Protein AF-0000000065856459 (afdb_homodimer)

Secondary structure (DSSP, 8-state):
----EEEEEGGGGGTS-HHHHHHHTTTSSS-EEEE-TT----TTEEEEESS--GGGGGSSEEEESSS--TTS-HHHHHHHT-EEE--TTS-HHHHHHHHHHHHHHHHHTHHHHHHHHHTT---PPPTTS---STT-EEEEE--SHHHHHHHHHHHHTT-EEEEE-SS----TT-SEEE-GGGHHHHHTT-SEEEE-----TTTTT-BSHHHHHHS-TT-EEEE-S-GGGB-HHHHHHHHHHTSSSEEEES--SSSSPPTT-GGGG-TTEEE--S-TT--TTHHHHHHHHHHHHHHHHHHTPPPTTB--/----EEEEEGGGGGTS-HHHHHHHTTTSSS-EEEE-TT----TTEEEEESS--GGGGGSSEEEESSS--TTS-HHHHHHHT-EEE--TTS-HHHHHHHHHHHHHHHHHTHHHHHHHHHTT---PPPTTS---STT-EEEEE--SHHHHHHHHHHHHTT-EEEEE-SS----TT-SEEE-GGGHHHHHTT-SEEEE-----TTTTT-BSHHHHHHS-TT-EEEE-S-GGGB-HHHHHHHHHHTSSSEEEES--SSSSPPTT-GGGG-TTEEE--S-TT--TTHHHHHHHHHHHHHHHHHHTPPPTTB--

Structure (mmCIF, N/CA/C/O backbone):
data_AF-0000000065856459-model_v1
#
loop_
_entity.id
_entity.type
_entity.pdbx_description
1 polymer 'D-2-hydroxyacid dehydrogenase'
#
loop_
_atom_site.group_PDB
_atom_site.id
_atom_site.type_symbol
_atom_site.label_atom_id
_atom_site.label_alt_id
_atom_site.label_comp_id
_atom_site.label_asym_id
_atom_site.label_entity_id
_atom_site.label_seq_id
_atom_site.pdbx_PDB_ins_code
_atom_site.Cartn_x
_atom_site.Cartn_y
_atom_site.Cartn_z
_atom_site.occupancy
_atom_site.B_iso_or_equiv
_atom_site.auth_seq_id
_atom_site.auth_comp_id
_atom_site.auth_asym_id
_atom_site.auth_atom_id
_atom_site.pdbx_PDB_model_num
ATOM 1 N N . MET A 1 1 ? -0.633 32.156 32.531 1 88.06 1 MET A N 1
ATOM 2 C CA . MET A 1 1 ? -1.309 32.531 31.266 1 88.06 1 MET A CA 1
ATOM 3 C C . MET A 1 1 ? -2.793 32.188 31.344 1 88.06 1 MET A C 1
ATOM 5 O O . MET A 1 1 ? -3.168 31.141 31.906 1 88.06 1 MET A O 1
ATOM 9 N N . HIS A 1 2 ? -3.637 33.125 31.031 1 91.31 2 HIS A N 1
ATOM 10 C CA . HIS A 1 2 ? -5.078 32.875 31 1 91.31 2 HIS A CA 1
ATOM 11 C C . HIS A 1 2 ? -5.648 33.156 29.609 1 91.31 2 HIS A C 1
ATOM 13 O O . HIS A 1 2 ? -5.453 34.219 29.047 1 91.31 2 HIS A O 1
ATOM 19 N N . ILE A 1 3 ? -6.438 32.125 29.062 1 96.56 3 ILE A N 1
ATOM 20 C CA . ILE A 1 3 ? -6.984 32.25 27.719 1 96.56 3 ILE A CA 1
ATOM 21 C C . ILE A 1 3 ? -8.477 32.531 27.797 1 96.56 3 ILE A C 1
ATOM 23 O O . ILE A 1 3 ? -9.234 31.797 28.438 1 96.56 3 ILE A O 1
ATOM 27 N N . GLU A 1 4 ? -8.828 33.594 27.141 1 96.94 4 GLU A N 1
ATOM 28 C CA . GLU A 1 4 ? -10.219 34.062 27.172 1 96.94 4 GLU A CA 1
ATOM 29 C C . GLU A 1 4 ? -10.953 33.688 25.875 1 96.94 4 GLU A C 1
ATOM 31 O O . GLU A 1 4 ? -12.18 33.562 25.859 1 96.94 4 GLU A O 1
ATOM 36 N N . ARG A 1 5 ? -10.227 33.562 24.828 1 97 5 ARG A N 1
ATOM 37 C CA . ARG A 1 5 ? -10.812 33.156 23.562 1 97 5 ARG A CA 1
ATOM 38 C C . ARG A 1 5 ? -9.758 32.5 22.672 1 97 5 ARG A C 1
ATOM 40 O O . ARG A 1 5 ? -8.562 32.781 22.828 1 97 5 ARG A O 1
ATOM 47 N N . LEU A 1 6 ? -10.203 31.609 21.812 1 98.38 6 LEU A N 1
ATOM 48 C CA . LEU A 1 6 ? -9.383 31.047 20.75 1 98.38 6 LEU A CA 1
ATOM 49 C C . LEU A 1 6 ? -9.836 31.562 19.391 1 98.38 6 LEU A C 1
ATOM 51 O O . LEU A 1 6 ? -11 31.391 19.016 1 98.38 6 LEU A O 1
ATOM 55 N N . ALA A 1 7 ? -8.977 32.25 18.734 1 98.5 7 ALA A N 1
ATOM 56 C CA . ALA A 1 7 ? -9.242 32.719 17.375 1 98.5 7 ALA A CA 1
ATOM 57 C C . ALA A 1 7 ? -8.688 31.719 16.344 1 98.5 7 ALA A C 1
ATOM 59 O O . ALA A 1 7 ? -7.52 31.328 16.422 1 98.5 7 ALA A O 1
ATOM 60 N N . VAL A 1 8 ? -9.523 31.281 15.453 1 98.62 8 VAL A N 1
ATOM 61 C CA . VAL A 1 8 ? -9.109 30.453 14.32 1 98.62 8 VAL A CA 1
ATOM 62 C C . VAL A 1 8 ? -8.805 31.344 13.117 1 98.62 8 VAL A C 1
ATOM 64 O O . VAL A 1 8 ? -9.719 31.859 12.461 1 98.62 8 VAL A O 1
ATOM 67 N N . ASP A 1 9 ? -7.539 31.469 12.898 1 98.44 9 ASP A N 1
ATOM 68 C CA . ASP A 1 9 ? -7.09 32.344 11.82 1 98.44 9 ASP A CA 1
ATOM 69 C C . ASP A 1 9 ? -7.535 31.828 10.461 1 98.44 9 ASP A C 1
ATOM 71 O O . ASP A 1 9 ? -7.586 30.609 10.242 1 98.44 9 ASP A O 1
ATOM 75 N N . GLU A 1 10 ? -7.777 32.688 9.539 1 97.12 10 GLU A N 1
ATOM 76 C CA . GLU A 1 10 ? -8.289 32.312 8.227 1 97.12 10 GLU A CA 1
ATOM 77 C C . GLU A 1 10 ? -7.309 31.406 7.492 1 97.12 10 GLU A C 1
ATOM 79 O O . GLU A 1 10 ? -7.715 30.594 6.652 1 97.12 10 GLU A O 1
ATOM 84 N N . SER A 1 11 ? -6.02 31.469 7.812 1 96.56 11 SER A N 1
ATOM 85 C CA . SER A 1 11 ? -5.004 30.656 7.148 1 96.56 11 SER A CA 1
ATOM 86 C C . SER A 1 11 ? -5.234 29.156 7.402 1 96.56 11 SER A C 1
ATOM 88 O O . SER A 1 11 ? -4.703 28.312 6.684 1 96.56 11 SER A O 1
ATOM 90 N N . VAL A 1 12 ? -6.031 28.828 8.453 1 97.44 12 VAL A N 1
ATOM 91 C CA . VAL A 1 12 ? -6.363 27.438 8.75 1 97.44 12 VAL A CA 1
ATOM 92 C C . VAL A 1 12 ? -7.066 26.797 7.547 1 97.44 12 VAL A C 1
ATOM 94 O O . VAL A 1 12 ? -6.961 25.594 7.32 1 97.44 12 VAL A O 1
ATOM 97 N N . GLY A 1 13 ? -7.68 27.656 6.723 1 95.88 13 GLY A N 1
ATOM 98 C CA . GLY A 1 13 ? -8.414 27.219 5.543 1 95.88 13 GLY A CA 1
ATOM 99 C C . GLY A 1 13 ? -7.535 26.547 4.5 1 95.88 13 GLY A C 1
ATOM 100 O O . GLY A 1 13 ? -8.031 25.859 3.613 1 95.88 13 GLY A O 1
ATOM 101 N N . ARG A 1 14 ? -6.246 26.734 4.633 1 92.38 14 ARG A N 1
ATOM 102 C CA . ARG A 1 14 ? -5.301 26.109 3.713 1 92.38 14 ARG A CA 1
ATOM 103 C C . ARG A 1 14 ? -5.191 24.609 3.975 1 92.38 14 ARG A C 1
ATOM 105 O O . ARG A 1 14 ? -4.746 23.859 3.107 1 92.38 14 ARG A O 1
ATOM 112 N N . ALA A 1 15 ? -5.617 24.188 5.199 1 94 15 ALA A N 1
ATOM 113 C CA . ALA A 1 15 ? -5.375 22.797 5.578 1 94 15 ALA A CA 1
ATOM 114 C C . ALA A 1 15 ? -6.688 22.062 5.859 1 94 15 ALA A C 1
ATOM 116 O O . ALA A 1 15 ? -6.762 20.844 5.75 1 94 15 ALA A O 1
ATOM 117 N N . MET A 1 16 ? -7.672 22.797 6.266 1 96.75 16 MET A N 1
ATOM 118 C CA . MET A 1 16 ? -8.945 22.203 6.656 1 96.75 16 MET A CA 1
ATOM 119 C C . MET A 1 16 ? -10.07 23.234 6.598 1 96.75 16 MET A C 1
ATOM 121 O O . MET A 1 16 ? -9.812 24.438 6.617 1 96.75 16 MET A O 1
ATOM 125 N N . PRO A 1 17 ? -11.305 22.766 6.508 1 96.81 17 PRO A N 1
ATOM 126 C CA . PRO A 1 17 ? -12.406 23.719 6.629 1 96.81 17 PRO A CA 1
ATOM 127 C C . PRO A 1 17 ? -12.469 24.375 8.008 1 96.81 17 PRO A C 1
ATOM 129 O O . PRO A 1 17 ? -12.703 23.672 9.008 1 96.81 17 PRO A O 1
ATOM 132 N N . PRO A 1 18 ? -12.352 25.672 8.039 1 97.38 18 PRO A N 1
ATOM 133 C CA . PRO A 1 18 ? -12.297 26.328 9.344 1 97.38 18 PRO A CA 1
ATOM 134 C C . PRO A 1 18 ? -13.523 26.062 10.203 1 97.38 18 PRO A C 1
ATOM 136 O O . PRO A 1 18 ? -13.406 25.906 11.422 1 97.38 18 PRO A O 1
ATOM 139 N N . GLN A 1 19 ? -14.672 26 9.586 1 96.75 19 GLN A N 1
ATOM 140 C CA . GLN A 1 19 ? -15.898 25.781 10.344 1 96.75 19 GLN A CA 1
ATOM 141 C C . GLN A 1 19 ? -15.891 24.422 11.039 1 96.75 19 GLN A C 1
ATOM 143 O O . GLN A 1 19 ? -16.359 24.297 12.172 1 96.75 19 GLN A O 1
ATOM 148 N N . ARG A 1 20 ? -15.391 23.406 10.359 1 97.12 20 ARG A N 1
ATOM 149 C CA . ARG A 1 20 ? -15.273 22.094 10.984 1 97.12 20 ARG A CA 1
ATOM 150 C C . ARG A 1 20 ? -14.32 22.141 12.172 1 97.12 20 ARG A C 1
ATOM 152 O O . ARG A 1 20 ? -14.555 21.484 13.188 1 97.12 20 ARG A O 1
ATOM 159 N N . PHE A 1 21 ? -13.359 22.891 12.008 1 98.31 21 PHE A N 1
ATOM 160 C CA . PHE A 1 21 ? -12.383 23.047 13.078 1 98.31 21 PHE A CA 1
ATOM 161 C C . PHE A 1 21 ? -12.992 23.75 14.273 1 98.31 21 PHE A C 1
ATOM 163 O O . PHE A 1 21 ? -12.836 23.312 15.414 1 98.31 21 PHE A O 1
ATOM 170 N N . ILE A 1 22 ? -13.656 24.75 14.031 1 98.06 22 ILE A N 1
ATOM 171 C CA . ILE A 1 22 ? -14.336 25.5 15.086 1 98.06 22 ILE A CA 1
ATOM 172 C C . ILE A 1 22 ? -15.352 24.594 15.789 1 98.06 22 ILE A C 1
ATOM 174 O O . ILE A 1 22 ? -15.43 24.578 17.016 1 98.06 22 ILE A O 1
ATOM 178 N N . GLU A 1 23 ? -16.047 23.812 15.016 1 97.62 23 GLU A N 1
ATOM 179 C CA . GLU A 1 23 ? -17.031 22.891 15.586 1 97.62 23 GLU A CA 1
ATOM 180 C C . GLU A 1 23 ? -16.359 21.828 16.453 1 97.62 23 GLU A C 1
ATOM 182 O O . GLU A 1 23 ? -16.875 21.469 17.516 1 97.62 23 GLU A O 1
ATOM 187 N N . ALA A 1 24 ? -15.203 21.391 16.016 1 97.81 24 ALA A N 1
ATOM 188 C CA . ALA A 1 24 ? -14.453 20.391 16.766 1 97.81 24 ALA A CA 1
ATOM 189 C C . ALA A 1 24 ? -13.977 20.953 18.094 1 97.81 24 ALA A C 1
ATOM 191 O O . ALA A 1 24 ? -13.664 20.188 19.016 1 97.81 24 ALA A O 1
ATOM 192 N N . LEU A 1 25 ? -13.922 22.234 18.234 1 97.81 25 LEU A N 1
ATOM 193 C CA . LEU A 1 25 ? -13.43 22.875 19.438 1 97.81 25 LEU A CA 1
ATOM 194 C C . LEU A 1 25 ? -14.578 23.484 20.234 1 97.81 25 LEU A C 1
ATOM 196 O O . LEU A 1 25 ? -14.359 24.312 21.125 1 97.81 25 LEU A O 1
ATOM 200 N N . SER A 1 26 ? -15.812 23.141 19.906 1 94.56 26 SER A N 1
ATOM 201 C CA . SER A 1 26 ? -17 23.75 20.5 1 94.56 26 SER A CA 1
ATOM 202 C C . SER A 1 26 ? -17.047 23.531 22 1 94.56 26 SER A C 1
ATOM 204 O O . SER A 1 26 ? -17.656 24.312 22.734 1 94.56 26 SER A O 1
ATOM 206 N N . ASP A 1 27 ? -16.375 22.484 22.5 1 93.69 27 ASP A N 1
ATOM 207 C CA . ASP A 1 27 ? -16.422 22.141 23.922 1 93.69 27 ASP A CA 1
ATOM 208 C C . ASP A 1 27 ? -15.18 22.656 24.641 1 93.69 27 ASP A C 1
ATOM 210 O O . ASP A 1 27 ? -14.883 22.219 25.766 1 93.69 27 ASP A O 1
ATOM 214 N N . LEU A 1 28 ? -14.336 23.5 24.156 1 94.06 28 LEU A N 1
ATOM 215 C CA . LEU A 1 28 ? -13.047 23.953 24.672 1 94.06 28 LEU A CA 1
ATOM 216 C C . LEU A 1 28 ? -13.219 24.703 25.984 1 94.06 28 LEU A C 1
ATOM 218 O O . LEU A 1 28 ? -12.297 24.75 26.812 1 94.06 28 LEU A O 1
ATOM 222 N N . GLY A 1 29 ? -14.391 25.266 26.328 1 92.81 29 GLY A N 1
ATOM 223 C CA . GLY A 1 29 ? -14.641 26.031 27.531 1 92.81 29 GLY A CA 1
ATOM 224 C C . GLY A 1 29 ? -14.422 27.516 27.359 1 92.81 29 GLY A C 1
ATOM 225 O O . GLY A 1 29 ? -14.648 28.297 28.281 1 92.81 29 GLY A O 1
ATOM 226 N N . VAL A 1 30 ? -13.82 27.953 26.25 1 95.81 30 VAL A N 1
ATOM 227 C CA . VAL A 1 30 ? -13.703 29.359 25.875 1 95.81 30 VAL A CA 1
ATOM 228 C C . VAL A 1 30 ? -14.297 29.562 24.484 1 95.81 30 VAL A C 1
ATOM 230 O O . VAL A 1 30 ? -14.406 28.625 23.688 1 95.81 30 VAL A O 1
ATOM 233 N N . PRO A 1 31 ? -14.688 30.844 24.219 1 97.12 31 PRO A N 1
ATOM 234 C CA . PRO A 1 31 ? -15.211 31.094 22.875 1 97.12 31 PRO A CA 1
ATOM 235 C C . PRO A 1 31 ? -14.188 30.797 21.781 1 97.12 31 PRO A C 1
ATOM 237 O O . PRO A 1 31 ? -13 31.078 21.953 1 97.12 31 PRO A O 1
ATOM 240 N N . VAL A 1 32 ? -14.617 30.125 20.766 1 98.31 32 VAL A N 1
ATOM 241 C CA . VAL A 1 32 ? -13.828 29.859 19.578 1 98.31 32 VAL A CA 1
ATOM 242 C C . VAL A 1 32 ? -14.414 30.641 18.391 1 98.31 32 VAL A C 1
ATOM 244 O O . VAL A 1 32 ? -15.57 30.438 18.031 1 98.31 32 VAL A O 1
ATOM 247 N N . GLU A 1 33 ? -13.594 31.5 17.797 1 96.56 33 GLU A N 1
ATOM 248 C CA . GLU A 1 33 ? -14.109 32.406 16.781 1 96.56 33 GLU A CA 1
ATOM 249 C C . GLU A 1 33 ? -13.203 32.438 15.547 1 96.56 33 GLU A C 1
ATOM 251 O O . GLU A 1 33 ? -11.992 32.25 15.664 1 96.56 33 GLU A O 1
ATOM 256 N N . PHE A 1 34 ? -13.875 32.594 14.414 1 97.88 34 PHE A N 1
ATOM 257 C CA . PHE A 1 34 ? -13.117 32.812 13.18 1 97.88 34 PHE A CA 1
ATOM 258 C C . PHE A 1 34 ? -12.5 34.219 13.148 1 97.88 34 PHE A C 1
ATOM 260 O O . PHE A 1 34 ? -13.133 35.188 13.547 1 97.88 34 PHE A O 1
ATOM 267 N N . ALA A 1 35 ? -11.219 34.25 12.773 1 96.94 35 ALA A N 1
ATOM 268 C CA . ALA A 1 35 ? -10.516 35.531 12.703 1 96.94 35 ALA A CA 1
ATOM 269 C C . ALA A 1 35 ? -10.016 35.781 11.281 1 96.94 35 ALA A C 1
ATOM 271 O O . ALA A 1 35 ? -9.219 35.031 10.742 1 96.94 35 ALA A O 1
ATOM 272 N N . GLY A 1 36 ? -10.438 36.875 10.719 1 95.31 36 GLY A N 1
ATOM 273 C CA . GLY A 1 36 ? -9.992 37.281 9.398 1 95.31 36 GLY A CA 1
ATOM 274 C C . GLY A 1 36 ? -8.648 37.969 9.406 1 95.31 36 GLY A C 1
ATOM 275 O O . GLY A 1 36 ? -8.016 38.094 10.461 1 95.31 36 GLY A O 1
ATOM 276 N N . GLU A 1 37 ? -8.227 38.531 8.305 1 91.75 37 GLU A N 1
ATOM 277 C CA . GLU A 1 37 ? -6.887 39.062 8.094 1 91.75 37 GLU A CA 1
ATOM 278 C C . GLU A 1 37 ? -6.691 40.344 8.883 1 91.75 37 GLU A C 1
ATOM 280 O O . GLU A 1 37 ? -5.57 40.688 9.281 1 91.75 37 GLU A O 1
ATOM 285 N N . ASP A 1 38 ? -7.676 41.031 9.234 1 93.5 38 ASP A N 1
ATOM 286 C CA . ASP A 1 38 ? -7.551 42.344 9.867 1 93.5 38 ASP A CA 1
ATOM 287 C C . ASP A 1 38 ? -7.723 42.25 11.383 1 93.5 38 ASP A C 1
ATOM 289 O O . ASP A 1 38 ? -7.609 43.25 12.094 1 93.5 38 ASP A O 1
ATOM 293 N N . GLU A 1 39 ? -7.984 41.031 11.797 1 95 39 GLU A N 1
ATOM 294 C CA . GLU A 1 39 ? -8.195 40.875 13.234 1 95 39 GLU A CA 1
ATOM 295 C C . GLU A 1 39 ? -6.934 41.188 14.023 1 95 39 GLU A C 1
ATOM 297 O O . GLU A 1 39 ? -5.828 40.844 13.609 1 95 39 GLU A O 1
ATOM 302 N N . GLN A 1 40 ? -7.066 41.875 15.156 1 96.5 40 GLN A N 1
ATOM 303 C CA . GLN A 1 40 ? -5.988 42.156 16.109 1 96.5 40 GLN A CA 1
ATOM 304 C C . GLN A 1 40 ? -6.172 41.312 17.375 1 96.5 40 GLN A C 1
ATOM 306 O O . GLN A 1 40 ? -7.273 40.844 17.672 1 96.5 40 GLN A O 1
ATOM 311 N N . PHE A 1 41 ? -5.055 41.125 18.047 1 97.75 41 PHE A N 1
ATOM 312 C CA . PHE A 1 41 ? -5.078 40.25 19.219 1 97.75 41 PHE A CA 1
ATOM 313 C C . PHE A 1 41 ? -4.414 40.938 20.422 1 97.75 41 PHE A C 1
ATOM 315 O O . PHE A 1 41 ? -3.83 42.031 20.281 1 97.75 41 PHE A O 1
ATOM 322 N N . GLY A 1 42 ? -4.629 40.438 21.531 1 96.56 42 GLY A N 1
ATOM 323 C CA . GLY A 1 42 ? -4.055 40.938 22.766 1 96.56 42 GLY A CA 1
ATOM 324 C C . GLY A 1 42 ? -4.051 39.906 23.875 1 96.56 42 GLY A C 1
ATOM 325 O O . GLY A 1 42 ? -4.27 38.719 23.625 1 96.56 42 GLY A O 1
ATOM 326 N N . PRO A 1 43 ? -3.68 40.406 25.078 1 96.19 43 PRO A N 1
ATOM 327 C CA . PRO A 1 43 ? -3.67 39.5 26.219 1 96.19 43 PRO A CA 1
ATOM 328 C C . PRO A 1 43 ? -4.98 38.719 26.375 1 96.19 43 PRO A C 1
ATOM 330 O O . PRO A 1 43 ? -6.059 39.312 26.203 1 96.19 43 PRO A O 1
ATOM 333 N N . GLY A 1 44 ? -4.891 37.469 26.625 1 97.06 44 GLY A N 1
ATOM 334 C CA . GLY A 1 44 ? -6.062 36.625 26.781 1 97.06 44 GLY A CA 1
ATOM 335 C C . GLY A 1 44 ? -6.43 35.875 25.516 1 97.06 44 GLY A C 1
ATOM 336 O O . GLY A 1 44 ? -7.223 34.938 25.547 1 97.06 44 GLY A O 1
ATOM 337 N N . ASP A 1 45 ? -5.832 36.219 24.406 1 98 45 ASP A N 1
ATOM 338 C CA . ASP A 1 45 ? -6.16 35.594 23.125 1 98 45 ASP A CA 1
ATOM 339 C C . ASP A 1 45 ? -5.215 34.438 22.828 1 98 45 ASP A C 1
ATOM 341 O O . ASP A 1 45 ? -4.012 34.531 23.078 1 98 45 ASP A O 1
ATOM 345 N N . ALA A 1 46 ? -5.777 33.375 22.344 1 98.5 46 ALA A N 1
ATOM 346 C CA . ALA A 1 46 ? -5.055 32.344 21.641 1 98.5 46 ALA A CA 1
ATOM 347 C C . ALA A 1 46 ? -5.406 32.312 20.156 1 98.5 46 ALA A C 1
ATOM 349 O O . ALA A 1 46 ? -6.512 32.688 19.781 1 98.5 46 ALA A O 1
ATOM 350 N N . VAL A 1 47 ? -4.457 31.891 19.359 1 98.75 47 VAL A N 1
ATOM 351 C CA . VAL A 1 47 ? -4.691 31.875 17.922 1 98.75 47 VAL A CA 1
ATOM 352 C C . VAL A 1 47 ? -4.234 30.531 17.344 1 98.75 47 VAL A C 1
ATOM 354 O O . VAL A 1 47 ? -3.121 30.078 17.609 1 98.75 47 VAL A O 1
ATOM 357 N N . ALA A 1 48 ? -5.066 29.859 16.625 1 98.69 48 ALA A N 1
ATOM 358 C CA . ALA A 1 48 ? -4.68 28.719 15.797 1 98.69 48 ALA A CA 1
ATOM 359 C C . ALA A 1 48 ? -4.449 29.156 14.352 1 98.69 48 ALA A C 1
ATOM 361 O O . ALA A 1 48 ? -5.328 29.766 13.734 1 98.69 48 ALA A O 1
ATOM 362 N N . SER A 1 49 ? -3.287 28.875 13.852 1 98.5 49 SER A N 1
ATOM 363 C CA . SER A 1 49 ? -2.977 29.406 12.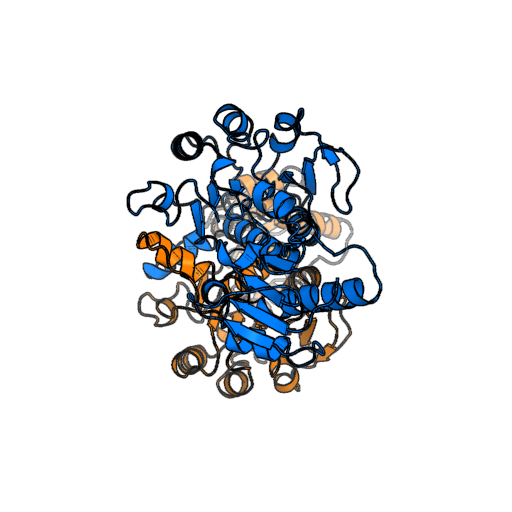531 1 98.5 49 SER A CA 1
ATOM 364 C C . SER A 1 49 ? -2.102 28.453 11.727 1 98.5 49 SER A C 1
ATOM 366 O O . SER A 1 49 ? -1.376 27.641 12.305 1 98.5 49 SER A O 1
ATOM 368 N N . PHE A 1 50 ? -2.221 28.547 10.391 1 96.88 50 PHE A N 1
ATOM 369 C CA . PHE A 1 50 ? -1.378 27.797 9.461 1 96.88 50 PHE A CA 1
ATOM 370 C C . PHE A 1 50 ? -0.056 28.531 9.234 1 96.88 50 PHE A C 1
ATOM 372 O O . PHE A 1 50 ? 0.997 27.891 9.141 1 96.88 50 PHE A O 1
ATOM 379 N N . GLY A 1 51 ? -0.103 29.828 9.156 1 95.5 51 GLY A N 1
ATOM 380 C CA . GLY A 1 51 ? 1.063 30.672 8.945 1 95.5 51 GLY A CA 1
ATOM 381 C C . GLY A 1 51 ? 1.142 31.828 9.906 1 95.5 51 GLY A C 1
ATOM 382 O O . GLY A 1 51 ? 0.238 32.031 10.727 1 95.5 51 GLY A O 1
ATOM 383 N N . HIS A 1 52 ? 2.15 32.656 9.789 1 97.19 52 HIS A N 1
ATOM 384 C CA . HIS A 1 52 ? 2.428 33.719 10.727 1 97.19 52 HIS A CA 1
ATOM 385 C C . HIS A 1 52 ? 1.834 35.031 10.242 1 97.19 52 HIS A C 1
ATOM 387 O O . HIS A 1 52 ? 1.836 35.312 9.047 1 97.19 52 HIS A O 1
ATOM 393 N N . ARG A 1 53 ? 1.376 35.781 11.102 1 97.12 53 ARG A N 1
ATOM 394 C CA . ARG A 1 53 ? 1.089 37.188 10.977 1 97.12 53 ARG A CA 1
ATOM 395 C C . ARG A 1 53 ? 1.667 37.969 12.148 1 97.12 53 ARG A C 1
ATOM 397 O O . ARG A 1 53 ? 1.64 37.5 13.289 1 97.12 53 ARG A O 1
ATOM 404 N N . ASP A 1 54 ? 2.053 39.188 11.938 1 96.94 54 ASP A N 1
ATOM 405 C CA . ASP A 1 54 ? 2.643 40 13 1 96.94 54 ASP A CA 1
ATOM 406 C C . ASP A 1 54 ? 1.637 40.25 14.117 1 96.94 54 ASP A C 1
ATOM 408 O O . ASP A 1 54 ? 2.014 40.344 15.289 1 96.94 54 ASP A O 1
ATOM 412 N N . ALA A 1 55 ? 0.428 40.375 13.758 1 97.44 55 ALA A N 1
ATOM 413 C CA . ALA A 1 55 ? -0.627 40.656 14.734 1 97.44 55 ALA A CA 1
ATOM 414 C C . ALA A 1 55 ? -0.671 39.562 15.82 1 97.44 55 ALA A C 1
ATOM 416 O O . ALA A 1 55 ? -1.21 39.812 16.906 1 97.44 55 ALA A O 1
ATOM 417 N N . PHE A 1 56 ? -0.188 38.344 15.539 1 98.19 56 PHE A N 1
ATOM 418 C CA . PHE A 1 56 ? -0.245 37.219 16.469 1 98.19 56 PHE A CA 1
ATOM 419 C C . PHE A 1 56 ? 0.658 37.469 17.672 1 98.19 56 PHE A C 1
ATOM 421 O O . PHE A 1 56 ? 0.498 36.844 18.703 1 98.19 56 PHE A O 1
ATOM 428 N N . LEU A 1 57 ? 1.626 38.375 17.578 1 97.88 57 LEU A N 1
ATOM 429 C CA . LEU A 1 57 ? 2.666 38.594 18.578 1 97.88 57 LEU A CA 1
ATOM 430 C C . LEU A 1 57 ? 2.084 39.219 19.844 1 97.88 57 LEU A C 1
ATOM 432 O O . LEU A 1 57 ? 2.723 39.188 20.891 1 97.88 57 LEU A O 1
ATOM 436 N N . ASP A 1 58 ? 0.89 39.75 19.734 1 97.56 58 ASP A N 1
ATOM 437 C CA . ASP A 1 58 ? 0.25 40.375 20.891 1 97.56 58 ASP A CA 1
ATOM 438 C C . ASP A 1 58 ? -0.625 39.375 21.641 1 97.56 58 ASP A C 1
ATOM 440 O O . ASP A 1 58 ? -1.124 39.688 22.734 1 97.56 58 ASP A O 1
ATOM 444 N N . ALA A 1 59 ? -0.869 38.188 21.047 1 98.12 59 ALA A N 1
ATOM 445 C CA . ALA A 1 59 ? -1.636 37.156 21.719 1 98.12 59 ALA A CA 1
ATOM 446 C C . ALA A 1 59 ? -0.795 36.438 22.781 1 98.12 59 ALA A C 1
ATOM 448 O O . ALA A 1 59 ? 0.433 36.562 22.781 1 98.12 59 ALA A O 1
ATOM 449 N N . ASP A 1 60 ? -1.459 35.781 23.656 1 97.88 60 ASP A N 1
ATOM 450 C CA . ASP A 1 60 ? -0.738 35.031 24.688 1 97.88 60 ASP A CA 1
ATOM 451 C C . ASP A 1 60 ? -0.199 33.719 24.125 1 97.88 60 ASP A C 1
ATOM 453 O O . ASP A 1 60 ? 0.856 33.219 24.562 1 97.88 60 ASP A O 1
ATOM 457 N N . TRP A 1 61 ? -0.92 33.094 23.203 1 98.44 61 TRP A N 1
ATOM 458 C CA . TRP A 1 61 ? -0.578 31.781 22.703 1 98.44 61 TRP A CA 1
ATOM 459 C C . TRP A 1 61 ? -0.97 31.641 21.234 1 98.44 61 TRP A C 1
ATOM 461 O O . TRP A 1 61 ? -2.086 31.984 20.844 1 98.44 61 TRP A O 1
ATOM 471 N N . VAL A 1 62 ? -0.011 31.203 20.438 1 98.69 62 VAL A N 1
ATOM 472 C CA . VAL A 1 62 ? -0.251 30.844 19.047 1 98.69 62 VAL A CA 1
ATOM 473 C C . VAL A 1 62 ? 0.034 29.359 18.844 1 98.69 62 VAL A C 1
ATOM 475 O O . VAL A 1 62 ? 1.097 28.859 19.234 1 98.69 62 VAL A O 1
ATOM 478 N N . HIS A 1 63 ? -0.913 28.656 18.297 1 98.62 63 HIS A N 1
ATOM 479 C CA . HIS A 1 63 ? -0.725 27.266 17.906 1 98.62 63 HIS A CA 1
ATOM 480 C C . HIS A 1 63 ? -0.618 27.109 16.391 1 98.62 63 HIS A C 1
ATOM 482 O O . HIS A 1 63 ? -1.6 27.312 15.68 1 98.62 63 HIS A O 1
ATOM 488 N N . CYS A 1 64 ? 0.582 26.797 15.977 1 97.94 64 CYS A N 1
ATOM 489 C CA . CYS A 1 64 ? 0.771 26.422 14.578 1 97.94 64 CYS A CA 1
ATOM 490 C C . CYS A 1 64 ? 0.123 25.078 14.281 1 97.94 64 CYS A C 1
ATOM 492 O O . CYS A 1 64 ? 0.511 24.047 14.852 1 97.94 64 CYS A O 1
ATOM 494 N N . ILE A 1 65 ? -0.797 25.062 13.352 1 97.25 65 ILE A N 1
ATOM 495 C CA . ILE A 1 65 ? -1.568 23.844 13.133 1 97.25 65 ILE A CA 1
ATOM 496 C C . ILE A 1 65 ? -0.75 22.859 12.305 1 97.25 65 ILE A C 1
ATOM 498 O O . ILE A 1 65 ? -1.165 21.703 12.102 1 97.25 65 ILE A O 1
ATOM 502 N N . ARG A 1 66 ? 0.455 23.156 11.867 1 92.5 66 ARG A N 1
ATOM 503 C CA . ARG A 1 66 ? 1.374 22.281 11.141 1 92.5 66 ARG A CA 1
ATOM 504 C C . ARG A 1 66 ? 2.434 21.703 12.07 1 92.5 66 ARG A C 1
ATOM 506 O O . ARG A 1 66 ? 2.68 22.25 13.148 1 92.5 66 ARG A O 1
ATOM 513 N N . ALA A 1 67 ? 3.023 20.609 11.609 1 88.69 67 ALA A N 1
ATOM 514 C CA . ALA A 1 67 ? 4.199 20.109 12.32 1 88.69 67 ALA A CA 1
ATOM 515 C C . ALA A 1 67 ? 5.395 21.047 12.125 1 88.69 67 ALA A C 1
ATOM 517 O O . ALA A 1 67 ? 6.098 21.359 13.078 1 88.69 67 ALA A O 1
ATOM 518 N N . GLY A 1 68 ? 5.578 21.453 10.875 1 84.06 68 GLY A N 1
ATOM 519 C CA . GLY A 1 68 ? 6.625 22.422 10.57 1 84.06 68 GLY A CA 1
ATOM 520 C C . GLY A 1 68 ? 6.215 23.844 10.852 1 84.06 68 GLY A C 1
ATOM 521 O O . GLY A 1 68 ? 5.109 24.266 10.5 1 84.06 68 GLY A O 1
ATOM 522 N N . TYR A 1 69 ? 7.066 24.641 11.492 1 88.94 69 TYR A N 1
ATOM 523 C CA . TYR A 1 69 ? 6.746 26.016 11.859 1 88.94 69 TYR A CA 1
ATOM 524 C C . TYR A 1 69 ? 7.762 27 11.273 1 88.94 69 TYR A C 1
ATOM 526 O O . TYR A 1 69 ? 8.055 28.031 11.867 1 88.94 69 TYR A O 1
ATOM 534 N N . ASP A 1 70 ? 8.258 26.641 10.094 1 83.56 70 ASP A N 1
ATOM 535 C CA . ASP A 1 70 ? 9.336 27.391 9.445 1 83.56 70 ASP A CA 1
ATOM 536 C C . ASP A 1 70 ? 8.898 28.812 9.125 1 83.56 70 ASP A C 1
ATOM 538 O O . ASP A 1 70 ? 9.727 29.734 9.078 1 83.56 70 ASP A O 1
ATOM 542 N N . GLU A 1 71 ? 7.668 29.047 8.922 1 88.75 71 GLU A N 1
ATOM 543 C CA . GLU A 1 71 ? 7.148 30.359 8.57 1 88.75 71 GLU A CA 1
ATOM 544 C C . GLU A 1 71 ? 7.039 31.266 9.805 1 88.75 71 GLU A C 1
ATOM 546 O O . GLU A 1 71 ? 6.82 32.469 9.68 1 88.75 71 GLU A O 1
ATOM 551 N N . PHE A 1 72 ? 7.152 30.734 10.977 1 94.88 72 PHE A N 1
ATOM 552 C CA . PHE A 1 72 ? 7.023 31.5 12.211 1 94.88 72 PHE A CA 1
ATOM 553 C C . PHE A 1 72 ? 8.383 31.984 12.703 1 94.88 72 PHE A C 1
ATOM 555 O O . PHE A 1 72 ? 9.289 31.172 12.93 1 94.88 72 PHE A O 1
ATOM 562 N N . PRO A 1 73 ? 8.555 33.312 12.781 1 96.25 73 PRO A N 1
ATOM 563 C CA . PRO A 1 73 ? 9.82 33.812 13.32 1 96.25 73 PRO A CA 1
ATOM 564 C C . PRO A 1 73 ? 9.977 33.562 14.812 1 96.25 73 PRO A C 1
ATOM 566 O O . PRO A 1 73 ? 9.648 34.438 15.633 1 96.25 73 PRO A O 1
ATOM 569 N N . VAL A 1 74 ? 10.578 32.5 15.164 1 95.88 74 VAL A N 1
ATOM 570 C CA . VAL A 1 74 ? 10.625 31.953 16.516 1 95.88 74 VAL A CA 1
ATOM 571 C C . VAL A 1 74 ? 11.273 32.969 17.453 1 95.88 74 VAL A C 1
ATOM 573 O O . VAL A 1 74 ? 10.773 33.219 18.562 1 95.88 74 VAL A O 1
ATOM 576 N N . GLY A 1 75 ? 12.359 33.562 17.016 1 96.31 75 GLY A N 1
ATOM 577 C CA . GLY A 1 75 ? 13.031 34.562 17.844 1 96.31 75 GLY A CA 1
ATOM 578 C C . GLY A 1 75 ? 12.148 35.719 18.203 1 96.31 75 GLY A C 1
ATOM 579 O O . GLY A 1 75 ? 12.211 36.25 19.328 1 96.31 75 GLY A O 1
ATOM 580 N N . VAL A 1 76 ? 11.328 36.156 17.328 1 97.81 76 VAL A N 1
ATOM 581 C CA . VAL A 1 76 ? 10.438 37.281 17.531 1 97.81 76 VAL A CA 1
ATOM 582 C C . VAL A 1 76 ? 9.359 36.938 18.547 1 97.81 76 VAL A C 1
ATOM 584 O O . VAL A 1 76 ? 8.992 37.75 19.406 1 97.81 76 VAL A O 1
ATOM 587 N N . TYR A 1 77 ? 8.852 35.719 18.453 1 97.81 77 TYR A N 1
ATOM 588 C CA . TYR A 1 77 ? 7.867 35.25 19.422 1 97.81 77 TYR A CA 1
ATOM 589 C C . TYR A 1 77 ? 8.461 35.188 20.828 1 97.81 77 TYR A C 1
ATOM 591 O O . TYR A 1 77 ? 7.797 35.594 21.781 1 97.81 77 TYR A O 1
ATOM 599 N N . GLU A 1 78 ? 9.641 34.75 20.906 1 97.19 78 GLU A N 1
ATOM 600 C CA . GLU A 1 78 ? 10.336 34.688 22.188 1 97.19 78 GLU A CA 1
ATOM 601 C C . GLU A 1 78 ? 10.469 36.094 22.797 1 97.19 78 GLU A C 1
ATOM 603 O O . GLU A 1 78 ? 10.203 36.281 24 1 97.19 78 GLU A O 1
ATOM 608 N N . GLU A 1 79 ? 10.891 37 22 1 97.5 79 GLU A N 1
ATOM 609 C CA . GLU A 1 79 ? 11.07 38.375 22.453 1 97.5 79 GLU A CA 1
ATOM 610 C C . GLU A 1 79 ? 9.742 39 22.891 1 97.5 79 GLU A C 1
ATOM 612 O O . GLU A 1 79 ? 9.688 39.781 23.844 1 97.5 79 GLU A O 1
ATOM 617 N N . ALA A 1 80 ? 8.68 38.688 22.188 1 97.06 80 ALA A N 1
ATOM 618 C CA . ALA A 1 80 ? 7.348 39.219 22.453 1 97.06 80 ALA A CA 1
ATOM 619 C C . ALA A 1 80 ? 6.715 38.562 23.672 1 97.06 80 ALA A C 1
ATOM 621 O O . ALA A 1 80 ? 5.75 39.094 24.234 1 97.06 80 ALA A O 1
ATOM 622 N N . GLY A 1 81 ? 7.25 37.375 24.016 1 96.62 81 GLY A N 1
ATOM 623 C CA . GLY A 1 81 ? 6.684 36.625 25.125 1 96.62 81 GLY A CA 1
ATOM 624 C C . GLY A 1 81 ? 5.426 35.875 24.734 1 96.62 81 GLY A C 1
ATOM 625 O O . GLY A 1 81 ? 4.629 35.5 25.594 1 96.62 81 GLY A O 1
ATOM 626 N N . THR A 1 82 ? 5.18 35.688 23.5 1 97.69 82 THR A N 1
ATOM 627 C CA . THR A 1 82 ? 4.059 34.938 22.984 1 97.69 82 THR A CA 1
ATOM 628 C C . THR A 1 82 ? 4.414 33.438 22.875 1 97.69 82 THR A C 1
ATOM 630 O O . THR A 1 82 ? 5.383 33.062 22.219 1 97.69 82 THR A O 1
ATOM 633 N N . TYR A 1 83 ? 3.658 32.594 23.516 1 97.94 83 TYR A N 1
ATOM 634 C CA . TYR A 1 83 ? 3.889 31.156 23.422 1 97.94 83 TYR A CA 1
ATOM 635 C C . TYR A 1 83 ? 3.576 30.641 22.031 1 97.94 83 TYR A C 1
ATOM 637 O O . TYR A 1 83 ? 2.596 31.062 21.406 1 97.94 83 TYR A O 1
ATOM 645 N N . LEU A 1 84 ? 4.453 29.812 21.531 1 98.38 84 LEU A N 1
ATOM 646 C CA . LEU A 1 84 ? 4.254 29.156 20.25 1 98.38 84 LEU A CA 1
ATOM 647 C C . LEU A 1 84 ? 4.328 27.641 20.406 1 98.38 84 LEU A C 1
ATOM 649 O O . LEU A 1 84 ? 5.301 27.109 20.938 1 98.38 84 LEU A O 1
ATOM 653 N N . THR A 1 85 ? 3.279 26.953 20.031 1 98.06 85 THR A N 1
ATOM 654 C CA . THR A 1 85 ? 3.266 25.5 19.922 1 98.06 85 THR A CA 1
ATOM 655 C C . THR A 1 85 ? 2.959 25.047 18.5 1 98.06 85 THR A C 1
ATOM 657 O O . THR A 1 85 ? 2.527 25.859 17.672 1 98.06 85 THR A O 1
ATOM 660 N N . ASN A 1 86 ? 3.336 23.812 18.219 1 96.06 86 ASN A N 1
ATOM 661 C CA . ASN A 1 86 ? 3.01 23.297 16.891 1 96.06 86 ASN A CA 1
ATOM 662 C C . ASN A 1 86 ? 2.275 21.953 16.984 1 96.06 86 ASN A C 1
ATOM 664 O O . ASN A 1 86 ? 1.856 21.547 18.078 1 96.06 86 ASN A O 1
ATOM 668 N N . SER A 1 87 ? 1.99 21.391 15.836 1 95.5 87 SER A N 1
ATOM 669 C CA . SER A 1 87 ? 1.162 20.188 15.797 1 95.5 87 SER A CA 1
ATOM 670 C C . SER A 1 87 ? 1.995 18.953 15.469 1 95.5 87 SER A C 1
ATOM 672 O O . SER A 1 87 ? 1.515 18.031 14.805 1 95.5 87 SER A O 1
ATOM 674 N N . THR A 1 88 ? 3.176 18.906 15.906 1 90.38 88 THR A N 1
ATOM 675 C CA . THR A 1 88 ? 3.986 17.703 15.781 1 90.38 88 THR A CA 1
ATOM 676 C C . THR A 1 88 ? 3.342 16.531 16.531 1 90.38 88 THR A C 1
ATOM 678 O O . THR A 1 88 ? 2.693 16.734 17.562 1 90.38 88 THR A O 1
ATOM 681 N N . GLY A 1 89 ? 3.387 15.312 15.898 1 92.06 89 GLY A N 1
ATOM 682 C CA . GLY A 1 89 ? 2.943 14.133 16.625 1 92.06 89 GLY A CA 1
ATOM 683 C C . GLY A 1 89 ? 1.651 13.555 16.078 1 92.06 89 GLY A C 1
ATOM 684 O O . GLY A 1 89 ? 1.255 12.445 16.453 1 92.06 89 GLY A O 1
ATOM 685 N N . ILE A 1 90 ? 1.041 14.203 15.18 1 93.69 90 ILE A N 1
ATOM 686 C CA . ILE A 1 90 ? -0.297 13.742 14.82 1 93.69 90 ILE A CA 1
ATOM 687 C C . ILE A 1 90 ? -0.271 13.133 13.422 1 93.69 90 ILE A C 1
ATOM 689 O O . ILE A 1 90 ? -1.301 12.68 12.914 1 93.69 90 ILE A O 1
ATOM 693 N N . HIS A 1 91 ? 0.934 13.086 12.773 1 95.31 91 HIS A N 1
ATOM 694 C CA . HIS A 1 91 ? 0.979 12.688 11.375 1 95.31 91 HIS A CA 1
ATOM 695 C C . HIS A 1 91 ? 1.605 11.312 11.211 1 95.31 91 HIS A C 1
ATOM 697 O O . HIS A 1 91 ? 1.851 10.867 10.086 1 95.31 91 HIS A O 1
ATOM 703 N N . GLY A 1 92 ? 1.825 10.562 12.266 1 95.94 92 GLY A N 1
ATOM 704 C CA . GLY A 1 92 ? 2.494 9.273 12.195 1 95.94 92 GLY A CA 1
ATOM 705 C C . GLY A 1 92 ? 1.744 8.258 11.352 1 95.94 92 GLY A C 1
ATOM 706 O O . GLY A 1 92 ? 2.34 7.57 10.516 1 95.94 92 GLY A O 1
ATOM 707 N N . THR A 1 93 ? 0.44 8.188 11.586 1 97.06 93 THR A N 1
ATOM 708 C CA . THR A 1 93 ? -0.366 7.199 10.883 1 97.06 93 THR A CA 1
ATOM 709 C C . THR A 1 93 ? -0.505 7.566 9.406 1 97.06 93 THR A C 1
ATOM 711 O O . THR A 1 93 ? -0.277 6.73 8.531 1 97.06 93 THR A O 1
ATOM 714 N N . THR A 1 94 ? -0.828 8.844 9.133 1 97.88 94 THR A N 1
ATOM 715 C CA . THR A 1 94 ? -1.071 9.273 7.758 1 97.88 94 THR A CA 1
ATOM 716 C C . THR A 1 94 ? 0.195 9.133 6.918 1 97.88 94 THR A C 1
ATOM 718 O O . THR A 1 94 ? 0.178 8.508 5.855 1 97.88 94 THR A O 1
ATOM 721 N N . VAL A 1 95 ? 1.276 9.609 7.441 1 98.25 95 VAL A N 1
ATOM 722 C CA . VAL A 1 95 ? 2.529 9.555 6.695 1 98.25 95 VAL A CA 1
ATOM 723 C C . VAL A 1 95 ? 3.014 8.109 6.594 1 98.25 95 VAL A C 1
ATOM 725 O O . VAL A 1 95 ? 3.461 7.676 5.531 1 98.25 95 VAL A O 1
ATOM 728 N N . GLY A 1 96 ? 2.926 7.348 7.664 1 98.69 96 GLY A N 1
ATOM 729 C CA . GLY A 1 96 ? 3.299 5.945 7.641 1 98.69 96 GLY A CA 1
ATOM 730 C C . GLY A 1 96 ? 2.541 5.145 6.598 1 98.69 96 GLY A C 1
ATOM 731 O O . GLY A 1 96 ? 3.131 4.34 5.871 1 98.69 96 GLY A O 1
ATOM 732 N N . GLU A 1 97 ? 1.25 5.34 6.52 1 98.88 97 GLU A N 1
ATOM 733 C CA . GLU A 1 97 ? 0.428 4.633 5.543 1 98.88 97 GLU A CA 1
ATOM 734 C C . GLU A 1 97 ? 0.763 5.074 4.117 1 98.88 97 GLU A C 1
ATOM 736 O O . GLU A 1 97 ? 0.768 4.258 3.197 1 98.88 97 GLU A O 1
ATOM 741 N N . THR A 1 98 ? 1.016 6.371 3.955 1 98.88 98 THR A N 1
ATOM 742 C CA . THR A 1 98 ? 1.4 6.836 2.629 1 98.88 98 THR A CA 1
ATOM 743 C C . THR A 1 98 ? 2.701 6.18 2.18 1 98.88 98 THR A C 1
ATOM 745 O O . THR A 1 98 ? 2.795 5.676 1.057 1 98.88 98 THR A O 1
ATOM 748 N N . VAL A 1 99 ? 3.66 6.082 3.049 1 98.94 99 VAL A N 1
ATOM 749 C CA . VAL A 1 99 ? 4.949 5.488 2.719 1 98.94 99 VAL A CA 1
ATOM 750 C C . VAL A 1 99 ? 4.777 3.994 2.447 1 98.94 99 VAL A C 1
ATOM 752 O O . VAL A 1 99 ? 5.34 3.461 1.487 1 98.94 99 VAL A O 1
ATOM 755 N N . ALA A 1 100 ? 3.986 3.299 3.303 1 98.94 100 ALA A N 1
ATOM 756 C CA . ALA A 1 100 ? 3.676 1.897 3.033 1 98.94 100 ALA A CA 1
ATOM 757 C C . ALA A 1 100 ? 3.027 1.733 1.662 1 98.94 100 ALA A C 1
ATOM 759 O O . ALA A 1 100 ? 3.348 0.799 0.924 1 98.94 100 ALA A O 1
ATOM 760 N N . GLY A 1 101 ? 2.121 2.672 1.341 1 98.94 101 GLY A N 1
ATOM 761 C CA . GLY A 1 101 ? 1.503 2.676 0.025 1 98.94 101 GLY A CA 1
ATOM 762 C C . GLY A 1 101 ? 2.504 2.822 -1.105 1 98.94 101 GLY A C 1
ATOM 763 O O . GLY A 1 101 ? 2.418 2.119 -2.113 1 98.94 101 GLY A O 1
ATOM 764 N N . TYR A 1 102 ? 3.496 3.754 -0.916 1 98.94 102 TYR A N 1
ATOM 765 C CA . TYR A 1 102 ? 4.559 3.908 -1.901 1 98.94 102 TYR A CA 1
ATOM 766 C C . TYR A 1 102 ? 5.309 2.598 -2.104 1 98.94 102 TYR A C 1
ATOM 768 O O . TYR A 1 102 ? 5.461 2.129 -3.234 1 98.94 102 TYR A O 1
ATOM 776 N N . MET A 1 103 ? 5.723 2.004 -1.009 1 98.94 103 MET A N 1
ATOM 777 C CA . MET A 1 103 ? 6.57 0.816 -1.074 1 98.94 103 MET A CA 1
ATOM 778 C C . MET A 1 103 ? 5.832 -0.345 -1.729 1 98.94 103 MET A C 1
ATOM 780 O O . MET A 1 103 ? 6.387 -1.039 -2.582 1 98.94 103 MET A O 1
ATOM 784 N N . LEU A 1 104 ? 4.586 -0.505 -1.408 1 98.94 104 LEU A N 1
ATOM 785 C CA . LEU A 1 104 ? 3.799 -1.58 -2.004 1 98.94 104 LEU A CA 1
ATOM 786 C C . LEU A 1 104 ? 3.529 -1.305 -3.479 1 98.94 104 LEU A C 1
ATOM 788 O O . LEU A 1 104 ? 3.469 -2.234 -4.289 1 98.94 104 LEU A O 1
ATOM 792 N N . THR A 1 105 ? 3.297 -0.004 -3.816 1 98.94 105 THR A N 1
ATOM 793 C CA . THR A 1 105 ? 3.098 0.362 -5.215 1 98.94 105 THR A CA 1
ATOM 794 C C . THR A 1 105 ? 4.316 -0.017 -6.051 1 98.94 105 THR A C 1
ATOM 796 O O . THR A 1 105 ? 4.176 -0.591 -7.133 1 98.94 105 THR A O 1
ATOM 799 N N . PHE A 1 106 ? 5.488 0.22 -5.547 1 98.81 106 PHE A N 1
ATOM 800 C CA . PHE A 1 106 ? 6.711 -0.17 -6.242 1 98.81 106 PHE A CA 1
ATOM 801 C C . PHE A 1 106 ? 6.848 -1.688 -6.289 1 98.81 106 PHE A C 1
ATOM 803 O O . PHE A 1 106 ? 7.094 -2.26 -7.352 1 98.81 106 PHE A O 1
ATOM 810 N N . ALA A 1 107 ? 6.656 -2.342 -5.156 1 98.81 107 ALA A N 1
ATOM 811 C CA . ALA A 1 107 ? 6.875 -3.781 -5.031 1 98.81 107 ALA A CA 1
ATOM 812 C C . ALA A 1 107 ? 5.941 -4.559 -5.957 1 98.81 107 ALA A C 1
ATOM 814 O O . ALA A 1 107 ? 6.348 -5.551 -6.566 1 98.81 107 ALA A O 1
ATOM 815 N N . ARG A 1 108 ? 4.723 -4.051 -6.07 1 98.75 108 ARG A N 1
ATOM 816 C CA . ARG A 1 108 ? 3.695 -4.785 -6.797 1 98.75 108 ARG A CA 1
ATOM 817 C C . ARG A 1 108 ? 3.398 -4.125 -8.141 1 98.75 108 ARG A C 1
ATOM 819 O O . ARG A 1 108 ? 2.502 -4.559 -8.867 1 98.75 108 ARG A O 1
ATOM 826 N N . ARG A 1 109 ? 4.082 -3.016 -8.477 1 98.69 109 ARG A N 1
ATOM 827 C CA . ARG A 1 109 ? 4.09 -2.326 -9.766 1 98.69 109 ARG A CA 1
ATOM 828 C C . ARG A 1 109 ? 2.732 -1.699 -10.062 1 98.69 109 ARG A C 1
ATOM 830 O O . ARG A 1 109 ? 2.295 -1.668 -11.211 1 98.69 109 ARG A O 1
ATOM 837 N N . LEU A 1 110 ? 2.043 -1.24 -9.07 1 98.81 110 LEU A N 1
ATOM 838 C CA . LEU A 1 110 ? 0.693 -0.712 -9.234 1 98.81 110 LEU A CA 1
ATOM 839 C C . LEU A 1 110 ? 0.703 0.549 -10.094 1 98.81 110 LEU A C 1
ATOM 841 O O . LEU A 1 110 ? -0.235 0.793 -10.859 1 98.81 110 LEU A O 1
ATOM 845 N N . HIS A 1 111 ? 1.764 1.377 -10 1 98.69 111 HIS A N 1
ATOM 846 C CA . HIS A 1 111 ? 1.884 2.588 -10.805 1 98.69 111 HIS A CA 1
ATOM 847 C C . HIS A 1 111 ? 1.968 2.256 -12.289 1 98.69 111 HIS A C 1
ATOM 849 O O . HIS A 1 111 ? 1.336 2.92 -13.117 1 98.69 111 HIS A O 1
ATOM 855 N N . ALA A 1 112 ? 2.744 1.216 -12.625 1 98.44 112 ALA A N 1
ATOM 856 C CA . ALA A 1 112 ? 2.902 0.804 -14.023 1 98.44 112 ALA A CA 1
ATOM 857 C C . ALA A 1 112 ? 1.584 0.294 -14.594 1 98.44 112 ALA A C 1
ATOM 859 O O . ALA A 1 112 ? 1.244 0.589 -15.742 1 98.44 112 ALA A O 1
ATOM 860 N N . TYR A 1 113 ? 0.839 -0.451 -13.812 1 98.75 113 TYR A N 1
ATOM 861 C CA . TYR A 1 113 ? -0.447 -0.957 -14.273 1 98.75 113 TYR A CA 1
ATOM 862 C C . TYR A 1 113 ? -1.455 0.175 -14.43 1 98.75 113 TYR A C 1
ATOM 864 O O . TYR A 1 113 ? -2.314 0.132 -15.312 1 98.75 113 TYR A O 1
ATOM 872 N N . ARG A 1 114 ? -1.378 1.181 -13.531 1 98.69 114 ARG A N 1
ATOM 873 C CA . ARG A 1 114 ? -2.242 2.346 -13.688 1 98.69 114 ARG A CA 1
ATOM 874 C C . ARG A 1 114 ? -1.976 3.055 -15.008 1 98.69 114 ARG A C 1
ATOM 876 O O . ARG A 1 114 ? -2.912 3.459 -15.703 1 98.69 114 ARG A O 1
ATOM 883 N N . ASP A 1 115 ? -0.708 3.225 -15.352 1 98.38 115 ASP A N 1
ATOM 884 C CA . ASP A 1 115 ? -0.356 3.809 -16.641 1 98.38 115 ASP A CA 1
ATOM 885 C C . ASP A 1 115 ? -0.918 2.977 -17.797 1 98.38 115 ASP A C 1
ATOM 887 O O . ASP A 1 115 ? -1.521 3.52 -18.719 1 98.38 115 ASP A O 1
ATOM 891 N N . ALA A 1 116 ? -0.705 1.646 -17.719 1 98.44 116 ALA A N 1
ATOM 892 C CA . ALA A 1 116 ? -1.209 0.738 -18.75 1 98.44 116 ALA A CA 1
ATOM 893 C C . ALA A 1 116 ? -2.729 0.826 -18.859 1 98.44 116 ALA A C 1
ATOM 895 O O . ALA A 1 116 ? -3.285 0.716 -19.953 1 98.44 116 ALA A O 1
ATOM 896 N N . GLN A 1 117 ? -3.441 0.968 -17.703 1 98.44 117 GLN A N 1
ATOM 897 C CA . GLN A 1 117 ? -4.895 1.096 -17.656 1 98.44 117 GLN A CA 1
ATOM 898 C C . GLN A 1 117 ? -5.371 2.262 -18.516 1 98.44 117 GLN A C 1
ATOM 900 O O . GLN A 1 117 ? -6.359 2.141 -19.25 1 98.44 117 GLN A O 1
ATOM 905 N N . HIS A 1 118 ? -4.688 3.387 -18.484 1 96.94 118 HIS A N 1
ATOM 906 C CA . HIS A 1 118 ? -5.047 4.559 -19.281 1 96.94 118 HIS A CA 1
ATOM 907 C C . HIS A 1 118 ? -4.934 4.273 -20.766 1 96.94 118 HIS A C 1
ATOM 909 O O . HIS A 1 118 ? -5.664 4.855 -21.578 1 96.94 118 HIS A O 1
ATOM 915 N N . ASP A 1 119 ? -4.09 3.344 -21.094 1 97.25 119 ASP A N 1
ATOM 916 C CA . ASP A 1 119 ? -3.887 2.967 -22.484 1 97.25 119 ASP A CA 1
ATOM 917 C C . ASP A 1 119 ? -4.754 1.768 -22.859 1 97.25 119 ASP A C 1
ATOM 919 O O . ASP A 1 119 ? -4.652 1.243 -23.969 1 97.25 119 ASP A O 1
ATOM 923 N N . HIS A 1 120 ? -5.621 1.318 -21.953 1 98.25 120 HIS A N 1
ATOM 924 C CA . HIS A 1 120 ? -6.43 0.118 -22.141 1 98.25 120 HIS A CA 1
ATOM 925 C C . HIS A 1 120 ? -5.562 -1.076 -22.516 1 98.25 120 HIS A C 1
ATOM 927 O O . HIS A 1 120 ? -5.91 -1.831 -23.438 1 98.25 120 HIS A O 1
ATOM 933 N N . ALA A 1 121 ? -4.406 -1.189 -21.812 1 97.94 121 ALA A N 1
ATOM 934 C CA . ALA A 1 121 ? -3.426 -2.211 -22.156 1 97.94 121 ALA A CA 1
ATOM 935 C C . ALA A 1 121 ? -3.311 -3.264 -21.062 1 97.94 121 ALA A C 1
ATOM 937 O O . ALA A 1 121 ? -3.189 -2.926 -19.875 1 97.94 121 ALA A O 1
ATOM 938 N N . TRP A 1 122 ? -3.418 -4.508 -21.5 1 97.88 122 TRP A N 1
ATOM 939 C CA . TRP A 1 122 ? -3.135 -5.652 -20.641 1 97.88 122 TRP A CA 1
ATOM 940 C C . TRP A 1 122 ? -1.646 -5.984 -20.656 1 97.88 122 TRP A C 1
ATOM 942 O O . TRP A 1 122 ? -1.198 -6.84 -21.422 1 97.88 122 TRP A O 1
ATOM 952 N N . ASP A 1 123 ? -0.856 -5.34 -19.781 1 95.56 123 ASP A N 1
ATOM 953 C CA . ASP A 1 123 ? 0.603 -5.371 -19.812 1 95.56 123 ASP A CA 1
ATOM 954 C C . ASP A 1 123 ? 1.16 -6.215 -18.672 1 95.56 123 ASP A C 1
ATOM 956 O O . ASP A 1 123 ? 1.079 -5.824 -17.516 1 95.56 123 ASP A O 1
ATOM 960 N N . LEU A 1 124 ? 1.728 -7.32 -18.938 1 96.06 124 LEU A N 1
ATOM 961 C CA . LEU A 1 124 ? 2.301 -8.219 -17.953 1 96.06 124 LEU A CA 1
ATOM 962 C C . LEU A 1 124 ? 3.727 -7.805 -17.594 1 96.06 124 LEU A C 1
ATOM 964 O O . LEU A 1 124 ? 4.473 -7.344 -18.469 1 96.06 124 LEU A O 1
ATOM 968 N N . PRO A 1 125 ? 4.074 -7.961 -16.344 1 96.44 125 PRO A N 1
ATOM 969 C CA . PRO A 1 125 ? 5.441 -7.617 -15.953 1 96.44 125 PRO A CA 1
ATOM 970 C C . PRO A 1 125 ? 6.465 -8.648 -16.406 1 96.44 125 PRO A C 1
ATOM 972 O O . PRO A 1 125 ? 6.113 -9.805 -16.656 1 96.44 125 PRO A O 1
ATOM 975 N N . ARG A 1 126 ? 7.742 -8.25 -16.641 1 96.19 126 ARG A N 1
ATOM 976 C CA . ARG A 1 126 ? 8.828 -9.227 -16.703 1 96.19 126 ARG A CA 1
ATOM 977 C C . ARG A 1 126 ? 8.961 -9.977 -15.383 1 96.19 126 ARG A C 1
ATOM 979 O O . ARG A 1 126 ? 8.672 -9.43 -14.312 1 96.19 126 ARG A O 1
ATOM 986 N N . TYR A 1 127 ? 9.438 -11.141 -15.391 1 96.94 127 TYR A N 1
ATOM 987 C CA . TYR A 1 127 ? 9.445 -12.078 -14.273 1 96.94 127 TYR A CA 1
ATOM 988 C C . TYR A 1 127 ? 10.18 -11.492 -13.07 1 96.94 127 TYR A C 1
ATOM 990 O O . TYR A 1 127 ? 9.773 -11.695 -11.93 1 96.94 127 TYR A O 1
ATOM 998 N N . GLU A 1 128 ? 11.234 -10.648 -13.281 1 96.12 128 GLU A N 1
ATOM 999 C CA . GLU A 1 128 ? 12.133 -10.188 -12.227 1 96.12 128 GLU A CA 1
ATOM 1000 C C . GLU A 1 128 ? 11.578 -8.953 -11.531 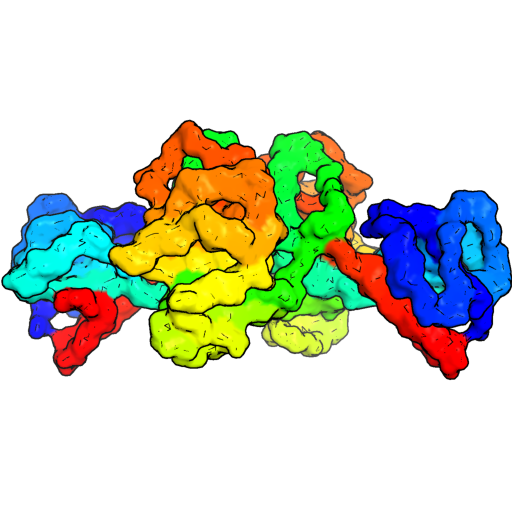1 96.12 128 GLU A C 1
ATOM 1002 O O . GLU A 1 128 ? 12.094 -8.531 -10.492 1 96.12 128 GLU A O 1
ATOM 1007 N N . GLU A 1 129 ? 10.523 -8.422 -12.055 1 97.19 129 GLU A N 1
ATOM 1008 C CA . GLU A 1 129 ? 10.125 -7.07 -11.664 1 97.19 129 GLU A CA 1
ATOM 1009 C C . GLU A 1 129 ? 9.344 -7.09 -10.352 1 97.19 129 GLU A C 1
ATOM 1011 O O . GLU A 1 129 ? 9.641 -6.324 -9.43 1 97.19 129 GLU A O 1
ATOM 1016 N N . PRO A 1 130 ? 8.305 -7.93 -10.234 1 98 130 PRO A N 1
ATOM 1017 C CA . PRO A 1 130 ? 7.539 -7.895 -8.984 1 98 130 PRO A CA 1
ATOM 1018 C C . PRO A 1 130 ? 8.273 -8.562 -7.824 1 98 130 PRO A C 1
ATOM 1020 O O . PRO A 1 130 ? 8.977 -9.555 -8.023 1 98 130 PRO A O 1
ATOM 1023 N N . PHE A 1 131 ? 8.156 -8.062 -6.648 1 98 131 PHE A N 1
ATOM 1024 C CA . PHE A 1 131 ? 8.703 -8.656 -5.434 1 98 131 PHE A CA 1
ATOM 1025 C C . PHE A 1 131 ? 7.801 -8.367 -4.238 1 98 131 PHE A C 1
ATOM 1027 O O . PHE A 1 131 ? 6.777 -7.691 -4.379 1 98 131 PHE A O 1
ATOM 1034 N N . THR A 1 132 ? 8.062 -8.898 -3.07 1 98.25 132 THR A N 1
ATOM 1035 C CA . THR A 1 132 ? 7.332 -8.625 -1.837 1 98.25 132 THR A CA 1
ATOM 1036 C C . THR A 1 132 ? 8.18 -7.793 -0.879 1 98.25 132 THR A C 1
ATOM 1038 O O . THR A 1 132 ? 9.406 -7.832 -0.938 1 98.25 132 THR A O 1
ATOM 1041 N N . LEU A 1 133 ? 7.531 -7.047 -0.027 1 98.69 133 LEU A N 1
ATOM 1042 C CA . LEU A 1 133 ? 8.219 -6.266 0.996 1 98.69 133 LEU A CA 1
ATOM 1043 C C . LEU A 1 133 ? 8.766 -7.168 2.094 1 98.69 133 LEU A C 1
ATOM 1045 O O . LEU A 1 133 ? 9.797 -6.863 2.695 1 98.69 133 LEU A O 1
ATOM 1049 N N . ALA A 1 134 ? 8.008 -8.25 2.33 1 97.62 134 ALA A N 1
ATOM 1050 C CA . ALA A 1 134 ? 8.445 -9.18 3.369 1 97.62 134 ALA A CA 1
ATOM 1051 C C . ALA A 1 134 ? 9.883 -9.617 3.145 1 97.62 134 ALA A C 1
ATOM 1053 O O . ALA A 1 134 ? 10.242 -10.055 2.051 1 97.62 134 ALA A O 1
ATOM 1054 N N . GLY A 1 135 ? 10.711 -9.336 4.164 1 97.25 135 GLY A N 1
ATOM 1055 C CA . GLY A 1 135 ? 12.102 -9.75 4.105 1 97.25 135 GLY A CA 1
ATOM 1056 C C . GLY A 1 135 ? 13.016 -8.688 3.525 1 97.25 135 GLY A C 1
ATOM 1057 O O . GLY A 1 135 ? 14.234 -8.766 3.676 1 97.25 135 GLY A O 1
ATOM 1058 N N . GLU A 1 136 ? 12.5 -7.77 2.76 1 98.5 136 GLU A N 1
ATOM 1059 C CA . GLU A 1 136 ? 13.305 -6.668 2.236 1 98.5 136 GLU A CA 1
ATOM 1060 C C . GLU A 1 136 ? 13.688 -5.688 3.342 1 98.5 136 GLU A C 1
ATOM 1062 O O . GLU A 1 136 ? 12.961 -5.543 4.328 1 98.5 136 GLU A O 1
ATOM 1067 N N . ARG A 1 137 ? 14.75 -5.031 3.164 1 98.81 137 ARG A N 1
ATOM 1068 C CA . ARG A 1 137 ? 15.258 -4.09 4.16 1 98.81 137 ARG A CA 1
ATOM 1069 C C . ARG A 1 137 ? 14.828 -2.664 3.83 1 98.81 137 ARG A C 1
ATOM 1071 O O . ARG A 1 137 ? 14.859 -2.252 2.668 1 98.81 137 ARG A O 1
ATOM 1078 N N . VAL A 1 138 ? 14.375 -1.933 4.82 1 98.94 138 VAL A N 1
ATOM 1079 C CA . VAL A 1 138 ? 14.109 -0.502 4.719 1 98.94 138 VAL A CA 1
ATOM 1080 C C . VAL A 1 138 ? 14.93 0.258 5.75 1 98.94 138 VAL A C 1
ATOM 1082 O O . VAL A 1 138 ? 15.062 -0.182 6.898 1 98.94 138 VAL A O 1
ATOM 1085 N N . CYS A 1 139 ? 15.578 1.331 5.312 1 98.94 139 CYS A N 1
ATOM 1086 C CA . CYS A 1 139 ? 16.266 2.248 6.215 1 98.94 139 CYS A CA 1
ATOM 1087 C C . CYS A 1 139 ? 15.453 3.523 6.418 1 98.94 139 CYS A C 1
ATOM 1089 O O . CYS A 1 139 ? 15.172 4.242 5.461 1 98.94 139 CYS A O 1
ATOM 1091 N N . VAL A 1 140 ? 15.07 3.797 7.617 1 98.94 140 VAL A N 1
ATOM 1092 C CA . VAL A 1 140 ? 14.336 5.008 7.953 1 98.94 140 VAL A CA 1
ATOM 1093 C C . VAL A 1 140 ? 15.273 6.023 8.602 1 98.94 140 VAL A C 1
ATOM 1095 O O . VAL A 1 140 ? 15.797 5.785 9.695 1 98.94 140 VAL A O 1
ATOM 1098 N N . VAL A 1 141 ? 15.492 7.125 7.91 1 98.81 141 VAL A N 1
ATOM 1099 C CA . VAL A 1 141 ? 16.359 8.188 8.414 1 98.81 141 VAL A CA 1
ATOM 1100 C C . VAL A 1 141 ? 15.508 9.242 9.125 1 98.81 141 VAL A C 1
ATOM 1102 O O . VAL A 1 141 ? 14.781 10 8.484 1 98.81 141 VAL A O 1
ATOM 1105 N N . GLY A 1 142 ? 15.672 9.383 10.359 1 97.69 142 GLY A N 1
ATOM 1106 C CA . GLY A 1 142 ? 14.766 10.125 11.227 1 97.69 142 GLY A CA 1
ATOM 1107 C C . GLY A 1 142 ? 13.727 9.242 11.898 1 97.69 142 GLY A C 1
ATOM 1108 O O . GLY A 1 142 ? 12.836 8.711 11.234 1 97.69 142 GLY A O 1
ATOM 1109 N N . LEU A 1 143 ? 13.867 9.125 13.242 1 97.44 143 LEU A N 1
ATOM 1110 C CA . LEU A 1 143 ? 13 8.203 13.969 1 97.44 143 LEU A CA 1
ATOM 1111 C C . LEU A 1 143 ? 12.125 8.961 14.969 1 97.44 143 LEU A C 1
ATOM 1113 O O . LEU A 1 143 ? 11.906 8.492 16.078 1 97.44 143 LEU A O 1
ATOM 1117 N N . GLY A 1 144 ? 11.711 10.172 14.547 1 93.81 144 GLY A N 1
ATOM 1118 C CA . GLY A 1 144 ? 10.664 10.875 15.266 1 93.81 144 GLY A CA 1
ATOM 1119 C C . GLY A 1 144 ? 9.273 10.336 14.977 1 93.81 144 GLY A C 1
ATOM 1120 O O . GLY A 1 144 ? 9.102 9.148 14.703 1 93.81 144 GLY A O 1
ATOM 1121 N N . THR A 1 145 ? 8.266 11.148 15.078 1 92.56 145 THR A N 1
ATOM 1122 C CA . THR A 1 145 ? 6.871 10.75 14.914 1 92.56 145 THR A CA 1
ATOM 1123 C C . THR A 1 145 ? 6.645 10.156 13.523 1 92.56 145 THR A C 1
ATOM 1125 O O . THR A 1 145 ? 6.066 9.078 13.398 1 92.56 145 THR A O 1
ATOM 1128 N N . LEU A 1 146 ? 7.098 10.867 12.508 1 95 146 LEU A N 1
ATOM 1129 C CA . LEU A 1 146 ? 6.902 10.391 11.141 1 95 146 LEU A CA 1
ATOM 1130 C C . LEU A 1 146 ? 7.656 9.086 10.906 1 95 146 LEU A C 1
ATOM 1132 O O . LEU A 1 146 ? 7.086 8.117 10.398 1 95 146 LEU A O 1
ATOM 1136 N N . GLY A 1 147 ? 8.945 9.102 11.297 1 97.75 147 GLY A N 1
ATOM 1137 C CA . GLY A 1 147 ? 9.766 7.914 11.125 1 97.75 147 GLY A CA 1
ATOM 1138 C C . GLY A 1 147 ? 9.203 6.695 11.828 1 97.75 147 GLY A C 1
ATOM 1139 O O . GLY A 1 147 ? 9.188 5.598 11.266 1 97.75 147 GLY A O 1
ATOM 1140 N N . ARG A 1 148 ? 8.727 6.887 13.016 1 97.5 148 ARG A N 1
ATOM 1141 C CA . ARG A 1 148 ? 8.148 5.777 13.773 1 97.5 148 ARG A CA 1
ATOM 1142 C C . ARG A 1 148 ? 6.875 5.262 13.109 1 97.5 148 ARG A C 1
ATOM 1144 O O . ARG A 1 148 ? 6.605 4.059 13.125 1 97.5 148 ARG A O 1
ATOM 1151 N N . GLY A 1 149 ? 6.07 6.203 12.578 1 97.94 149 GLY A N 1
ATOM 1152 C CA . GLY A 1 149 ? 4.922 5.789 11.781 1 97.94 149 GLY A CA 1
ATOM 1153 C C . GLY A 1 149 ? 5.289 4.871 10.633 1 97.94 149 GLY A C 1
ATOM 1154 O O . GLY A 1 149 ? 4.598 3.885 10.375 1 97.94 149 GLY A O 1
ATOM 1155 N N . VAL A 1 150 ? 6.41 5.145 9.984 1 98.81 150 VAL A N 1
ATOM 1156 C CA . VAL A 1 150 ? 6.906 4.332 8.875 1 98.81 150 VAL A CA 1
ATOM 1157 C C . VAL A 1 150 ? 7.414 2.994 9.406 1 98.81 150 VAL A C 1
ATOM 1159 O O . VAL A 1 150 ? 7.094 1.939 8.852 1 98.81 150 VAL A O 1
ATOM 1162 N N . VAL A 1 151 ? 8.156 3.049 10.508 1 98.81 151 VAL A N 1
ATOM 1163 C CA . VAL A 1 151 ? 8.758 1.869 11.125 1 98.81 151 VAL A CA 1
ATOM 1164 C C . VAL A 1 151 ? 7.668 0.855 11.469 1 98.81 151 VAL A C 1
ATOM 1166 O O . VAL A 1 151 ? 7.773 -0.321 11.117 1 98.81 151 VAL A O 1
ATOM 1169 N N . ASP A 1 152 ? 6.633 1.312 12.109 1 98.5 152 ASP A N 1
ATOM 1170 C CA . ASP A 1 152 ? 5.566 0.428 12.578 1 98.5 152 ASP A CA 1
ATOM 1171 C C . ASP A 1 152 ? 4.902 -0.296 11.406 1 98.5 152 ASP A C 1
ATOM 1173 O O . ASP A 1 152 ? 4.672 -1.505 11.469 1 98.5 152 ASP A O 1
ATOM 1177 N N . ARG A 1 153 ? 4.637 0.364 10.336 1 98.75 153 ARG A N 1
ATOM 1178 C CA . ARG A 1 153 ? 3.959 -0.229 9.188 1 98.75 153 ARG A CA 1
ATOM 1179 C C . ARG A 1 153 ? 4.898 -1.14 8.406 1 98.75 153 ARG A C 1
ATOM 1181 O O . ARG A 1 153 ? 4.504 -2.223 7.973 1 98.75 153 ARG A O 1
ATOM 1188 N N . ALA A 1 154 ? 6.145 -0.69 8.211 1 98.88 154 ALA A N 1
ATOM 1189 C CA . ALA A 1 154 ? 7.121 -1.52 7.516 1 98.88 154 ALA A CA 1
ATOM 1190 C C . ALA A 1 154 ? 7.34 -2.842 8.25 1 98.88 154 ALA A C 1
ATOM 1192 O O . ALA A 1 154 ? 7.355 -3.906 7.625 1 98.88 154 ALA A O 1
ATOM 1193 N N . ALA A 1 155 ? 7.5 -2.734 9.562 1 98.69 155 ALA A N 1
ATOM 1194 C CA . ALA A 1 155 ? 7.668 -3.938 10.375 1 98.69 155 ALA A CA 1
ATOM 1195 C C . ALA A 1 155 ? 6.445 -4.844 10.273 1 98.69 155 ALA A C 1
ATOM 1197 O O . ALA A 1 155 ? 6.578 -6.062 10.148 1 98.69 155 ALA A O 1
ATOM 1198 N N . ALA A 1 156 ? 5.281 -4.258 10.32 1 97.69 156 ALA A N 1
ATOM 1199 C CA . ALA A 1 156 ? 4.027 -5.004 10.234 1 97.69 156 ALA A CA 1
ATOM 1200 C C . ALA A 1 156 ? 3.91 -5.723 8.891 1 97.69 156 ALA A C 1
ATOM 1202 O O . ALA A 1 156 ? 3.281 -6.781 8.805 1 97.69 156 ALA A O 1
ATOM 1203 N N . LEU A 1 157 ? 4.516 -5.219 7.883 1 98.25 157 LEU A N 1
ATOM 1204 C CA . LEU A 1 157 ? 4.465 -5.816 6.555 1 98.25 157 LEU A CA 1
ATOM 1205 C C . LEU A 1 157 ? 5.617 -6.797 6.355 1 98.25 157 LEU A C 1
ATOM 1207 O O . LEU A 1 157 ? 5.82 -7.305 5.25 1 98.25 157 LEU A O 1
ATOM 1211 N N . GLY A 1 158 ? 6.402 -7.027 7.406 1 98.12 158 GLY A N 1
ATOM 1212 C CA . GLY A 1 158 ? 7.395 -8.086 7.398 1 98.12 158 GLY A CA 1
ATOM 1213 C C . GLY A 1 158 ? 8.758 -7.629 6.914 1 98.12 158 GLY A C 1
ATOM 1214 O O . GLY A 1 158 ? 9.617 -8.453 6.594 1 98.12 158 GLY A O 1
ATOM 1215 N N . MET A 1 159 ? 9 -6.352 6.859 1 98.75 159 MET A N 1
ATOM 1216 C CA . MET A 1 159 ? 10.289 -5.844 6.402 1 98.75 159 MET A CA 1
ATOM 1217 C C . MET A 1 159 ? 11.32 -5.871 7.531 1 98.75 159 MET A C 1
ATOM 1219 O O . MET A 1 159 ? 10.953 -5.859 8.711 1 98.75 159 MET A O 1
ATOM 1223 N N . GLU A 1 160 ? 12.547 -5.961 7.148 1 98.75 160 GLU A N 1
ATOM 1224 C CA . GLU A 1 160 ? 13.648 -5.668 8.07 1 98.75 160 GLU A CA 1
ATOM 1225 C C . GLU A 1 160 ? 13.906 -4.168 8.164 1 98.75 160 GLU A C 1
ATOM 1227 O O . GLU A 1 160 ? 14.289 -3.533 7.18 1 98.75 160 GLU A O 1
ATOM 1232 N N . VAL A 1 161 ? 13.742 -3.598 9.359 1 98.94 161 VAL A N 1
ATOM 1233 C CA . VAL A 1 161 ? 13.836 -2.148 9.5 1 98.94 161 VAL A CA 1
ATOM 1234 C C . VAL A 1 161 ? 15.133 -1.778 10.219 1 98.94 161 VAL A C 1
ATOM 1236 O O . VAL A 1 161 ? 15.43 -2.314 11.289 1 98.94 161 VAL A O 1
ATOM 1239 N N . VAL A 1 162 ? 15.867 -0.891 9.633 1 98.88 162 VAL A N 1
ATOM 1240 C CA . VAL A 1 162 ? 16.953 -0.204 10.32 1 98.88 162 VAL A CA 1
ATOM 1241 C C . VAL A 1 162 ? 16.688 1.299 10.344 1 98.88 162 VAL A C 1
ATOM 1243 O O . VAL A 1 162 ? 15.812 1.79 9.633 1 98.88 162 VAL A O 1
ATOM 1246 N N . GLY A 1 163 ? 17.359 2.01 11.188 1 98.75 163 GLY A N 1
ATOM 1247 C CA . GLY A 1 163 ? 17.078 3.43 11.32 1 98.75 163 GLY A CA 1
ATOM 1248 C C . GLY A 1 163 ? 18.312 4.258 11.594 1 98.75 163 GLY A C 1
ATOM 1249 O O . GLY A 1 163 ? 19.375 3.713 11.883 1 98.75 163 GLY A O 1
ATOM 1250 N N . VAL A 1 164 ? 18.203 5.531 11.359 1 98.62 164 VAL A N 1
ATOM 1251 C CA . VAL A 1 164 ? 19.25 6.5 11.664 1 98.62 164 VAL A CA 1
ATOM 1252 C C . VAL A 1 164 ? 18.688 7.602 12.562 1 98.62 164 VAL A C 1
ATOM 1254 O O . VAL A 1 164 ? 17.641 8.188 12.25 1 98.62 164 VAL A O 1
ATOM 1257 N N . ARG A 1 165 ? 19.281 7.863 13.578 1 96.94 165 ARG A N 1
ATOM 1258 C CA . ARG A 1 165 ? 18.984 9.016 14.422 1 96.94 165 ARG A CA 1
ATOM 1259 C C . ARG A 1 165 ? 20.203 9.453 15.211 1 96.94 165 ARG A C 1
ATOM 1261 O O . ARG A 1 165 ? 21.156 8.688 15.352 1 96.94 165 ARG A O 1
ATOM 1268 N N . ARG A 1 166 ? 20.172 10.625 15.773 1 93.75 166 ARG A N 1
ATOM 1269 C CA . ARG A 1 166 ? 21.328 11.234 16.422 1 93.75 166 ARG A CA 1
ATOM 1270 C C . ARG A 1 166 ? 21.75 10.453 17.656 1 93.75 166 ARG A C 1
ATOM 1272 O O . ARG A 1 166 ? 22.922 10.18 17.859 1 93.75 166 ARG A O 1
ATOM 1279 N N . SER A 1 167 ? 20.812 10.07 18.516 1 90.44 167 SER A N 1
ATOM 1280 C CA . SER A 1 167 ? 21.125 9.453 19.797 1 90.44 167 SER A CA 1
ATOM 1281 C C . SER A 1 167 ? 21.656 8.031 19.609 1 90.44 167 SER A C 1
ATOM 1283 O O . SER A 1 167 ? 22.422 7.539 20.438 1 90.44 167 SER A O 1
ATOM 1285 N N . GLY A 1 168 ? 21.156 7.332 18.594 1 90.56 168 GLY A N 1
ATOM 1286 C CA . GLY A 1 168 ? 21.5 5.938 18.391 1 90.56 168 GLY A CA 1
ATOM 1287 C C . GLY A 1 168 ? 20.766 4.992 19.312 1 90.56 168 GLY A C 1
ATOM 1288 O O . GLY A 1 168 ? 20.984 3.783 19.281 1 90.56 168 GLY A O 1
ATOM 1289 N N . ASP A 1 169 ? 19.875 5.559 20.109 1 94.12 169 ASP A N 1
ATOM 1290 C CA . ASP A 1 169 ? 19.109 4.754 21.062 1 94.12 169 ASP A CA 1
ATOM 1291 C C . ASP A 1 169 ? 18.172 3.789 20.344 1 94.12 169 ASP A C 1
ATOM 1293 O O . ASP A 1 169 ? 17.656 4.105 19.266 1 94.12 169 ASP A O 1
ATOM 1297 N N . PRO A 1 170 ? 17.953 2.66 20.984 1 95.81 170 PRO A N 1
ATOM 1298 C CA . PRO A 1 170 ? 17.062 1.673 20.359 1 95.81 170 PRO A CA 1
ATOM 1299 C C . PRO A 1 170 ? 15.641 2.188 20.188 1 95.81 170 PRO A C 1
ATOM 1301 O O . PRO A 1 170 ? 15.18 3.025 20.969 1 95.81 170 PRO A O 1
ATOM 1304 N N . VAL A 1 171 ? 15.039 1.79 19.234 1 96.38 171 VAL A N 1
ATOM 1305 C CA . VAL A 1 171 ? 13.648 2.078 18.906 1 96.38 171 VAL A CA 1
ATOM 1306 C C . VAL A 1 171 ? 12.906 0.777 18.609 1 96.38 171 VAL A C 1
ATOM 1308 O O . VAL A 1 171 ? 13.438 -0.113 17.953 1 96.38 171 VAL A O 1
ATOM 1311 N N . ASP A 1 172 ? 11.703 0.651 19.094 1 97.06 172 ASP A N 1
ATOM 1312 C CA . ASP A 1 172 ? 10.898 -0.545 18.859 1 97.06 172 ASP A CA 1
ATOM 1313 C C . ASP A 1 172 ? 10.742 -0.812 17.375 1 97.06 172 ASP A C 1
ATOM 1315 O O . ASP A 1 172 ? 10.516 0.115 16.594 1 97.06 172 ASP A O 1
ATOM 1319 N N . ASN A 1 173 ? 10.906 -2.121 16.906 1 98 173 ASN A N 1
ATOM 1320 C CA . ASN A 1 173 ? 10.711 -2.602 15.539 1 98 173 ASN A CA 1
ATOM 1321 C C . ASN A 1 173 ? 11.852 -2.188 14.625 1 98 173 ASN A C 1
ATOM 1323 O O . ASN A 1 173 ? 11.758 -2.322 13.398 1 98 173 ASN A O 1
ATOM 1327 N N . VAL A 1 174 ? 12.883 -1.637 15.25 1 98.69 174 VAL A N 1
ATOM 1328 C CA . VAL A 1 174 ? 14.086 -1.303 14.5 1 98.69 174 VAL A CA 1
ATOM 1329 C C . VAL A 1 174 ? 15.234 -2.221 14.922 1 98.69 174 VAL A C 1
ATOM 1331 O O . VAL A 1 174 ? 15.672 -2.189 16.078 1 98.69 174 VAL A O 1
ATOM 1334 N N . SER A 1 175 ? 15.727 -3.002 14.008 1 98.5 175 SER A N 1
ATOM 1335 C CA . SER A 1 175 ? 16.703 -4.031 14.344 1 98.5 175 SER A CA 1
ATOM 1336 C C . SER A 1 175 ? 18.062 -3.414 14.664 1 98.5 175 SER A C 1
ATOM 1338 O O . SER A 1 175 ? 18.781 -3.908 15.539 1 98.5 175 SER A O 1
ATOM 1340 N N . THR A 1 176 ? 18.438 -2.348 13.922 1 98.25 176 THR A N 1
ATOM 1341 C CA . THR A 1 176 ? 19.688 -1.627 14.141 1 98.25 176 THR A CA 1
ATOM 1342 C C . THR A 1 176 ? 19.484 -0.124 13.977 1 98.25 176 THR A C 1
ATOM 1344 O O . THR A 1 176 ? 18.875 0.324 13 1 98.25 176 THR A O 1
ATOM 1347 N N . VAL A 1 177 ? 19.891 0.644 14.93 1 98.56 177 VAL A N 1
ATOM 1348 C CA . VAL A 1 177 ? 19.844 2.1 14.859 1 98.56 177 VAL A CA 1
ATOM 1349 C C . VAL A 1 177 ? 21.25 2.646 14.648 1 98.56 177 VAL A C 1
ATOM 1351 O O . VAL A 1 177 ? 22.141 2.432 15.484 1 98.56 177 VAL A O 1
ATOM 1354 N N . TYR A 1 178 ? 21.469 3.307 13.586 1 98.44 178 TYR A N 1
ATOM 1355 C CA . TYR A 1 178 ? 22.734 3.953 13.258 1 98.44 178 TYR A CA 1
ATOM 1356 C C . TYR A 1 178 ? 22.719 5.426 13.656 1 98.44 178 TYR A C 1
ATOM 1358 O O . TYR A 1 178 ? 21.656 6.008 13.836 1 98.44 178 TYR A O 1
ATOM 1366 N N . THR A 1 179 ? 23.891 5.969 13.797 1 97.94 179 THR A N 1
ATOM 1367 C CA . THR A 1 179 ? 24.016 7.418 13.93 1 97.94 179 THR A CA 1
ATOM 1368 C C . THR A 1 179 ? 24.312 8.062 12.578 1 97.94 179 THR A C 1
ATOM 1370 O O . THR A 1 179 ? 24.719 7.379 11.633 1 97.94 179 THR A O 1
ATOM 1373 N N . PRO A 1 180 ? 24.094 9.352 12.445 1 97.06 180 PRO A N 1
ATOM 1374 C CA . PRO A 1 180 ? 24.219 10.023 11.148 1 97.06 180 PRO A CA 1
ATOM 1375 C C . PRO A 1 180 ? 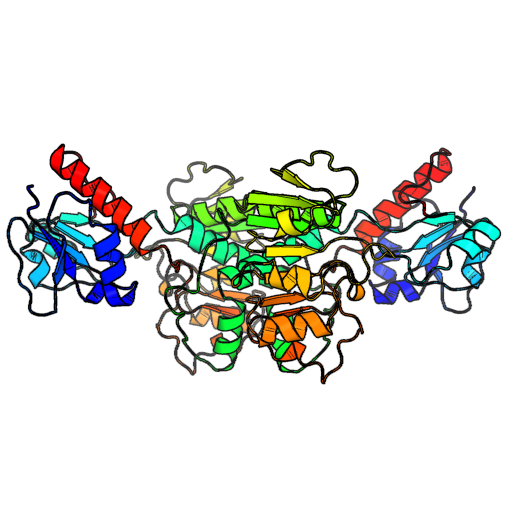25.594 9.844 10.516 1 97.06 180 PRO A C 1
ATOM 1377 O O . PRO A 1 180 ? 25.719 9.797 9.289 1 97.06 180 PRO A O 1
ATOM 1380 N N . ASP A 1 181 ? 26.609 9.719 11.305 1 96.88 181 ASP A N 1
ATOM 1381 C CA . ASP A 1 181 ? 27.953 9.539 10.781 1 96.88 181 ASP A CA 1
ATOM 1382 C C . ASP A 1 181 ? 28.109 8.18 10.102 1 96.88 181 ASP A C 1
ATOM 1384 O O . ASP A 1 181 ? 29.062 7.949 9.359 1 96.88 181 ASP A O 1
ATOM 1388 N N . ARG A 1 182 ? 27.141 7.32 10.305 1 98.25 182 ARG A N 1
ATOM 1389 C CA . ARG A 1 182 ? 27.156 5.988 9.703 1 98.25 182 ARG A CA 1
ATOM 1390 C C . ARG A 1 182 ? 26.031 5.832 8.688 1 98.25 182 ARG A C 1
ATOM 1392 O O . ARG A 1 182 ? 25.547 4.723 8.453 1 98.25 182 ARG A O 1
ATOM 1399 N N . LEU A 1 183 ? 25.641 6.883 8.125 1 98.56 183 LEU A N 1
ATOM 1400 C CA . LEU A 1 183 ? 24.531 6.902 7.172 1 98.56 183 LEU A CA 1
ATOM 1401 C C . LEU A 1 183 ? 24.812 5.957 6.008 1 98.56 183 LEU A C 1
ATOM 1403 O O . LEU A 1 183 ? 23.938 5.195 5.598 1 98.56 183 LEU A O 1
ATOM 1407 N N . HIS A 1 184 ? 26 5.938 5.469 1 98.81 184 HIS A N 1
ATOM 1408 C CA . HIS A 1 184 ? 26.328 5.105 4.316 1 98.81 184 HIS A CA 1
ATOM 1409 C C . HIS A 1 184 ? 26.156 3.625 4.641 1 98.81 184 HIS A C 1
ATOM 1411 O O . HIS A 1 184 ? 25.641 2.861 3.818 1 98.81 184 HIS A O 1
ATOM 1417 N N . GLU A 1 185 ? 26.562 3.229 5.828 1 98.62 185 GLU A N 1
ATOM 1418 C CA . GLU A 1 185 ? 26.359 1.851 6.266 1 98.62 185 GLU A CA 1
ATOM 1419 C C . GLU A 1 185 ? 24.875 1.509 6.34 1 98.62 185 GLU A C 1
ATOM 1421 O O . GLU A 1 185 ? 24.453 0.417 5.941 1 98.62 185 GLU A O 1
ATOM 1426 N N . ALA A 1 186 ? 24.109 2.424 6.816 1 98.75 186 ALA A N 1
ATOM 1427 C CA . ALA A 1 186 ? 22.672 2.215 7.039 1 98.75 186 ALA A CA 1
ATOM 1428 C C . ALA A 1 186 ? 21.938 2.035 5.719 1 98.75 186 ALA A C 1
ATOM 1430 O O . ALA A 1 186 ? 21.016 1.209 5.621 1 98.75 186 ALA A O 1
ATOM 1431 N N . ILE A 1 187 ? 22.359 2.736 4.66 1 98.88 187 ILE A N 1
ATOM 1432 C CA . ILE A 1 187 ? 21.547 2.799 3.453 1 98.88 187 ILE A CA 1
ATOM 1433 C C . ILE A 1 187 ? 22.078 1.811 2.418 1 98.88 187 ILE A C 1
ATOM 1435 O O . ILE A 1 187 ? 21.406 1.526 1.421 1 98.88 187 ILE A O 1
ATOM 1439 N N . ALA A 1 188 ? 23.219 1.21 2.529 1 98.62 188 ALA A N 1
ATOM 1440 C CA . ALA A 1 188 ? 23.953 0.461 1.508 1 98.62 188 ALA A CA 1
ATOM 1441 C C . ALA A 1 188 ? 23.172 -0.774 1.071 1 98.62 188 ALA A C 1
ATOM 1443 O O . ALA A 1 188 ? 23.188 -1.152 -0.102 1 98.62 188 ALA A O 1
ATOM 1444 N N . ASP A 1 189 ? 22.406 -1.374 1.938 1 98.12 189 ASP A N 1
ATOM 1445 C CA . ASP A 1 189 ? 21.734 -2.629 1.603 1 98.12 189 ASP A CA 1
ATOM 1446 C C . ASP A 1 189 ? 20.219 -2.488 1.706 1 98.12 189 ASP A C 1
ATOM 1448 O O . ASP A 1 189 ? 19.516 -3.48 1.88 1 98.12 189 ASP A O 1
ATOM 1452 N N . ALA A 1 190 ? 19.781 -1.317 1.657 1 98.88 190 ALA A N 1
ATOM 1453 C CA . ALA A 1 190 ? 18.344 -1.087 1.834 1 98.88 190 ALA A CA 1
ATOM 1454 C C . ALA A 1 190 ? 17.625 -1.062 0.49 1 98.88 190 ALA A C 1
ATOM 1456 O O . ALA A 1 190 ? 18.094 -0.427 -0.46 1 98.88 190 ALA A O 1
ATOM 1457 N N . ARG A 1 191 ? 16.531 -1.822 0.384 1 98.88 191 ARG A N 1
ATOM 1458 C CA . ARG A 1 191 ? 15.648 -1.75 -0.776 1 98.88 191 ARG A CA 1
ATOM 1459 C C . ARG A 1 191 ? 14.945 -0.399 -0.847 1 98.88 191 ARG A C 1
ATOM 1461 O O . ARG A 1 191 ? 14.68 0.112 -1.937 1 98.88 191 ARG A O 1
ATOM 1468 N N . PHE A 1 192 ? 14.641 0.167 0.343 1 98.94 192 PHE A N 1
ATOM 1469 C CA . PHE A 1 192 ? 14.047 1.492 0.465 1 98.94 192 PHE A CA 1
ATOM 1470 C C . PHE A 1 192 ? 14.812 2.338 1.479 1 98.94 192 PHE A C 1
ATOM 1472 O O . PHE A 1 192 ? 15.203 1.843 2.537 1 98.94 192 PHE A O 1
ATOM 1479 N N . VAL A 1 193 ? 15.047 3.564 1.136 1 99 193 VAL A N 1
ATOM 1480 C CA . VAL A 1 193 ? 15.562 4.582 2.047 1 99 193 VAL A CA 1
ATOM 1481 C C . VAL A 1 193 ? 14.516 5.68 2.24 1 99 193 VAL A C 1
ATOM 1483 O O . VAL A 1 193 ? 14.172 6.391 1.295 1 99 193 VAL A O 1
ATOM 1486 N N . VAL A 1 194 ? 14.023 5.781 3.453 1 99 194 VAL A N 1
ATOM 1487 C CA . VAL A 1 194 ? 12.945 6.715 3.758 1 99 194 VAL A CA 1
ATOM 1488 C C . VAL A 1 194 ? 13.484 7.867 4.602 1 99 194 VAL A C 1
ATOM 1490 O O . VAL A 1 194 ? 14.047 7.648 5.68 1 99 194 VAL A O 1
ATOM 1493 N N . LEU A 1 195 ? 13.312 9.078 4.102 1 98.88 195 LEU A N 1
ATOM 1494 C CA . LEU A 1 195 ? 13.742 10.273 4.812 1 98.88 195 LEU A CA 1
ATOM 1495 C C . LEU A 1 195 ? 12.578 10.906 5.562 1 98.88 195 LEU A C 1
ATOM 1497 O O . LEU A 1 195 ? 11.555 11.242 4.961 1 98.88 195 LEU A O 1
ATOM 1501 N N . ALA A 1 196 ? 12.688 11.047 6.824 1 97.5 196 ALA A N 1
ATOM 1502 C CA . ALA A 1 196 ? 11.688 11.641 7.703 1 97.5 196 ALA A CA 1
ATOM 1503 C C . ALA A 1 196 ? 12.336 12.531 8.758 1 97.5 196 ALA A C 1
ATOM 1505 O O . ALA A 1 196 ? 11.93 12.523 9.922 1 97.5 196 ALA A O 1
ATOM 1506 N N . THR A 1 197 ? 13.328 13.25 8.375 1 94.94 197 THR A N 1
ATOM 1507 C CA . THR A 1 197 ? 14.094 14.102 9.281 1 94.94 197 THR A CA 1
ATOM 1508 C C . THR A 1 197 ? 13.648 15.555 9.156 1 94.94 197 THR A C 1
ATOM 1510 O O . THR A 1 197 ? 13.133 15.969 8.109 1 94.94 197 THR A O 1
ATOM 1513 N N . PRO A 1 198 ? 13.859 16.359 10.203 1 89.19 198 PRO A N 1
ATOM 1514 C CA . PRO A 1 198 ? 13.672 17.812 10.023 1 89.19 198 PRO A CA 1
ATOM 1515 C C . PRO A 1 198 ? 14.727 18.438 9.117 1 89.19 198 PRO A C 1
ATOM 1517 O O . PRO A 1 198 ? 15.758 17.828 8.852 1 89.19 198 PRO A O 1
ATOM 1520 N N . LEU A 1 199 ? 14.375 19.562 8.594 1 90.5 199 LEU A N 1
ATOM 1521 C CA . LEU A 1 199 ? 15.359 20.328 7.836 1 90.5 199 LEU A CA 1
ATOM 1522 C C . LEU A 1 199 ? 16.172 21.234 8.758 1 90.5 199 LEU A C 1
ATOM 1524 O O . LEU A 1 199 ? 15.617 22.125 9.398 1 90.5 199 LEU A O 1
ATOM 1528 N N . THR A 1 200 ? 17.344 20.969 8.93 1 89.06 200 THR A N 1
ATOM 1529 C CA . THR A 1 200 ? 18.328 21.734 9.68 1 89.06 200 THR A CA 1
ATOM 1530 C C . THR A 1 200 ? 19.594 21.938 8.852 1 89.06 200 THR A C 1
ATOM 1532 O O . THR A 1 200 ? 19.703 21.422 7.734 1 89.06 200 THR A O 1
ATOM 1535 N N . ASP A 1 201 ? 20.484 22.672 9.43 1 92.44 201 ASP A N 1
ATOM 1536 C CA . ASP A 1 201 ? 21.766 22.844 8.742 1 92.44 201 ASP A CA 1
ATOM 1537 C C . ASP A 1 201 ? 22.453 21.5 8.531 1 92.44 201 ASP A C 1
ATOM 1539 O O . ASP A 1 201 ? 23.141 21.297 7.527 1 92.44 201 ASP A O 1
ATOM 1543 N N . GLU A 1 202 ? 22.203 20.609 9.398 1 93.81 202 GLU A N 1
ATOM 1544 C CA . GLU A 1 202 ? 22.859 19.297 9.359 1 93.81 202 GLU A CA 1
ATOM 1545 C C . GLU A 1 202 ? 22.203 18.375 8.344 1 93.81 202 GLU A C 1
ATOM 1547 O O . GLU A 1 202 ? 22.844 17.469 7.801 1 93.81 202 GLU A O 1
ATOM 1552 N N . THR A 1 203 ? 20.938 18.609 8.023 1 95.94 203 THR A N 1
ATOM 1553 C CA . THR A 1 203 ? 20.219 17.656 7.18 1 95.94 203 THR A CA 1
ATOM 1554 C C . THR A 1 203 ? 20.016 18.219 5.777 1 95.94 203 THR A C 1
ATOM 1556 O O . THR A 1 203 ? 19.641 17.484 4.859 1 95.94 203 THR A O 1
ATOM 1559 N N . GLU A 1 204 ? 20.266 19.516 5.633 1 96.81 204 GLU A N 1
ATOM 1560 C CA . GLU A 1 204 ? 20.156 20.094 4.301 1 96.81 204 GLU A CA 1
ATOM 1561 C C . GLU A 1 204 ? 21.172 19.469 3.346 1 96.81 204 GLU A C 1
ATOM 1563 O O . GLU A 1 204 ? 22.375 19.469 3.625 1 96.81 204 GLU A O 1
ATOM 1568 N N . GLY A 1 205 ? 20.719 18.891 2.295 1 98.19 205 GLY A N 1
ATOM 1569 C CA . GLY A 1 205 ? 21.578 18.297 1.286 1 98.19 205 GLY A CA 1
ATOM 1570 C C . GLY A 1 205 ? 22.266 17.031 1.76 1 98.19 205 GLY A C 1
ATOM 1571 O O . GLY A 1 205 ? 23.281 16.609 1.187 1 98.19 205 GLY A O 1
ATOM 1572 N N . MET A 1 206 ? 21.766 16.406 2.775 1 97.75 206 MET A N 1
ATOM 1573 C CA . MET A 1 206 ? 22.438 15.242 3.354 1 97.75 206 MET A CA 1
ATOM 1574 C C . MET A 1 206 ? 22.406 14.055 2.389 1 97.75 206 MET A C 1
ATOM 1576 O O . MET A 1 206 ? 23.234 13.148 2.486 1 97.75 206 MET A O 1
ATOM 1580 N N . VAL A 1 207 ? 21.453 13.992 1.5 1 98.81 207 VAL A N 1
ATOM 1581 C CA . VAL A 1 207 ? 21.422 12.969 0.459 1 98.81 207 VAL A CA 1
ATOM 1582 C C . VAL A 1 207 ? 21.797 13.586 -0.887 1 98.81 207 VAL A C 1
ATOM 1584 O O . VAL A 1 207 ? 21.016 14.336 -1.472 1 98.81 207 VAL A O 1
ATOM 1587 N N . ALA A 1 208 ? 22.922 13.352 -1.271 1 98.75 208 ALA A N 1
ATOM 1588 C CA . ALA A 1 208 ? 23.5 13.859 -2.508 1 98.75 208 ALA A CA 1
ATOM 1589 C C . ALA A 1 208 ? 24.188 12.734 -3.283 1 98.75 208 ALA A C 1
ATOM 1591 O O . ALA A 1 208 ? 23.828 11.57 -3.148 1 98.75 208 ALA A O 1
ATOM 1592 N N . ALA A 1 209 ? 25.062 13.031 -4.176 1 98.69 209 ALA A N 1
ATOM 1593 C CA . ALA A 1 209 ? 25.672 12.078 -5.105 1 98.69 209 ALA A CA 1
ATOM 1594 C C . ALA A 1 209 ? 26.312 10.922 -4.355 1 98.69 209 ALA A C 1
ATOM 1596 O O . ALA A 1 209 ? 26.094 9.758 -4.691 1 98.69 209 ALA A O 1
ATOM 1597 N N . PRO A 1 210 ? 27.062 11.141 -3.236 1 98.69 210 PRO A N 1
ATOM 1598 C CA . PRO A 1 210 ? 27.719 10.016 -2.557 1 98.69 210 PRO A CA 1
ATOM 1599 C C . PRO A 1 210 ? 26.719 9.023 -1.97 1 98.69 210 PRO A C 1
ATOM 1601 O O . PRO A 1 210 ? 26.953 7.816 -1.982 1 98.69 210 PRO A O 1
ATOM 1604 N N . GLU A 1 211 ? 25.656 9.516 -1.395 1 98.88 211 GLU A N 1
ATOM 1605 C CA . GLU A 1 211 ? 24.625 8.648 -0.833 1 98.88 211 GLU A CA 1
ATOM 1606 C C . GLU A 1 211 ? 23.953 7.82 -1.921 1 98.88 211 GLU A C 1
ATOM 1608 O O . GLU A 1 211 ? 23.719 6.621 -1.748 1 98.88 211 GLU A O 1
ATOM 1613 N N . PHE A 1 212 ? 23.656 8.391 -3.07 1 98.88 212 PHE A N 1
ATOM 1614 C CA . PHE A 1 212 ? 23.047 7.664 -4.176 1 98.88 212 PHE A CA 1
ATOM 1615 C C . PHE A 1 212 ? 23.984 6.582 -4.699 1 98.88 212 PHE A C 1
ATOM 1617 O O . PHE A 1 212 ? 23.531 5.496 -5.078 1 98.88 212 PHE A O 1
ATOM 1624 N N . GLU A 1 213 ? 25.266 6.887 -4.727 1 98.44 213 GLU A N 1
ATOM 1625 C CA . GLU A 1 213 ? 26.25 5.906 -5.164 1 98.44 213 GLU A CA 1
ATOM 1626 C C . GLU A 1 213 ? 26.344 4.738 -4.191 1 98.44 213 GLU A C 1
ATOM 1628 O O . GLU A 1 213 ? 26.703 3.623 -4.578 1 98.44 213 GLU A O 1
ATOM 1633 N N . THR A 1 214 ? 26.016 5.035 -2.965 1 98.75 214 THR A N 1
ATOM 1634 C CA . THR A 1 214 ? 26.109 4.043 -1.902 1 98.75 214 THR A CA 1
ATOM 1635 C C . THR A 1 214 ? 24.875 3.131 -1.914 1 98.75 214 THR A C 1
ATOM 1637 O O . THR A 1 214 ? 24.969 1.952 -1.564 1 98.75 214 THR A O 1
ATOM 1640 N N . MET A 1 215 ? 23.703 3.572 -2.316 1 98.75 215 MET A N 1
ATOM 1641 C CA . MET A 1 215 ? 22.469 2.803 -2.342 1 98.75 215 MET A CA 1
ATOM 1642 C C . MET A 1 215 ? 22.547 1.678 -3.369 1 98.75 215 MET A C 1
ATOM 1644 O O . MET A 1 215 ? 23.328 1.75 -4.316 1 98.75 215 MET A O 1
ATOM 1648 N N . ARG A 1 216 ? 21.688 0.641 -3.184 1 98.06 216 ARG A N 1
ATOM 1649 C CA . ARG A 1 216 ? 21.531 -0.412 -4.184 1 98.06 216 ARG A CA 1
ATOM 1650 C C . ARG A 1 216 ? 21.016 0.155 -5.5 1 98.06 216 ARG A C 1
ATOM 1652 O O . ARG A 1 216 ? 20.203 1.088 -5.504 1 98.06 216 ARG A O 1
ATOM 1659 N N . GLU A 1 217 ? 21.438 -0.511 -6.512 1 98.12 217 GLU A N 1
ATOM 1660 C CA . GLU A 1 217 ? 20.922 -0.126 -7.82 1 98.12 217 GLU A CA 1
ATOM 1661 C C . GLU A 1 217 ? 19.406 -0.323 -7.895 1 98.12 217 GLU A C 1
ATOM 1663 O O . GLU A 1 217 ? 18.719 0.4 -8.617 1 98.12 217 GLU A O 1
ATOM 1668 N N . ASP A 1 218 ? 18.859 -1.299 -7.113 1 98.31 218 ASP A N 1
ATOM 1669 C CA . ASP A 1 218 ? 17.422 -1.585 -7.18 1 98.31 218 ASP A CA 1
ATOM 1670 C C . ASP A 1 218 ? 16.672 -0.905 -6.039 1 98.31 218 ASP A C 1
ATOM 1672 O O . ASP A 1 218 ? 15.523 -1.242 -5.758 1 98.31 218 ASP A O 1
ATOM 1676 N N . ALA A 1 219 ? 17.344 0.036 -5.332 1 98.81 219 ALA A N 1
ATOM 1677 C CA . ALA A 1 219 ? 16.719 0.743 -4.215 1 98.81 219 ALA A CA 1
ATOM 1678 C C . ALA A 1 219 ? 15.891 1.925 -4.711 1 98.81 219 ALA A C 1
ATOM 1680 O O . ALA A 1 219 ? 16.094 2.416 -5.82 1 98.81 219 ALA A O 1
ATOM 1681 N N . SER A 1 220 ? 14.969 2.309 -3.922 1 98.94 220 SER A N 1
ATOM 1682 C CA . SER A 1 220 ? 14.195 3.521 -4.145 1 98.94 220 SER A CA 1
ATOM 1683 C C . SER A 1 220 ? 14.312 4.477 -2.961 1 98.94 220 SER A C 1
ATOM 1685 O O . SER A 1 220 ? 14.336 4.047 -1.807 1 98.94 220 SER A O 1
ATOM 1687 N N . LEU A 1 221 ? 14.367 5.777 -3.252 1 98.94 221 LEU A N 1
ATOM 1688 C CA . LEU A 1 221 ? 14.344 6.828 -2.238 1 98.94 221 LEU A CA 1
ATOM 1689 C C . LEU A 1 221 ? 12.922 7.305 -1.979 1 98.94 221 LEU A C 1
ATOM 1691 O O . LEU A 1 221 ? 12.148 7.508 -2.92 1 98.94 221 LEU A O 1
ATOM 1695 N N . VAL A 1 222 ? 12.555 7.387 -0.724 1 99 222 VAL A N 1
ATOM 1696 C CA . VAL A 1 222 ? 11.289 7.984 -0.324 1 99 222 VAL A CA 1
ATOM 1697 C C . VAL A 1 222 ? 11.539 9.234 0.515 1 99 222 VAL A C 1
ATOM 1699 O O . VAL A 1 222 ? 12.234 9.172 1.536 1 99 222 VAL A O 1
ATOM 1702 N N . ASN A 1 223 ? 11.023 10.375 0.092 1 98.88 223 ASN A N 1
ATOM 1703 C CA . ASN A 1 223 ? 11.219 11.602 0.85 1 98.88 223 ASN A CA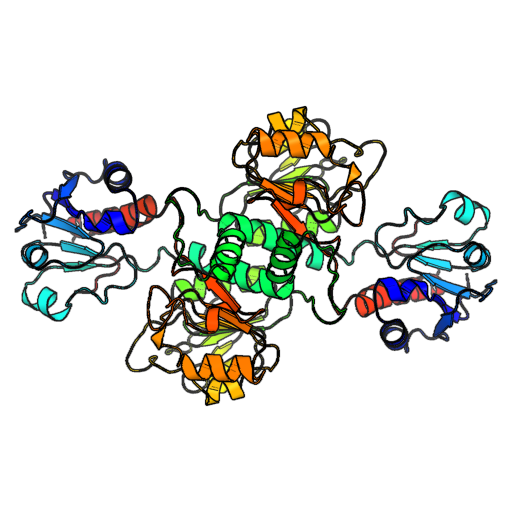 1
ATOM 1704 C C . ASN A 1 223 ? 9.891 12.18 1.34 1 98.88 223 ASN A C 1
ATOM 1706 O O . ASN A 1 223 ? 9.125 12.734 0.552 1 98.88 223 ASN A O 1
ATOM 1710 N N . VAL A 1 224 ? 9.633 12.031 2.609 1 98.19 224 VAL A N 1
ATOM 1711 C CA . VAL A 1 224 ? 8.469 12.633 3.256 1 98.19 224 VAL A CA 1
ATOM 1712 C C . VAL A 1 224 ? 8.93 13.625 4.328 1 98.19 224 VAL A C 1
ATOM 1714 O O . VAL A 1 224 ? 8.18 13.938 5.25 1 98.19 224 VAL A O 1
ATOM 1717 N N . ALA A 1 225 ? 10.164 14 4.27 1 95.69 225 ALA A N 1
ATOM 1718 C CA . ALA A 1 225 ? 10.734 15 5.168 1 95.69 225 ALA A CA 1
ATOM 1719 C C . ALA A 1 225 ? 10.508 16.406 4.629 1 95.69 225 ALA A C 1
ATOM 1721 O O . ALA A 1 225 ? 9.391 16.922 4.664 1 95.69 225 ALA A O 1
ATOM 1722 N N . ARG A 1 226 ? 11.617 16.984 4.043 1 94.19 226 ARG A N 1
ATOM 1723 C CA . ARG A 1 226 ? 11.648 18.266 3.34 1 94.19 226 ARG A CA 1
ATOM 1724 C C . ARG A 1 226 ? 12.453 18.156 2.049 1 94.19 226 ARG A C 1
ATOM 1726 O O . ARG A 1 226 ? 13.406 17.391 1.968 1 94.19 226 ARG A O 1
ATOM 1733 N N . GLY A 1 227 ? 12.031 18.922 1.049 1 97.12 227 GLY A N 1
ATOM 1734 C CA . GLY A 1 227 ? 12.68 18.875 -0.25 1 97.12 227 GLY A CA 1
ATOM 1735 C C . GLY A 1 227 ? 14.188 19.047 -0.171 1 97.12 227 GLY A C 1
ATOM 1736 O O . GLY A 1 227 ? 14.945 18.188 -0.637 1 97.12 227 GLY A O 1
ATOM 1737 N N . PRO A 1 228 ? 14.641 20.047 0.574 1 97.06 228 PRO A N 1
ATOM 1738 C CA . PRO A 1 228 ? 16.062 20.406 0.564 1 97.06 228 PRO A CA 1
ATOM 1739 C C . PRO A 1 228 ? 16.922 19.406 1.325 1 97.06 228 PRO A C 1
ATOM 1741 O O . PRO A 1 228 ? 18.156 19.531 1.339 1 97.06 228 PRO A O 1
ATOM 1744 N N . VAL A 1 229 ? 16.375 18.406 1.903 1 98 229 VAL A N 1
ATOM 1745 C CA . VAL A 1 229 ? 17.156 17.328 2.498 1 98 229 VAL A CA 1
ATOM 1746 C C . VAL A 1 229 ? 17.875 16.547 1.404 1 98 229 VAL A C 1
ATOM 1748 O O . VAL A 1 229 ? 18.938 15.969 1.648 1 98 229 VAL A O 1
ATOM 1751 N N . VAL A 1 230 ? 17.375 16.578 0.227 1 98.88 230 VAL A N 1
ATOM 1752 C CA . VAL A 1 230 ? 17.922 15.906 -0.942 1 98.88 230 VAL A CA 1
ATOM 1753 C C . VAL A 1 230 ? 18.422 16.938 -1.948 1 98.88 230 VAL A C 1
ATOM 1755 O O . VAL A 1 230 ? 17.75 17.938 -2.213 1 98.88 230 VAL A O 1
ATOM 1758 N N . VAL A 1 231 ? 19.609 16.797 -2.418 1 98.81 231 VAL A N 1
ATOM 1759 C CA . VAL A 1 231 ? 20.031 17.562 -3.58 1 98.81 231 VAL A CA 1
ATOM 1760 C C . VAL A 1 231 ? 19.312 17.062 -4.832 1 98.81 231 VAL A C 1
ATOM 1762 O O . VAL A 1 231 ? 19.703 16.031 -5.402 1 98.81 231 VAL A O 1
ATOM 1765 N N . GLU A 1 232 ? 18.344 17.797 -5.211 1 98.62 232 GLU A N 1
ATOM 1766 C CA . GLU A 1 232 ? 17.391 17.328 -6.219 1 98.62 232 GLU A CA 1
ATOM 1767 C C . GLU A 1 232 ? 18.094 17.062 -7.551 1 98.62 232 GLU A C 1
ATOM 1769 O O . GLU A 1 232 ? 17.75 16.109 -8.258 1 98.62 232 GLU A O 1
ATOM 1774 N N . SER A 1 233 ? 19.031 17.938 -7.934 1 98.62 233 SER A N 1
ATOM 1775 C CA . SER A 1 233 ? 19.766 17.719 -9.172 1 98.62 233 SER A CA 1
ATOM 1776 C C . SER A 1 233 ? 20.516 16.391 -9.148 1 98.62 233 SER A C 1
ATOM 1778 O O . SER A 1 233 ? 20.609 15.695 -10.164 1 98.62 233 SER A O 1
ATOM 1780 N N . ASP A 1 234 ? 21.062 16.016 -8.016 1 98.88 234 ASP A N 1
ATOM 1781 C CA . ASP A 1 234 ? 21.766 14.742 -7.867 1 98.88 234 ASP A CA 1
ATOM 1782 C C . ASP A 1 234 ? 20.781 13.578 -7.926 1 98.88 234 ASP A C 1
ATOM 1784 O O . ASP A 1 234 ? 21.109 12.508 -8.438 1 98.88 234 ASP A O 1
ATOM 1788 N N . LEU A 1 235 ? 19.625 13.742 -7.363 1 98.88 235 LEU A N 1
ATOM 1789 C CA . LEU A 1 235 ? 18.594 12.727 -7.469 1 98.88 235 LEU A CA 1
ATOM 1790 C C . LEU A 1 235 ? 18.234 12.461 -8.93 1 98.88 235 LEU A C 1
ATOM 1792 O O . LEU A 1 235 ? 18.188 11.305 -9.359 1 98.88 235 LEU A O 1
ATOM 1796 N N . VAL A 1 236 ? 18 13.523 -9.664 1 98.81 236 VAL A N 1
ATOM 1797 C CA . VAL A 1 236 ? 17.672 13.406 -11.078 1 98.81 236 VAL A CA 1
ATOM 1798 C C . VAL A 1 236 ? 18.797 12.664 -11.812 1 98.81 236 VAL A C 1
ATOM 1800 O O . VAL A 1 236 ? 18.531 11.75 -12.602 1 98.81 236 VAL A O 1
ATOM 1803 N N . ALA A 1 237 ? 20 13.039 -11.531 1 98.81 237 ALA A N 1
ATOM 1804 C CA . ALA A 1 237 ? 21.141 12.398 -12.156 1 98.81 237 ALA A CA 1
ATOM 1805 C C . ALA A 1 237 ? 21.188 10.914 -11.812 1 98.81 237 ALA A C 1
ATOM 1807 O O . ALA A 1 237 ? 21.453 10.07 -12.672 1 98.81 237 ALA A O 1
ATOM 1808 N N . ALA A 1 238 ? 20.984 10.539 -10.57 1 98.81 238 ALA A N 1
ATOM 1809 C CA . ALA A 1 238 ? 21.016 9.156 -10.102 1 98.81 238 ALA A CA 1
ATOM 1810 C C . ALA A 1 238 ? 19.922 8.32 -10.781 1 98.81 238 ALA A C 1
ATOM 1812 O O . ALA A 1 238 ? 20.156 7.168 -11.141 1 98.81 238 ALA A O 1
ATOM 1813 N N . LEU A 1 239 ? 18.75 8.867 -10.922 1 98.75 239 LEU A N 1
ATOM 1814 C CA . LEU A 1 239 ? 17.641 8.203 -11.602 1 98.75 239 LEU A CA 1
ATOM 1815 C C . LEU A 1 239 ? 17.969 7.996 -13.078 1 98.75 239 LEU A C 1
ATOM 1817 O O . LEU A 1 239 ? 17.703 6.918 -13.625 1 98.75 239 LEU A O 1
ATOM 1821 N N . ASP A 1 240 ? 18.547 9.008 -13.664 1 98.12 240 ASP A N 1
ATOM 1822 C CA . ASP A 1 240 ? 18.891 8.953 -15.086 1 98.12 240 ASP A CA 1
ATOM 1823 C C . ASP A 1 240 ? 19.953 7.887 -15.352 1 98.12 240 ASP A C 1
ATOM 1825 O O . ASP A 1 240 ? 19.859 7.148 -16.344 1 98.12 240 ASP A O 1
ATOM 1829 N N . SER A 1 241 ? 20.922 7.797 -14.508 1 98 241 SER A N 1
ATOM 1830 C CA . SER A 1 241 ? 22.047 6.883 -14.703 1 98 241 SER A CA 1
ATOM 1831 C C . SER A 1 241 ? 21.688 5.473 -14.234 1 98 241 SER A C 1
ATOM 1833 O O . SER A 1 241 ? 22.422 4.52 -14.523 1 98 241 SER A O 1
ATOM 1835 N N . GLY A 1 242 ? 20.641 5.391 -13.461 1 97.62 242 GLY A N 1
ATOM 1836 C CA . GLY A 1 242 ? 20.266 4.086 -12.953 1 97.62 242 GLY A CA 1
ATOM 1837 C C . GLY A 1 242 ? 21.016 3.693 -11.688 1 97.62 242 GLY A C 1
ATOM 1838 O O . GLY A 1 242 ? 21.172 2.506 -11.398 1 97.62 242 GLY A O 1
ATOM 1839 N N . ASP A 1 243 ? 21.547 4.699 -11.039 1 97.69 243 ASP A N 1
ATOM 1840 C CA . ASP A 1 243 ? 22.203 4.438 -9.758 1 97.69 243 ASP A CA 1
ATOM 1841 C C . ASP A 1 243 ? 21.188 3.945 -8.719 1 97.69 243 ASP A C 1
ATOM 1843 O O . ASP A 1 243 ? 21.547 3.195 -7.809 1 97.69 243 ASP A O 1
ATOM 1847 N N . ILE A 1 244 ? 19.969 4.383 -8.812 1 98.62 244 ILE A N 1
ATOM 1848 C CA . ILE A 1 244 ? 18.844 3.863 -8.031 1 98.62 244 ILE A CA 1
ATOM 1849 C C . ILE A 1 244 ? 17.672 3.578 -8.953 1 98.62 244 ILE A C 1
ATOM 1851 O O . ILE A 1 244 ? 17.625 4.066 -10.086 1 98.62 244 ILE A O 1
ATOM 1855 N N . ALA A 1 245 ? 16.75 2.783 -8.477 1 98.5 245 ALA A N 1
ATOM 1856 C CA . ALA A 1 245 ? 15.688 2.262 -9.32 1 98.5 245 ALA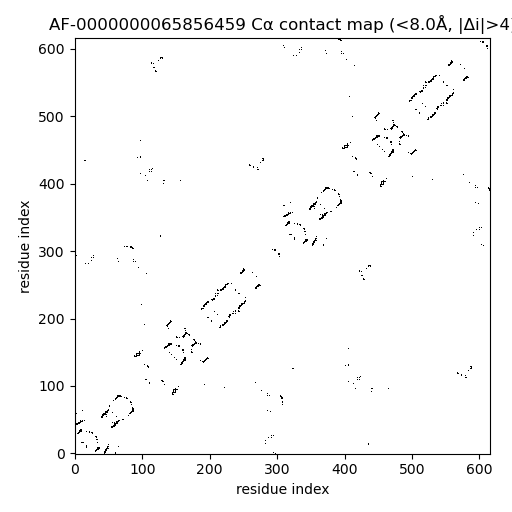 A CA 1
ATOM 1857 C C . ALA A 1 245 ? 14.516 3.242 -9.406 1 98.5 245 ALA A C 1
ATOM 1859 O O . ALA A 1 245 ? 13.789 3.268 -10.398 1 98.5 245 ALA A O 1
ATOM 1860 N N . GLY A 1 246 ? 14.312 4.016 -8.344 1 98.75 246 GLY A N 1
ATOM 1861 C CA . GLY A 1 246 ? 13.148 4.887 -8.328 1 98.75 246 GLY A CA 1
ATOM 1862 C C . GLY A 1 246 ? 13.102 5.789 -7.105 1 98.75 246 GLY A C 1
ATOM 1863 O O . GLY A 1 246 ? 14.055 5.832 -6.324 1 98.75 246 GLY A O 1
ATOM 1864 N N . ALA A 1 247 ? 12 6.551 -6.973 1 98.94 247 ALA A N 1
ATOM 1865 C CA . ALA A 1 247 ? 11.789 7.434 -5.832 1 98.94 247 ALA A CA 1
ATOM 1866 C C . ALA A 1 247 ? 10.305 7.723 -5.633 1 98.94 247 ALA A C 1
ATOM 1868 O O . ALA A 1 247 ? 9.523 7.695 -6.59 1 98.94 247 ALA A O 1
ATOM 1869 N N . ALA A 1 248 ? 9.922 7.891 -4.461 1 98.94 248 ALA A N 1
ATOM 1870 C CA . ALA A 1 248 ? 8.633 8.469 -4.094 1 98.94 248 ALA A CA 1
ATOM 1871 C C . ALA A 1 248 ? 8.812 9.773 -3.322 1 98.94 248 ALA A C 1
ATOM 1873 O O . ALA A 1 248 ? 9.469 9.797 -2.275 1 98.94 248 ALA A O 1
ATOM 1874 N N . LEU A 1 249 ? 8.258 10.82 -3.867 1 98.94 249 LEU A N 1
ATOM 1875 C CA . LEU A 1 249 ? 8.539 12.156 -3.355 1 98.94 249 LEU A CA 1
ATOM 1876 C C . LEU A 1 249 ? 7.254 12.883 -2.99 1 98.94 249 LEU A C 1
ATOM 1878 O O . LEU A 1 249 ? 6.383 13.078 -3.842 1 98.94 249 LEU A O 1
ATOM 1882 N N . ASP A 1 250 ? 7.184 13.297 -1.749 1 98.75 250 ASP A N 1
ATOM 1883 C CA . ASP A 1 250 ? 6.059 14.109 -1.287 1 98.75 250 ASP A CA 1
ATOM 1884 C C . ASP A 1 250 ? 6.461 15.578 -1.141 1 98.75 250 ASP A C 1
ATOM 1886 O O . ASP A 1 250 ? 5.605 16.453 -0.99 1 98.75 250 ASP A O 1
ATOM 1890 N N . VAL A 1 251 ? 7.738 15.828 -1.138 1 97.75 251 VAL A N 1
ATOM 1891 C CA . VAL A 1 251 ? 8.266 17.172 -0.911 1 97.75 251 VAL A CA 1
ATOM 1892 C C . VAL A 1 251 ? 9.352 17.484 -1.939 1 97.75 251 VAL A C 1
ATOM 1894 O O . VAL A 1 251 ? 9.984 16.562 -2.473 1 97.75 251 VAL A O 1
ATOM 1897 N N . PHE A 1 252 ? 9.578 18.734 -2.193 1 98.25 252 PHE A N 1
ATOM 1898 C CA . PHE A 1 252 ? 10.453 19.188 -3.268 1 98.25 252 PHE A CA 1
ATOM 1899 C C . PHE A 1 252 ? 11.156 20.484 -2.889 1 98.25 252 PHE A C 1
ATOM 1901 O O . PHE A 1 252 ? 10.719 21.188 -1.974 1 98.25 252 PHE A O 1
ATOM 1908 N N . SER A 1 253 ? 12.188 20.797 -3.598 1 96.44 253 SER A N 1
ATOM 1909 C CA . SER A 1 253 ? 12.914 22.047 -3.359 1 96.44 253 SER A CA 1
ATOM 1910 C C . SER A 1 253 ? 12.031 23.25 -3.637 1 96.44 253 SER A C 1
ATOM 1912 O O . SER A 1 253 ? 12.109 24.266 -2.936 1 96.44 253 SER A O 1
ATOM 1914 N N . GLU A 1 254 ? 11.266 23.078 -4.637 1 96.81 254 GLU A N 1
ATOM 1915 C CA . GLU A 1 254 ? 10.273 24.094 -4.996 1 96.81 254 GLU A CA 1
ATOM 1916 C C . GLU A 1 254 ? 8.875 23.5 -5.078 1 96.81 254 GLU A C 1
ATOM 1918 O O . GLU A 1 254 ? 8.672 22.469 -5.715 1 96.81 254 GLU A O 1
ATOM 1923 N N . GLU A 1 255 ? 7.965 24.125 -4.395 1 95.44 255 GLU A N 1
ATOM 1924 C CA . GLU A 1 255 ? 6.574 23.688 -4.398 1 95.44 255 GLU A CA 1
ATOM 1925 C C . GLU A 1 255 ? 5.625 24.828 -4.711 1 95.44 255 GLU A C 1
ATOM 1927 O O . GLU A 1 255 ? 5.773 25.922 -4.168 1 95.44 255 GLU A O 1
ATOM 1932 N N . PRO A 1 256 ? 4.727 24.672 -5.566 1 97.19 256 PRO A N 1
ATOM 1933 C CA . PRO A 1 256 ? 4.441 23.469 -6.34 1 97.19 256 PRO A CA 1
ATOM 1934 C C . PRO A 1 256 ? 5.59 23.078 -7.27 1 97.19 256 PRO A C 1
ATOM 1936 O O . PRO A 1 256 ? 6.355 23.938 -7.707 1 97.19 256 PRO A O 1
ATOM 1939 N N . LEU A 1 257 ? 5.664 21.75 -7.574 1 98.5 257 LEU A N 1
ATOM 1940 C CA . LEU A 1 257 ? 6.695 21.281 -8.492 1 98.5 257 LEU A CA 1
ATOM 1941 C C . LEU A 1 257 ? 6.527 21.906 -9.875 1 98.5 257 LEU A C 1
ATOM 1943 O O . LEU A 1 257 ? 5.449 21.828 -10.469 1 98.5 257 LEU A O 1
ATOM 1947 N N . PRO A 1 258 ? 7.582 22.562 -10.312 1 98.19 258 PRO A N 1
ATOM 1948 C CA . PRO A 1 258 ? 7.457 23.219 -11.617 1 98.19 258 PRO A CA 1
ATOM 1949 C C . PRO A 1 258 ? 7.051 22.25 -12.727 1 98.19 258 PRO A C 1
ATOM 1951 O O . PRO A 1 258 ? 7.5 21.094 -12.75 1 98.19 258 PRO A O 1
ATOM 1954 N N . GLU A 1 259 ? 6.316 22.719 -13.656 1 97.5 259 GLU A N 1
ATOM 1955 C CA . GLU A 1 259 ? 5.766 21.891 -14.727 1 97.5 259 GLU A CA 1
ATOM 1956 C C . GLU A 1 259 ? 6.871 21.297 -15.594 1 97.5 259 GLU A C 1
ATOM 1958 O O . GLU A 1 259 ? 6.703 20.234 -16.188 1 97.5 259 GLU A O 1
ATOM 1963 N N . ASP A 1 260 ? 7.953 22 -15.633 1 97.75 260 ASP A N 1
ATOM 1964 C CA . ASP A 1 260 ? 9.023 21.562 -16.516 1 97.75 260 ASP A CA 1
ATOM 1965 C C . ASP A 1 260 ? 10.016 20.672 -15.773 1 97.75 260 ASP A C 1
ATOM 1967 O O . ASP A 1 260 ? 11.031 20.266 -16.344 1 97.75 260 ASP A O 1
ATOM 1971 N N . SER A 1 261 ? 9.758 20.406 -14.547 1 98.44 261 SER A N 1
ATOM 1972 C CA . SER A 1 261 ? 10.641 19.516 -13.805 1 98.44 261 SER A CA 1
ATOM 1973 C C . SER A 1 261 ? 10.734 18.141 -14.469 1 98.44 261 SER A C 1
ATOM 1975 O O . SER A 1 261 ? 9.711 17.547 -14.805 1 98.44 261 SER A O 1
ATOM 1977 N N . PRO A 1 262 ? 11.938 17.609 -14.602 1 98.25 262 PRO A N 1
ATOM 1978 C CA . PRO A 1 262 ? 12.07 16.266 -15.188 1 98.25 262 PRO A CA 1
ATOM 1979 C C . PRO A 1 262 ? 11.523 15.172 -14.281 1 98.25 262 PRO A C 1
ATOM 1981 O O . PRO A 1 262 ? 11.289 14.047 -14.734 1 98.25 262 PRO A O 1
ATOM 1984 N N . LEU A 1 263 ? 11.305 15.43 -13.016 1 98.62 263 LEU A N 1
ATOM 1985 C CA . LEU A 1 263 ? 10.828 14.43 -12.062 1 98.62 263 LEU A CA 1
ATOM 1986 C C . LEU A 1 263 ? 9.461 13.898 -12.469 1 98.62 263 LEU A C 1
ATOM 1988 O O . LEU A 1 263 ? 9.109 12.758 -12.156 1 98.62 263 LEU A O 1
ATOM 1992 N N . TRP A 1 264 ? 8.711 14.672 -13.227 1 98.56 264 TRP A N 1
ATOM 1993 C CA . TRP A 1 264 ? 7.371 14.281 -13.641 1 98.56 264 TRP A CA 1
ATOM 1994 C C . TRP A 1 264 ? 7.41 13.062 -14.555 1 98.56 264 TRP A C 1
ATOM 1996 O O . TRP A 1 264 ? 6.434 12.32 -14.648 1 98.56 264 TRP A O 1
ATOM 2006 N N . ASP A 1 265 ? 8.531 12.852 -15.203 1 98 265 ASP A N 1
ATOM 2007 C CA . ASP A 1 265 ? 8.484 12.023 -16.406 1 98 265 ASP A CA 1
ATOM 2008 C C . ASP A 1 265 ? 9.18 10.68 -16.172 1 98 265 ASP A C 1
ATOM 2010 O O . ASP A 1 265 ? 9.164 9.812 -17.047 1 98 265 ASP A O 1
ATOM 2014 N N . PHE A 1 266 ? 9.844 10.523 -15.016 1 98.12 266 PHE A N 1
ATOM 2015 C CA . PHE A 1 266 ? 10.445 9.227 -14.719 1 98.12 266 PHE A CA 1
ATOM 2016 C C . PHE A 1 266 ? 9.375 8.18 -14.469 1 98.12 266 PHE A C 1
ATOM 2018 O O . PHE A 1 266 ? 8.445 8.406 -13.68 1 98.12 266 PHE A O 1
ATOM 2025 N N . GLU A 1 267 ? 9.445 7.023 -15.047 1 96.94 267 GLU A N 1
ATOM 2026 C CA . GLU A 1 267 ? 8.461 5.953 -14.906 1 96.94 267 GLU A CA 1
ATOM 2027 C C . GLU A 1 267 ? 8.375 5.477 -13.453 1 96.94 267 GLU A C 1
ATOM 2029 O O . GLU A 1 267 ? 7.281 5.242 -12.938 1 96.94 267 GLU A O 1
ATOM 2034 N N . ASP A 1 268 ? 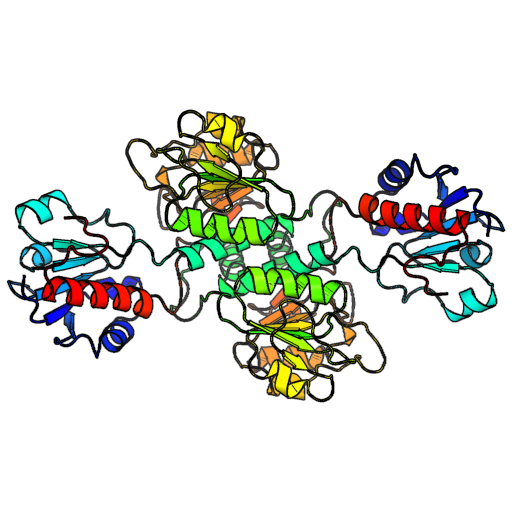9.555 5.344 -12.82 1 98.19 268 ASP A N 1
ATOM 2035 C CA . ASP A 1 268 ? 9.578 4.781 -11.469 1 98.19 268 ASP A CA 1
ATOM 2036 C C . ASP A 1 268 ? 9.805 5.871 -10.43 1 98.19 268 ASP A C 1
ATOM 2038 O O . ASP A 1 268 ? 10.594 5.691 -9.492 1 98.19 268 ASP A O 1
ATOM 2042 N N . VAL A 1 269 ? 9.227 7.035 -10.648 1 98.88 269 VAL A N 1
ATOM 2043 C CA . VAL A 1 269 ? 9.109 8.102 -9.656 1 98.88 269 VAL A CA 1
ATOM 2044 C C . VAL A 1 269 ? 7.637 8.375 -9.359 1 98.88 269 VAL A C 1
ATOM 2046 O O . VAL A 1 269 ? 6.832 8.539 -10.281 1 98.88 269 VAL A O 1
ATOM 2049 N N . LEU A 1 270 ? 7.258 8.289 -8.133 1 98.88 270 LEU A N 1
ATOM 2050 C CA . LEU A 1 270 ? 5.922 8.656 -7.668 1 98.88 270 LEU A CA 1
ATOM 2051 C C . LEU A 1 270 ? 5.93 10.047 -7.043 1 98.88 270 LEU A C 1
ATOM 2053 O O . LEU A 1 270 ? 6.801 10.367 -6.23 1 98.88 270 LEU A O 1
ATOM 2057 N N . ILE A 1 271 ? 4.996 10.867 -7.426 1 98.88 271 ILE A N 1
ATOM 2058 C CA . ILE A 1 271 ? 4.922 12.242 -6.949 1 98.88 271 ILE A CA 1
ATOM 2059 C C . ILE A 1 271 ? 3.584 12.484 -6.254 1 98.88 271 ILE A C 1
ATOM 2061 O O . ILE A 1 271 ? 2.527 12.188 -6.816 1 98.88 271 ILE A O 1
ATOM 2065 N N . THR A 1 272 ? 3.607 12.891 -5.062 1 98.81 272 THR A N 1
ATOM 2066 C CA . THR A 1 272 ? 2.439 13.414 -4.367 1 98.81 272 THR A CA 1
ATOM 2067 C C . THR A 1 272 ? 2.654 14.875 -3.984 1 98.81 272 THR A C 1
ATOM 2069 O O . THR A 1 272 ? 3.787 15.297 -3.74 1 98.81 272 THR A O 1
ATOM 2072 N N . PRO A 1 273 ? 1.653 15.68 -3.971 1 98.25 273 PRO A N 1
ATOM 2073 C CA . PRO A 1 273 ? 1.792 17.125 -3.801 1 98.25 273 PRO A CA 1
ATOM 2074 C C . PRO A 1 273 ? 1.807 17.562 -2.334 1 98.25 273 PRO A C 1
ATOM 2076 O O . PRO A 1 273 ? 0.993 18.391 -1.92 1 98.25 273 PRO A O 1
ATOM 2079 N N . HIS A 1 274 ? 2.768 17.031 -1.609 1 96 274 HIS A N 1
ATOM 2080 C CA . HIS A 1 274 ? 2.975 17.359 -0.205 1 96 274 HIS A CA 1
ATOM 2081 C C . HIS A 1 274 ? 1.722 17.078 0.618 1 96 274 HIS A C 1
ATOM 2083 O O . HIS A 1 274 ? 1.267 17.953 1.372 1 96 274 HIS A O 1
ATOM 2089 N N . VAL A 1 275 ? 1.184 15.859 0.485 1 97.06 275 VAL A N 1
ATOM 2090 C CA . VAL A 1 275 ? -0.111 15.531 1.073 1 97.06 275 VAL A CA 1
ATOM 2091 C C . VAL A 1 275 ? -0.002 14.234 1.871 1 97.06 275 VAL A C 1
ATOM 2093 O O . VAL A 1 275 ? -1.015 13.602 2.186 1 97.06 275 VAL A O 1
ATOM 2096 N N . SER A 1 276 ? 1.181 13.742 2.127 1 97.25 276 SER A N 1
ATOM 2097 C CA . SER A 1 276 ? 1.333 12.477 2.826 1 97.25 276 SER A CA 1
ATOM 2098 C C . SER A 1 276 ? 0.642 12.5 4.184 1 97.25 276 SER A C 1
ATOM 2100 O O . SER A 1 276 ? 0.219 11.461 4.695 1 97.25 276 SER A O 1
ATOM 2102 N N . ALA A 1 277 ? 0.467 13.688 4.734 1 95.5 277 ALA A N 1
ATOM 2103 C CA . ALA A 1 277 ? -0.146 13.844 6.051 1 95.5 277 ALA A CA 1
ATOM 2104 C C . ALA A 1 277 ? -1.641 14.125 5.93 1 95.5 277 ALA A C 1
ATOM 2106 O O . ALA A 1 277 ? -2.34 14.242 6.938 1 95.5 277 ALA A O 1
ATOM 2107 N N . ALA A 1 278 ? -2.166 14.242 4.758 1 95.62 278 ALA A N 1
ATOM 2108 C CA . ALA A 1 278 ? -3.543 14.68 4.539 1 95.62 278 ALA A CA 1
ATOM 2109 C C . ALA A 1 278 ? -4.535 13.633 5.047 1 95.62 278 ALA A C 1
ATOM 2111 O O . ALA A 1 278 ? -4.352 12.438 4.82 1 95.62 278 ALA A O 1
ATOM 2112 N N . THR A 1 279 ? -5.508 14.062 5.707 1 96.62 279 THR A N 1
ATOM 2113 C CA . THR A 1 279 ? -6.621 13.242 6.16 1 96.62 279 THR A CA 1
ATOM 2114 C C . THR A 1 279 ? -7.859 14.094 6.422 1 96.62 279 THR A C 1
ATOM 2116 O O . THR A 1 279 ? -7.746 15.281 6.723 1 96.62 279 THR A O 1
ATOM 2119 N N . SER A 1 280 ? -8.977 13.492 6.383 1 96.69 280 SER A N 1
ATOM 2120 C CA . SER A 1 280 ? -10.227 14.195 6.641 1 96.69 280 SER A CA 1
ATOM 2121 C C . SER A 1 280 ? -10.469 14.375 8.133 1 96.69 280 SER A C 1
ATOM 2123 O O . SER A 1 280 ? -11.453 15 8.539 1 96.69 280 SER A O 1
ATOM 2125 N N . LYS A 1 281 ? -9.547 13.953 8.93 1 96.25 281 LYS A N 1
ATOM 2126 C CA . LYS A 1 281 ? -9.695 14.055 10.383 1 96.25 281 LYS A CA 1
ATOM 2127 C C . LYS A 1 281 ? -8.688 15.039 10.969 1 96.25 281 LYS A C 1
ATOM 2129 O O . LYS A 1 281 ? -8.531 15.117 12.188 1 96.25 281 LYS A O 1
ATOM 2134 N N . TYR A 1 282 ? -8.055 15.781 10.141 1 97 282 TYR A N 1
ATOM 2135 C CA . TYR A 1 282 ? -6.992 16.703 10.555 1 97 282 TYR A CA 1
ATOM 2136 C C . TYR A 1 282 ? -7.5 17.672 11.609 1 97 282 TYR A C 1
ATOM 2138 O O . TYR A 1 282 ? -6.828 17.906 12.617 1 97 282 TYR A O 1
ATOM 2146 N N . HIS A 1 283 ? -8.711 18.172 11.438 1 97.75 283 HIS A N 1
ATOM 2147 C CA . HIS A 1 283 ? -9.281 19.156 12.352 1 97.75 283 HIS A CA 1
ATOM 2148 C C . HIS A 1 283 ? -9.492 18.562 13.742 1 97.75 283 HIS A C 1
ATOM 2150 O O . HIS A 1 283 ? -9.281 19.25 14.75 1 97.75 283 HIS A O 1
ATOM 2156 N N . GLU A 1 284 ? -9.828 17.297 13.773 1 97.38 284 GLU A N 1
ATOM 2157 C CA . GLU A 1 284 ? -10.023 16.641 15.062 1 97.38 284 GLU A CA 1
ATOM 2158 C C . GLU A 1 284 ? -8.695 16.453 15.789 1 97.38 284 GLU A C 1
ATOM 2160 O O . GLU A 1 284 ? -8.609 16.656 17 1 97.38 284 GLU A O 1
ATOM 2165 N N . ASP A 1 285 ? -7.695 16.078 15.039 1 96.75 285 ASP A N 1
ATOM 2166 C CA . ASP A 1 285 ? -6.375 15.836 15.609 1 96.75 285 ASP A CA 1
ATOM 2167 C C . ASP A 1 285 ? -5.785 17.125 16.188 1 96.75 285 ASP A C 1
ATOM 2169 O O . ASP A 1 285 ? -5.258 17.125 17.297 1 96.75 285 ASP A O 1
ATOM 2173 N N . VAL A 1 286 ? -5.867 18.156 15.453 1 97.75 286 VAL A N 1
ATOM 2174 C CA . VAL A 1 286 ? -5.344 19.438 15.906 1 97.75 286 VAL A CA 1
ATOM 2175 C C . VAL A 1 286 ? -6.148 19.938 17.109 1 97.75 286 VAL A C 1
ATOM 2177 O O . VAL A 1 286 ? -5.582 20.438 18.078 1 97.75 286 VAL A O 1
ATOM 2180 N N . ALA A 1 287 ? -7.48 19.797 17.047 1 98.19 287 ALA A N 1
ATOM 2181 C CA . ALA A 1 287 ? -8.336 20.219 18.156 1 98.19 287 ALA A CA 1
ATOM 2182 C C . ALA A 1 287 ? -7.953 19.5 19.438 1 98.19 287 ALA A C 1
ATOM 2184 O O . ALA A 1 287 ? -7.949 20.094 20.516 1 98.19 287 ALA A O 1
ATOM 2185 N N . ALA A 1 288 ? -7.656 18.266 19.312 1 97.56 288 ALA A N 1
ATOM 2186 C CA . ALA A 1 288 ? -7.254 17.5 20.484 1 97.56 288 ALA A CA 1
ATOM 2187 C C . ALA A 1 288 ? -5.996 18.078 21.125 1 97.56 288 ALA A C 1
ATOM 2189 O O . ALA A 1 288 ? -5.898 18.172 22.359 1 97.56 288 ALA A O 1
ATOM 2190 N N . LEU A 1 289 ? -5.023 18.469 20.344 1 97.19 289 LEU A N 1
ATOM 2191 C CA . LEU A 1 289 ? -3.787 19.078 20.828 1 97.19 289 LEU A CA 1
ATOM 2192 C C . LEU A 1 289 ? -4.066 20.406 21.516 1 97.19 289 LEU A C 1
ATOM 2194 O O . LEU A 1 289 ? -3.498 20.703 22.562 1 97.19 289 LEU A O 1
ATOM 2198 N N . ILE A 1 290 ? -4.949 21.172 20.922 1 98 290 ILE A N 1
ATOM 2199 C CA . ILE A 1 290 ? -5.297 22.469 21.469 1 98 290 ILE A CA 1
ATOM 2200 C C . ILE A 1 290 ? -6.008 22.281 22.812 1 98 290 ILE A C 1
ATOM 2202 O O . ILE A 1 290 ? -5.688 22.969 23.797 1 98 290 ILE A O 1
ATOM 2206 N N . ARG A 1 291 ? -6.914 21.328 22.859 1 97.5 291 ARG A N 1
ATOM 2207 C CA . ARG A 1 291 ? -7.602 21.031 24.125 1 97.5 291 ARG A CA 1
ATOM 2208 C C . ARG A 1 291 ? -6.609 20.625 25.203 1 97.5 291 ARG A C 1
ATOM 2210 O O . ARG A 1 291 ? -6.719 21.094 26.344 1 97.5 291 ARG A O 1
ATOM 2217 N N . GLU A 1 292 ? -5.75 19.797 24.828 1 97.31 292 GLU A N 1
ATOM 2218 C CA . GLU A 1 292 ? -4.723 19.375 25.781 1 97.31 292 GLU A CA 1
ATOM 2219 C C . GLU A 1 292 ? -3.941 20.562 26.328 1 97.31 292 GLU A C 1
ATOM 2221 O O . GLU A 1 292 ? -3.707 20.656 27.531 1 97.31 292 GLU A O 1
ATOM 2226 N N . ASN A 1 293 ? -3.566 21.469 25.469 1 97.69 293 ASN A N 1
ATOM 2227 C CA . ASN A 1 293 ? -2.75 22.594 25.891 1 97.69 293 ASN A CA 1
ATOM 2228 C C . ASN A 1 293 ? -3.562 23.609 26.703 1 97.69 293 ASN A C 1
ATOM 2230 O O . ASN A 1 293 ? -3.035 24.234 27.609 1 97.69 293 ASN A O 1
ATOM 2234 N N . ILE A 1 294 ? -4.852 23.719 26.406 1 96.75 294 ILE A N 1
ATOM 2235 C CA . ILE A 1 294 ? -5.715 24.562 27.219 1 96.75 294 ILE A CA 1
ATOM 2236 C C . ILE A 1 294 ? -5.797 24 28.641 1 96.75 294 ILE A C 1
ATOM 2238 O O . ILE A 1 294 ? -5.73 24.75 29.609 1 96.75 294 ILE A O 1
ATOM 2242 N N . GLU A 1 295 ? -5.906 22.734 28.734 1 95.94 295 GLU A N 1
ATOM 2243 C CA . GLU A 1 295 ? -5.922 22.094 30.047 1 95.94 295 GLU A CA 1
ATOM 2244 C C . GLU A 1 295 ? -4.602 22.312 30.781 1 95.94 295 GLU A C 1
ATOM 2246 O O . GLU A 1 295 ? -4.598 22.578 31.984 1 95.94 295 GLU A O 1
ATOM 2251 N N . LYS A 1 296 ? -3.57 22.219 30.078 1 97.19 296 LYS A N 1
ATOM 2252 C CA . LYS A 1 296 ? -2.252 22.406 30.688 1 97.19 296 LYS A CA 1
ATOM 2253 C C . LYS A 1 296 ? -2.055 23.844 31.125 1 97.19 296 LYS A C 1
ATOM 2255 O O . LYS A 1 296 ? -1.41 24.109 32.156 1 97.19 296 LYS A O 1
ATOM 2260 N N . ILE A 1 297 ? -2.566 24.75 30.375 1 95.25 297 ILE A N 1
ATOM 2261 C CA . ILE A 1 297 ? -2.514 26.156 30.766 1 95.25 297 ILE A CA 1
ATOM 2262 C C . ILE A 1 297 ? -3.24 26.344 32.094 1 95.25 297 ILE A C 1
ATOM 2264 O O . ILE A 1 297 ? -2.734 27.016 33 1 95.25 297 ILE A O 1
ATOM 2268 N N . ALA A 1 298 ? -4.34 25.703 32.219 1 92.19 298 ALA A N 1
ATOM 2269 C CA . ALA A 1 298 ? -5.156 25.828 33.406 1 92.19 298 ALA A CA 1
ATOM 2270 C C . ALA A 1 298 ? -4.445 25.234 34.625 1 92.19 298 ALA A C 1
ATOM 2272 O O . ALA A 1 298 ? -4.594 25.734 35.75 1 92.19 298 ALA A O 1
ATOM 2273 N N . THR A 1 299 ? -3.645 24.266 34.406 1 95.12 299 THR A N 1
ATOM 2274 C CA . THR A 1 299 ? -2.99 23.578 35.531 1 95.12 299 THR A CA 1
ATOM 2275 C C . THR A 1 299 ? -1.578 24.109 35.75 1 95.12 299 THR A C 1
ATOM 2277 O O . THR A 1 299 ? -0.913 23.75 36.719 1 95.12 299 THR A O 1
ATOM 2280 N N . GLY A 1 300 ? -1.161 24.844 34.844 1 94.25 300 GLY A N 1
ATOM 2281 C CA . GLY A 1 300 ? 0.178 25.391 34.969 1 94.25 300 GLY A CA 1
ATOM 2282 C C . GLY A 1 300 ? 1.26 24.453 34.469 1 94.25 300 GLY A C 1
ATOM 2283 O O . GLY A 1 300 ? 2.434 24.609 34.812 1 94.25 300 GLY A O 1
ATOM 2284 N N . ASP A 1 301 ? 0.848 23.469 33.719 1 96.31 301 ASP A N 1
ATOM 2285 C CA . ASP A 1 301 ? 1.783 22.484 33.188 1 96.31 301 ASP A CA 1
ATOM 2286 C C . ASP A 1 301 ? 2.422 23.016 31.891 1 96.31 301 ASP A C 1
ATOM 2288 O O . ASP A 1 301 ? 1.918 23.969 31.281 1 96.31 301 ASP A O 1
ATOM 2292 N N . GLU A 1 302 ? 3.521 22.469 31.547 1 96.81 302 GLU A N 1
ATOM 2293 C CA . GLU A 1 302 ? 4.191 22.828 30.312 1 96.81 302 GLU A CA 1
ATOM 2294 C C . GLU A 1 302 ? 3.352 22.438 29.094 1 96.81 302 GLU A C 1
ATOM 2296 O O . GLU A 1 302 ? 2.773 21.344 29.062 1 96.81 302 GLU A O 1
ATOM 2301 N N . LEU A 1 303 ? 3.355 23.344 28.156 1 97.88 303 LEU A N 1
ATOM 2302 C CA . LEU A 1 303 ? 2.549 23.094 26.969 1 97.88 303 LEU A CA 1
ATOM 2303 C C . LEU A 1 303 ? 3.146 21.984 26.125 1 97.88 303 LEU A C 1
ATOM 2305 O O . LEU A 1 303 ? 4.367 21.875 25.984 1 97.88 303 LEU A O 1
ATOM 2309 N N . THR A 1 304 ? 2.287 21.156 25.562 1 97.19 304 THR A N 1
ATOM 2310 C CA . THR A 1 304 ? 2.695 20.141 24.594 1 97.19 304 THR A CA 1
ATOM 2311 C C . THR A 1 304 ? 3.193 20.797 23.312 1 97.19 304 THR A C 1
ATOM 2313 O O . THR A 1 304 ? 2.572 21.734 22.797 1 97.19 304 THR A O 1
ATOM 2316 N N . ASN A 1 305 ? 4.383 20.359 22.812 1 96.31 305 ASN A N 1
ATOM 2317 C CA . ASN A 1 305 ? 4.977 20.812 21.562 1 96.31 305 ASN A CA 1
ATOM 2318 C C . ASN A 1 305 ? 5.344 22.281 21.625 1 96.31 305 ASN A C 1
ATOM 2320 O O . ASN A 1 305 ? 5.172 23.016 20.641 1 96.31 305 ASN A O 1
ATOM 2324 N N . ARG A 1 306 ? 5.75 22.734 22.75 1 97.25 306 ARG A N 1
ATOM 2325 C CA . ARG A 1 306 ? 6.152 24.125 22.891 1 97.25 306 ARG A CA 1
ATOM 2326 C C . ARG A 1 306 ? 7.418 24.422 22.094 1 97.25 306 ARG A C 1
ATOM 2328 O O . ARG A 1 306 ? 8.422 23.719 22.234 1 97.25 306 ARG A O 1
ATOM 2335 N N . VAL A 1 307 ? 7.367 25.359 21.297 1 95.38 307 VAL A N 1
ATOM 2336 C CA . VAL A 1 307 ? 8.492 25.828 20.5 1 95.38 307 VAL A CA 1
ATOM 2337 C C . VAL A 1 307 ? 9.164 27.016 21.203 1 95.38 307 VAL A C 1
ATOM 2339 O O . VAL A 1 307 ? 10.391 27.109 21.25 1 95.38 307 VAL A O 1
ATOM 2342 N N . VAL A 1 308 ? 8.266 27.953 21.672 1 92.69 308 VAL A N 1
ATOM 2343 C CA . VAL A 1 308 ? 8.711 29.125 22.422 1 92.69 308 VAL A CA 1
ATOM 2344 C C . VAL A 1 308 ? 7.98 29.188 23.766 1 92.69 308 VAL A C 1
ATOM 2346 O O . VAL A 1 308 ? 6.816 28.797 23.859 1 92.69 308 VAL A O 1
ATOM 2349 N N . MET B 1 1 ? 4.211 -45.344 -5.355 1 88 1 MET B N 1
ATOM 2350 C CA . MET B 1 1 ? 4.602 -44.531 -6.516 1 88 1 MET B CA 1
ATOM 2351 C C . MET B 1 1 ? 6.094 -44.25 -6.492 1 88 1 MET B C 1
ATOM 2353 O O . MET B 1 1 ? 6.664 -43.969 -5.426 1 88 1 MET B O 1
ATOM 2357 N N . HIS B 1 2 ? 6.777 -44.5 -7.562 1 91.25 2 HIS B N 1
ATOM 2358 C CA . HIS B 1 2 ? 8.203 -44.219 -7.676 1 91.25 2 HIS B CA 1
ATOM 2359 C C . HIS B 1 2 ? 8.477 -43.25 -8.828 1 91.25 2 HIS B C 1
ATOM 2361 O O . HIS B 1 2 ? 8.07 -43.5 -9.961 1 91.25 2 HIS B O 1
ATOM 2367 N N . ILE B 1 3 ? 9.234 -42.094 -8.5 1 96.62 3 ILE B N 1
ATOM 2368 C CA . ILE B 1 3 ? 9.5 -41.094 -9.516 1 96.62 3 ILE B CA 1
ATOM 2369 C C . ILE B 1 3 ? 10.953 -41.219 -9.977 1 96.62 3 ILE B C 1
ATOM 2371 O O . ILE B 1 3 ? 11.875 -41.156 -9.164 1 96.62 3 ILE B O 1
ATOM 2375 N N . GLU B 1 4 ? 11.078 -41.344 -11.273 1 96.94 4 GLU B N 1
ATOM 2376 C CA . GLU B 1 4 ? 12.398 -41.531 -11.859 1 96.94 4 GLU B CA 1
ATOM 2377 C C . GLU B 1 4 ? 12.906 -40.219 -12.484 1 96.94 4 GLU B C 1
ATOM 2379 O O . GLU B 1 4 ? 14.117 -40.031 -12.641 1 96.94 4 GLU B O 1
ATOM 2384 N N . ARG B 1 5 ? 12.008 -39.406 -12.898 1 97 5 ARG B N 1
ATOM 2385 C CA . ARG B 1 5 ? 12.375 -38.125 -13.445 1 97 5 ARG B CA 1
ATOM 2386 C C . ARG B 1 5 ? 11.234 -37.125 -13.305 1 97 5 ARG B C 1
ATOM 2388 O O . ARG B 1 5 ? 10.07 -37.5 -13.18 1 97 5 ARG B O 1
ATOM 2395 N N . LEU B 1 6 ? 11.586 -35.844 -13.203 1 98.38 6 LEU B N 1
ATOM 2396 C CA . LEU B 1 6 ? 10.641 -34.75 -13.266 1 98.38 6 LEU B CA 1
ATOM 2397 C C . LEU B 1 6 ? 10.781 -33.969 -14.57 1 98.38 6 LEU B C 1
ATOM 2399 O O . LEU B 1 6 ? 11.859 -33.469 -14.883 1 98.38 6 LEU B O 1
ATOM 2403 N N . ALA B 1 7 ? 9.758 -33.969 -15.336 1 98.5 7 ALA B N 1
ATOM 2404 C CA . ALA B 1 7 ? 9.711 -33.188 -16.562 1 98.5 7 ALA B CA 1
ATOM 2405 C C . ALA B 1 7 ? 9.07 -31.828 -16.328 1 98.5 7 ALA B C 1
ATOM 2407 O O . ALA B 1 7 ? 7.969 -31.75 -15.773 1 98.5 7 ALA B O 1
ATOM 2408 N N . VAL B 1 8 ? 9.758 -30.781 -16.688 1 98.62 8 VAL B N 1
ATOM 2409 C CA . VAL B 1 8 ? 9.211 -29.438 -16.656 1 98.62 8 VAL B CA 1
ATOM 2410 C C . VAL B 1 8 ? 8.609 -29.094 -18.016 1 98.62 8 VAL B C 1
ATOM 2412 O O . VAL B 1 8 ? 9.328 -28.828 -18.984 1 98.62 8 VAL B O 1
ATOM 2415 N N . ASP B 1 9 ? 7.32 -29.109 -18 1 98.44 9 ASP B N 1
ATOM 2416 C CA . ASP B 1 9 ? 6.594 -28.875 -19.25 1 98.44 9 ASP B CA 1
ATOM 2417 C C . ASP B 1 9 ? 6.82 -27.453 -19.75 1 98.44 9 ASP B C 1
ATOM 2419 O O . ASP B 1 9 ? 6.93 -26.516 -18.969 1 98.44 9 ASP B O 1
ATOM 2423 N N . GLU B 1 10 ? 6.805 -27.266 -21.031 1 97.12 10 GLU B N 1
ATOM 2424 C CA . GLU B 1 10 ? 7.086 -25.969 -21.641 1 97.12 10 GLU B CA 1
ATOM 2425 C C . GLU B 1 10 ? 6.074 -24.906 -21.203 1 97.12 10 GLU B C 1
ATOM 2427 O O . GLU B 1 10 ? 6.383 -23.719 -21.172 1 97.12 10 GLU B O 1
ATOM 2432 N N . SER B 1 11 ? 4.867 -25.312 -20.812 1 96.56 11 SER B N 1
ATOM 2433 C CA . SER B 1 11 ? 3.822 -24.375 -20.391 1 96.56 11 SER B CA 1
ATOM 2434 C C . SER B 1 11 ? 4.227 -23.625 -19.141 1 96.56 11 SER B C 1
ATOM 2436 O O . SER B 1 11 ? 3.646 -22.578 -18.828 1 96.56 11 SER B O 1
ATOM 2438 N N . VAL B 1 12 ? 5.23 -24.156 -18.375 1 97.44 12 VAL B N 1
ATOM 2439 C CA . VAL B 1 12 ? 5.738 -23.469 -17.188 1 97.44 12 VAL B CA 1
ATOM 2440 C C . VAL B 1 12 ? 6.254 -22.094 -17.562 1 97.44 12 VAL B C 1
ATOM 2442 O O . VAL B 1 12 ? 6.211 -21.156 -16.75 1 97.44 12 VAL B O 1
ATOM 2445 N N . GLY B 1 13 ? 6.621 -21.922 -18.828 1 95.94 13 GLY B N 1
ATOM 2446 C CA . GLY B 1 13 ? 7.156 -20.672 -19.344 1 95.94 13 GLY B CA 1
ATOM 2447 C C . GLY B 1 13 ? 6.16 -19.531 -19.297 1 95.94 13 GLY B C 1
ATOM 2448 O O . GLY B 1 13 ? 6.543 -18.359 -19.391 1 95.94 13 GLY B O 1
ATOM 2449 N N . ARG B 1 14 ? 4.91 -19.875 -19.125 1 92.44 14 ARG B N 1
ATOM 2450 C CA . ARG B 1 14 ? 3.869 -18.859 -19.016 1 92.44 14 ARG B CA 1
ATOM 2451 C C . ARG B 1 14 ? 3.949 -18.125 -17.688 1 92.44 14 ARG B C 1
ATOM 2453 O O . ARG B 1 14 ? 3.422 -17.016 -17.547 1 92.44 14 ARG B O 1
ATOM 2460 N N . ALA B 1 15 ? 4.629 -18.766 -16.672 1 94.06 15 ALA B N 1
ATOM 2461 C CA . ALA B 1 15 ? 4.59 -18.203 -15.328 1 94.06 15 ALA B CA 1
ATOM 2462 C C . ALA B 1 15 ? 5.992 -17.844 -14.844 1 94.06 15 ALA B C 1
ATOM 2464 O O . ALA B 1 15 ? 6.152 -16.984 -13.977 1 94.06 15 ALA B O 1
ATOM 2465 N N . MET B 1 16 ? 6.965 -18.531 -15.352 1 96.81 16 MET B N 1
ATOM 2466 C CA . MET B 1 16 ? 8.336 -18.344 -14.891 1 96.81 16 MET B CA 1
ATOM 2467 C C . MET B 1 16 ? 9.336 -18.844 -15.93 1 96.81 16 MET B C 1
ATOM 2469 O O . MET B 1 16 ? 8.977 -19.641 -16.797 1 96.81 16 MET B O 1
ATOM 2473 N N . PRO B 1 17 ? 10.578 -18.359 -15.852 1 96.88 17 PRO B N 1
ATOM 2474 C CA . PRO B 1 17 ? 11.586 -18.953 -16.719 1 96.88 17 PRO B CA 1
ATOM 2475 C C . PRO B 1 17 ? 11.852 -20.422 -16.406 1 96.88 17 PRO B C 1
ATOM 2477 O O . PRO B 1 17 ? 12.328 -20.734 -15.312 1 96.88 17 PRO B O 1
ATOM 2480 N N . PRO B 1 18 ? 11.625 -21.266 -17.375 1 97.38 18 PRO B N 1
ATOM 2481 C CA . PRO B 1 18 ? 11.75 -22.703 -17.094 1 97.38 18 PRO B CA 1
ATOM 2482 C C . PRO B 1 18 ? 13.141 -23.094 -16.578 1 97.38 18 PRO B C 1
ATOM 2484 O O . PRO B 1 18 ? 13.273 -23.938 -15.703 1 97.38 18 PRO B O 1
ATOM 2487 N N . GLN B 1 19 ? 14.148 -22.469 -17.125 1 96.75 19 GLN B N 1
ATOM 2488 C CA . GLN B 1 19 ? 15.516 -22.812 -16.734 1 96.75 19 GLN B CA 1
ATOM 2489 C C . GLN B 1 19 ? 15.766 -22.5 -15.258 1 96.75 19 GLN B C 1
ATOM 2491 O O . GLN B 1 19 ? 16.453 -23.25 -14.562 1 96.75 19 GLN B O 1
ATOM 2496 N N . ARG B 1 20 ? 15.242 -21.375 -14.797 1 97.12 20 ARG B N 1
ATOM 2497 C CA . ARG B 1 20 ? 15.359 -21.031 -13.383 1 97.12 20 ARG B CA 1
ATOM 2498 C C . ARG B 1 20 ? 14.648 -22.078 -12.508 1 97.12 20 ARG B C 1
ATOM 2500 O O . ARG B 1 20 ? 15.133 -22.422 -11.43 1 97.12 20 ARG B O 1
ATOM 2507 N N . PHE B 1 21 ? 13.617 -22.5 -13 1 98.38 21 PHE B N 1
ATOM 2508 C CA . PHE B 1 21 ? 12.836 -23.516 -12.297 1 98.38 21 PHE B CA 1
ATOM 2509 C C . PHE B 1 21 ? 13.594 -24.828 -12.234 1 98.38 21 PHE B C 1
ATOM 2511 O O . PHE B 1 21 ? 13.703 -25.453 -11.164 1 98.38 21 PHE B O 1
ATOM 2518 N N . ILE B 1 22 ? 14.109 -25.203 -13.266 1 98.12 22 ILE B N 1
ATOM 2519 C CA . ILE B 1 22 ? 14.898 -26.438 -13.336 1 98.12 22 ILE B CA 1
ATOM 2520 C C . ILE B 1 22 ? 16.109 -26.328 -12.406 1 98.12 22 ILE B C 1
ATOM 2522 O O . ILE B 1 22 ? 16.406 -27.25 -11.656 1 98.12 22 ILE B O 1
ATOM 2526 N N . GLU B 1 23 ? 16.719 -25.156 -12.398 1 97.62 23 GLU B N 1
ATOM 2527 C CA . GLU B 1 23 ? 17.875 -24.938 -11.523 1 97.62 23 GLU B CA 1
ATOM 2528 C C . GLU B 1 23 ? 17.469 -25.016 -10.055 1 97.62 23 GLU B C 1
ATOM 2530 O O . GLU B 1 23 ? 18.203 -25.562 -9.234 1 97.62 23 GLU B O 1
ATOM 2535 N N . ALA B 1 24 ? 16.297 -24.484 -9.758 1 97.81 24 ALA B N 1
ATOM 2536 C CA . ALA B 1 24 ? 15.797 -24.5 -8.391 1 97.81 24 ALA B CA 1
ATOM 2537 C C . ALA B 1 24 ? 15.531 -25.938 -7.918 1 97.81 24 ALA B C 1
ATOM 2539 O O . ALA B 1 24 ? 15.461 -26.203 -6.715 1 97.81 24 ALA B O 1
ATOM 2540 N N . LEU B 1 25 ? 15.383 -26.844 -8.82 1 97.81 25 LEU B N 1
ATOM 2541 C CA . LEU B 1 25 ? 15.07 -28.234 -8.508 1 97.81 25 LEU B CA 1
ATOM 2542 C C . LEU B 1 25 ? 16.281 -29.125 -8.711 1 97.81 25 LEU B C 1
ATOM 2544 O O . LEU B 1 25 ? 16.156 -30.344 -8.758 1 97.81 25 LEU B O 1
ATOM 2548 N N . SER B 1 26 ? 17.453 -28.531 -8.875 1 94.5 26 SER B N 1
ATOM 2549 C CA . SER B 1 26 ? 18.672 -29.266 -9.203 1 94.5 26 SER B CA 1
ATOM 2550 C C . SER B 1 26 ? 19.016 -30.281 -8.125 1 94.5 26 SER B C 1
ATOM 2552 O O . SER B 1 26 ? 19.688 -31.281 -8.398 1 94.5 26 SER B O 1
ATOM 2554 N N . ASP B 1 27 ? 18.547 -30.078 -6.895 1 93.75 27 ASP B N 1
ATOM 2555 C CA . ASP B 1 27 ? 18.906 -30.953 -5.777 1 93.75 27 ASP B CA 1
ATOM 2556 C C . ASP B 1 27 ? 17.781 -31.953 -5.496 1 93.75 27 ASP B C 1
ATOM 2558 O O . ASP B 1 27 ? 17.734 -32.562 -4.426 1 93.75 27 ASP B O 1
ATOM 2562 N N . LEU B 1 28 ? 16.781 -32.188 -6.297 1 94.12 28 LEU B N 1
ATOM 2563 C CA . LEU B 1 28 ? 15.578 -32.969 -6.086 1 94.12 28 LEU B CA 1
ATOM 2564 C C . LEU B 1 28 ? 15.93 -34.438 -5.898 1 94.12 28 LEU B C 1
ATOM 2566 O O . LEU B 1 28 ? 15.172 -35.188 -5.273 1 94.12 28 LEU B O 1
ATOM 2570 N N . GLY B 1 29 ? 17.094 -34.938 -6.348 1 92.88 29 GLY B N 1
ATOM 2571 C CA . GLY B 1 29 ? 17.484 -36.344 -6.242 1 92.88 29 GLY B CA 1
ATOM 2572 C C . GLY B 1 29 ? 17.109 -37.156 -7.465 1 92.88 29 GLY B C 1
ATOM 2573 O O . GLY B 1 29 ? 17.438 -38.344 -7.543 1 92.88 29 GLY B O 1
ATOM 2574 N N . VAL B 1 30 ? 16.281 -36.656 -8.367 1 95.75 30 VAL B N 1
ATOM 2575 C CA . VAL B 1 30 ? 15.977 -37.25 -9.656 1 95.75 30 VAL B CA 1
ATOM 2576 C C . VAL B 1 30 ? 16.266 -36.25 -10.773 1 95.75 30 VAL B C 1
ATOM 2578 O O . VAL B 1 30 ? 16.312 -35.031 -10.547 1 95.75 30 VAL B O 1
ATOM 2581 N N . PRO B 1 31 ? 16.5 -36.812 -11.992 1 97.12 31 PRO B N 1
ATOM 2582 C CA . PRO B 1 31 ? 16.734 -35.906 -13.102 1 97.12 31 PRO B CA 1
ATOM 2583 C C . PRO B 1 31 ? 15.555 -34.938 -13.344 1 97.12 31 PRO B C 1
ATOM 2585 O O . PRO B 1 31 ? 14.398 -35.375 -13.242 1 97.12 31 PRO B O 1
ATOM 2588 N N . VAL B 1 32 ? 15.852 -33.719 -13.523 1 98.31 32 VAL B N 1
ATOM 2589 C CA . VAL B 1 32 ? 14.883 -32.688 -13.898 1 98.31 32 VAL B CA 1
ATOM 2590 C C . VAL B 1 32 ? 15.164 -32.188 -15.32 1 98.31 32 VAL B C 1
ATOM 2592 O O . VAL B 1 32 ? 16.25 -31.688 -15.602 1 98.31 32 VAL B O 1
ATOM 2595 N N . GLU B 1 33 ? 14.156 -32.344 -16.188 1 96.5 33 GLU B N 1
ATOM 2596 C CA . GLU B 1 33 ? 14.398 -32.094 -17.609 1 96.5 33 GLU B CA 1
ATOM 2597 C C . GLU B 1 33 ? 13.273 -31.234 -18.203 1 96.5 33 GLU B C 1
ATOM 2599 O O . GLU B 1 33 ? 12.125 -31.328 -17.766 1 96.5 33 GLU B O 1
ATOM 2604 N N . PHE B 1 34 ? 13.695 -30.406 -19.156 1 97.94 34 PHE B N 1
ATOM 2605 C CA . PHE B 1 34 ? 12.703 -29.656 -19.922 1 97.94 34 PHE B CA 1
ATOM 2606 C C . PHE B 1 34 ? 11.969 -30.562 -20.891 1 97.94 34 PHE B C 1
ATOM 2608 O O . PHE B 1 34 ? 12.578 -31.438 -21.531 1 97.94 34 PHE B O 1
ATOM 2615 N N . ALA B 1 35 ? 10.641 -30.422 -20.906 1 97 35 ALA B N 1
ATOM 2616 C CA . ALA B 1 35 ? 9.828 -31.234 -21.812 1 97 35 ALA B CA 1
ATOM 2617 C C . ALA B 1 35 ? 9.055 -30.359 -22.781 1 97 35 ALA B C 1
ATOM 2619 O O . ALA B 1 35 ? 8.227 -29.531 -22.375 1 97 35 ALA B O 1
ATOM 2620 N N . GLY B 1 36 ? 9.266 -30.547 -24.047 1 95.5 36 GLY B N 1
ATOM 2621 C CA . GLY B 1 36 ? 8.539 -29.828 -25.078 1 95.5 36 GLY B CA 1
ATOM 2622 C C . GLY B 1 36 ? 7.168 -30.406 -25.359 1 95.5 36 GLY B C 1
ATOM 2623 O O . GLY B 1 36 ? 6.734 -31.344 -24.688 1 95.5 36 GLY B O 1
ATOM 2624 N N . GLU B 1 37 ? 6.496 -29.938 -26.375 1 91.81 37 GLU B N 1
ATOM 2625 C CA . GLU B 1 37 ? 5.098 -30.234 -26.672 1 91.81 37 GLU B CA 1
ATOM 2626 C C . GLU B 1 37 ? 4.938 -31.672 -27.141 1 91.81 37 GLU B C 1
ATOM 2628 O O . GLU B 1 37 ? 3.891 -32.281 -26.938 1 91.81 37 GLU B O 1
ATOM 2633 N N . ASP B 1 38 ? 5.922 -32.281 -27.641 1 93.69 38 ASP B N 1
ATOM 2634 C CA . ASP B 1 38 ? 5.797 -33.594 -28.234 1 93.69 38 ASP B CA 1
ATOM 2635 C C . ASP B 1 38 ? 6.262 -34.688 -27.281 1 93.69 38 ASP B C 1
ATOM 2637 O O . ASP B 1 38 ? 6.195 -35.875 -27.609 1 93.69 38 ASP B O 1
ATOM 2641 N N . GLU B 1 39 ? 6.695 -34.25 -26.156 1 95.06 39 GLU B N 1
ATOM 2642 C CA . GLU B 1 39 ? 7.191 -35.219 -25.188 1 95.06 39 GLU B CA 1
ATOM 2643 C C . GLU B 1 39 ? 6.078 -36.156 -24.719 1 95.06 39 GLU B C 1
ATOM 2645 O O . GLU B 1 39 ? 4.953 -35.688 -24.469 1 95.06 39 GLU B O 1
ATOM 2650 N N . GLN B 1 40 ? 6.352 -37.438 -24.594 1 96.56 40 GLN B N 1
ATOM 2651 C CA . GLN B 1 40 ? 5.453 -38.438 -24.016 1 96.56 40 GLN B CA 1
ATOM 2652 C C . GLN B 1 40 ? 5.941 -38.875 -22.641 1 96.56 40 GLN B C 1
ATOM 2654 O O . GLN B 1 40 ? 7.113 -38.719 -22.312 1 96.56 40 GLN B O 1
ATOM 2659 N N . PHE B 1 41 ? 5.004 -39.406 -21.891 1 97.81 41 PHE B N 1
ATOM 2660 C CA . PHE B 1 41 ? 5.32 -39.75 -20.5 1 97.81 41 PHE B CA 1
ATOM 2661 C C . PHE B 1 41 ? 4.828 -41.156 -20.188 1 97.81 41 PHE B C 1
ATOM 2663 O O . PHE B 1 41 ? 4.133 -41.781 -21 1 97.81 41 PHE B O 1
ATOM 2670 N N . GLY B 1 42 ? 5.293 -41.688 -19.156 1 96.62 42 GLY B N 1
ATOM 2671 C CA . GLY B 1 42 ? 4.918 -43 -18.672 1 96.62 42 GLY B CA 1
ATOM 2672 C C . GLY B 1 42 ? 5.227 -43.188 -17.203 1 96.62 42 GLY B C 1
ATOM 2673 O O . GLY B 1 42 ? 5.508 -42.25 -16.484 1 96.62 42 GLY B O 1
ATOM 2674 N N . PRO B 1 43 ? 5.031 -44.5 -16.812 1 96.25 43 PRO B N 1
ATOM 2675 C CA . PRO B 1 43 ? 5.324 -44.812 -15.406 1 96.25 43 PRO B CA 1
ATOM 2676 C C . PRO B 1 43 ? 6.707 -44.312 -14.977 1 96.25 43 PRO B C 1
ATOM 2678 O O . PRO B 1 43 ? 7.676 -44.469 -15.727 1 96.25 43 PRO B O 1
ATOM 2681 N N . GLY B 1 44 ? 6.789 -43.719 -13.82 1 97.12 44 GLY B N 1
ATOM 2682 C CA . GLY B 1 44 ? 8.039 -43.188 -13.305 1 97.12 44 GLY B CA 1
ATOM 2683 C C . GLY B 1 44 ? 8.227 -41.719 -13.562 1 97.12 44 GLY B C 1
ATOM 2684 O O . GLY B 1 44 ? 9.102 -41.094 -12.977 1 97.12 44 GLY B O 1
ATOM 2685 N N . ASP B 1 45 ? 7.387 -41.156 -14.391 1 98.06 45 ASP B N 1
ATOM 2686 C CA . ASP B 1 45 ? 7.523 -39.75 -14.75 1 98.06 45 ASP B CA 1
ATOM 2687 C C . ASP B 1 45 ? 6.648 -38.875 -13.859 1 98.06 45 ASP B C 1
ATOM 2689 O O . ASP B 1 45 ? 5.508 -39.219 -13.555 1 98.06 45 ASP B O 1
ATOM 2693 N N . ALA B 1 46 ? 7.207 -37.781 -13.438 1 98.5 46 ALA B N 1
ATOM 2694 C CA . ALA B 1 46 ? 6.461 -36.625 -12.906 1 98.5 46 ALA B CA 1
ATOM 2695 C C . ALA B 1 46 ? 6.527 -35.438 -13.859 1 98.5 46 ALA B C 1
ATOM 2697 O O . ALA B 1 46 ? 7.5 -35.281 -14.594 1 98.5 46 ALA B O 1
ATOM 2698 N N . VAL B 1 47 ? 5.484 -34.656 -13.836 1 98.75 47 VAL B N 1
ATOM 2699 C CA . VAL B 1 47 ? 5.441 -33.5 -14.742 1 98.75 47 VAL B CA 1
ATOM 2700 C C . VAL B 1 47 ? 5.008 -32.25 -13.969 1 98.75 47 VAL B C 1
ATOM 2702 O O . VAL B 1 47 ? 4.016 -32.281 -13.234 1 98.75 47 VAL B O 1
ATOM 2705 N N . ALA B 1 48 ? 5.75 -31.219 -14.031 1 98.69 48 ALA B N 1
ATOM 2706 C CA . ALA B 1 48 ? 5.316 -29.891 -13.594 1 98.69 48 ALA B CA 1
ATOM 2707 C C . ALA B 1 48 ? 4.777 -29.078 -14.766 1 98.69 48 ALA B C 1
ATOM 2709 O O . ALA B 1 48 ? 5.469 -28.891 -15.773 1 98.69 48 ALA B O 1
ATOM 2710 N N . SER B 1 49 ? 3.57 -28.609 -14.617 1 98.5 49 SER B N 1
ATOM 2711 C CA . SER B 1 49 ? 2.969 -27.953 -15.781 1 98.5 49 SER B CA 1
ATOM 2712 C C . SER B 1 49 ? 2.047 -26.812 -15.359 1 98.5 49 SER B C 1
ATOM 2714 O O . SER B 1 49 ? 1.533 -26.812 -14.234 1 98.5 49 SER B O 1
ATOM 2716 N N . PHE B 1 50 ? 1.896 -25.844 -16.281 1 96.88 50 PHE B N 1
ATOM 2717 C CA . PHE B 1 50 ? 0.963 -24.734 -16.109 1 96.88 50 PHE B CA 1
ATOM 2718 C C . PHE B 1 50 ? -0.44 -25.125 -16.547 1 96.88 50 PHE B C 1
ATOM 2720 O O . PHE B 1 50 ? -1.426 -24.75 -15.906 1 96.88 50 PHE B O 1
ATOM 2727 N N . GLY B 1 51 ? -0.527 -25.875 -17.594 1 95.5 51 GLY B N 1
ATOM 2728 C CA . GLY B 1 51 ? -1.787 -26.344 -18.141 1 95.5 51 GLY B CA 1
ATOM 2729 C C . GLY B 1 51 ? -1.782 -27.828 -18.453 1 95.5 51 GLY B C 1
ATOM 2730 O O . GLY B 1 51 ? -0.756 -28.5 -18.312 1 95.5 51 GLY B O 1
ATOM 2731 N N . HIS B 1 52 ? -2.873 -28.344 -18.969 1 97.12 52 HIS B N 1
ATOM 2732 C CA . HIS B 1 52 ? -3.061 -29.766 -19.188 1 97.12 52 HIS B CA 1
ATOM 2733 C C . HIS B 1 52 ? -2.684 -30.172 -20.609 1 97.12 52 HIS B C 1
ATOM 2735 O O . HIS B 1 52 ? -2.939 -29.422 -21.547 1 97.12 52 HIS B O 1
ATOM 2741 N N . ARG B 1 53 ? -2.133 -31.25 -20.75 1 97.06 53 ARG B N 1
ATOM 2742 C CA . ARG B 1 53 ? -2.002 -32 -21.984 1 97.06 53 ARG B CA 1
ATOM 2743 C C . ARG B 1 53 ? -2.412 -33.469 -21.766 1 97.06 53 ARG B C 1
ATOM 2745 O O . ARG B 1 53 ? -2.133 -34.062 -20.719 1 97.06 53 ARG B O 1
ATOM 2752 N N . ASP B 1 54 ? -2.93 -34.094 -22.766 1 96.94 54 ASP B N 1
ATOM 2753 C CA . ASP B 1 54 ? -3.377 -35.5 -22.641 1 96.94 54 ASP B CA 1
ATOM 2754 C C . ASP B 1 54 ? -2.203 -36.438 -22.344 1 96.94 54 ASP B C 1
ATOM 2756 O O . ASP B 1 54 ? -2.359 -37.438 -21.641 1 96.94 54 ASP B O 1
ATOM 2760 N N . ALA B 1 55 ? -1.102 -36.094 -22.859 1 97.44 55 ALA B N 1
ATOM 2761 C CA . ALA B 1 55 ? 0.09 -36.938 -22.688 1 97.44 55 ALA B CA 1
ATOM 2762 C C . ALA B 1 55 ? 0.433 -37.094 -21.219 1 97.44 55 ALA B C 1
ATOM 2764 O O . ALA B 1 55 ? 1.144 -38.031 -20.828 1 97.44 55 ALA B O 1
ATOM 2765 N N . PHE B 1 56 ? 0.009 -36.156 -20.344 1 98.19 56 PHE B N 1
ATOM 2766 C CA . PHE B 1 56 ? 0.339 -36.156 -18.938 1 98.19 56 PHE B CA 1
ATOM 2767 C C . PHE B 1 56 ? -0.34 -37.312 -18.219 1 98.19 56 PHE B C 1
ATOM 2769 O O . PHE B 1 56 ? 0.071 -37.719 -17.125 1 98.19 56 PHE B O 1
ATOM 2776 N N . LEU B 1 57 ? -1.379 -37.906 -18.797 1 97.88 57 LEU B N 1
ATOM 2777 C CA . LEU B 1 57 ? -2.227 -38.906 -18.156 1 97.88 57 LEU B CA 1
ATOM 2778 C C . LEU B 1 57 ? -1.478 -40.219 -17.969 1 97.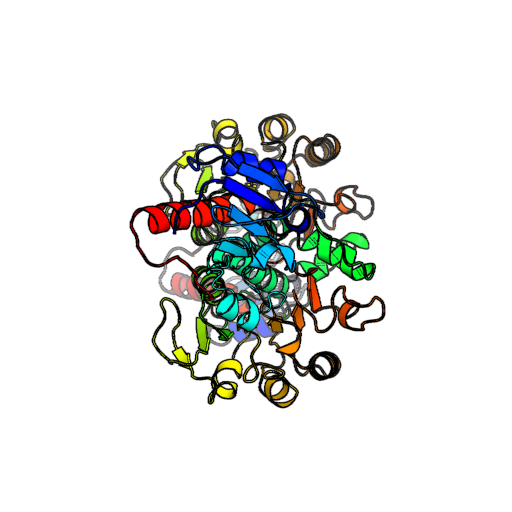88 57 LEU B C 1
ATOM 2780 O O . LEU B 1 57 ? -1.9 -41.062 -17.188 1 97.88 57 LEU B O 1
ATOM 2784 N N . ASP B 1 58 ? -0.384 -40.375 -18.672 1 97.5 58 ASP B N 1
ATOM 2785 C CA . ASP B 1 58 ? 0.4 -41.594 -18.578 1 97.5 58 ASP B CA 1
ATOM 2786 C C . ASP B 1 58 ? 1.488 -41.469 -17.516 1 97.5 58 ASP B C 1
ATOM 2788 O O . ASP B 1 58 ? 2.154 -42.469 -17.188 1 97.5 58 ASP B O 1
ATOM 2792 N N . ALA B 1 59 ? 1.727 -40.25 -17 1 98.12 59 ALA B N 1
ATOM 2793 C CA . ALA B 1 59 ? 2.697 -40.031 -15.938 1 98.12 59 ALA B CA 1
ATOM 2794 C C . ALA B 1 59 ? 2.143 -40.5 -14.586 1 98.12 59 ALA B C 1
ATOM 2796 O O . ALA B 1 59 ? 0.93 -40.688 -14.438 1 98.12 59 ALA B O 1
ATOM 2797 N N . ASP B 1 60 ? 3.02 -40.688 -13.656 1 97.88 60 ASP B N 1
ATOM 2798 C CA . ASP B 1 60 ? 2.578 -41.062 -12.32 1 97.88 60 ASP B CA 1
ATOM 2799 C C . ASP B 1 60 ? 2.062 -39.875 -11.539 1 97.88 60 ASP B C 1
ATOM 2801 O O . ASP B 1 60 ? 1.153 -40 -10.711 1 97.88 60 ASP B O 1
ATOM 2805 N N . TRP B 1 61 ? 2.641 -38.719 -11.773 1 98.44 61 TRP B N 1
ATOM 2806 C CA . TRP B 1 61 ? 2.33 -37.531 -10.984 1 98.44 61 TRP B CA 1
ATOM 2807 C C . TRP B 1 61 ? 2.453 -36.25 -11.836 1 98.44 61 TRP B C 1
ATOM 2809 O O . TRP B 1 61 ? 3.438 -36.094 -12.555 1 98.44 61 TRP B O 1
ATOM 2819 N N . VAL B 1 62 ? 1.399 -35.469 -11.805 1 98.69 62 VAL B N 1
ATOM 2820 C CA . VAL B 1 62 ? 1.405 -34.125 -12.414 1 98.69 62 VAL B CA 1
ATOM 2821 C C . VAL B 1 62 ? 1.221 -33.062 -11.336 1 98.69 62 VAL B C 1
ATOM 2823 O O . VAL B 1 62 ? 0.294 -33.156 -10.531 1 98.69 62 VAL B O 1
ATOM 2826 N N . HIS B 1 63 ? 2.109 -32.125 -11.305 1 98.62 63 HIS B N 1
ATOM 2827 C CA . HIS B 1 63 ? 1.976 -30.953 -10.43 1 98.62 63 HIS B CA 1
ATOM 2828 C C . HIS B 1 63 ? 1.6 -29.703 -11.211 1 98.62 63 HIS B C 1
ATOM 2830 O O . HIS B 1 63 ? 2.406 -29.188 -11.992 1 98.62 63 HIS B O 1
ATOM 2836 N N . CYS B 1 64 ? 0.378 -29.281 -10.992 1 97.94 64 CYS B N 1
ATOM 2837 C CA . CYS B 1 64 ? -0.036 -27.984 -11.516 1 97.94 64 CYS B CA 1
ATOM 2838 C C . CYS B 1 64 ? 0.662 -26.859 -10.781 1 97.94 64 CYS B C 1
ATOM 2840 O O . CYS B 1 64 ? 0.486 -26.688 -9.57 1 97.94 64 CYS B O 1
ATOM 2842 N N . ILE B 1 65 ? 1.392 -26.047 -11.508 1 97.31 65 ILE B N 1
ATOM 2843 C CA . ILE B 1 65 ? 2.213 -25.047 -10.844 1 97.31 65 ILE B CA 1
ATOM 2844 C C . ILE B 1 65 ? 1.342 -23.859 -10.422 1 97.31 65 ILE B C 1
ATOM 2846 O O . ILE B 1 65 ? 1.807 -22.953 -9.727 1 97.31 65 ILE B O 1
ATOM 2850 N N . ARG B 1 66 ? 0.053 -23.812 -10.703 1 92.69 66 ARG B N 1
ATOM 2851 C CA . ARG B 1 66 ? -0.906 -22.781 -10.297 1 92.69 66 ARG B CA 1
ATOM 2852 C C . ARG B 1 66 ? -1.711 -23.234 -9.086 1 92.69 66 ARG B C 1
ATOM 2854 O O . ARG B 1 66 ? -1.79 -24.438 -8.797 1 92.69 66 ARG B O 1
ATOM 2861 N N . ALA B 1 67 ? -2.277 -22.25 -8.422 1 88.75 67 ALA B N 1
ATOM 2862 C CA . ALA B 1 67 ? -3.246 -22.594 -7.379 1 88.75 67 ALA B CA 1
ATOM 2863 C C . ALA B 1 67 ? -4.531 -23.141 -7.988 1 88.75 67 ALA B C 1
ATOM 2865 O O . ALA B 1 67 ? -5.059 -24.156 -7.527 1 88.75 67 ALA B O 1
ATOM 2866 N N . GLY B 1 68 ? -4.996 -22.453 -9.023 1 84 68 GLY B N 1
ATOM 2867 C CA . GLY B 1 68 ? -6.164 -22.922 -9.75 1 84 68 GLY B CA 1
ATOM 2868 C C . GLY B 1 68 ? -5.84 -24 -10.766 1 84 68 GLY B C 1
ATOM 2869 O O . GLY B 1 68 ? -4.855 -23.891 -11.5 1 84 68 GLY B O 1
ATOM 2870 N N . TYR B 1 69 ? -6.629 -25.078 -10.836 1 89 69 TYR B N 1
ATOM 2871 C CA . TYR B 1 69 ? -6.367 -26.188 -11.742 1 89 69 TYR B CA 1
ATOM 2872 C C . TYR B 1 69 ? -7.559 -26.438 -12.656 1 89 69 TYR B C 1
ATOM 2874 O O . TYR B 1 69 ? -7.828 -27.578 -13.039 1 89 69 TYR B O 1
ATOM 2882 N N . ASP B 1 70 ? -8.234 -25.359 -13.008 1 83.69 70 ASP B N 1
ATOM 2883 C CA . ASP B 1 70 ? -9.477 -25.422 -13.773 1 83.69 70 ASP B CA 1
ATOM 2884 C C . ASP B 1 70 ? -9.242 -26.031 -15.148 1 83.69 70 ASP B C 1
ATOM 2886 O O . ASP B 1 70 ? -10.141 -26.641 -15.727 1 83.69 70 ASP B O 1
ATOM 2890 N N . GLU B 1 71 ? -8.094 -25.922 -15.688 1 88.88 71 GLU B N 1
ATOM 2891 C CA . GLU B 1 71 ? -7.77 -26.422 -17.016 1 88.88 71 GLU B CA 1
ATOM 2892 C C . GLU B 1 71 ? -7.516 -27.938 -16.984 1 88.88 71 GLU B C 1
ATOM 2894 O O . GLU B 1 71 ? -7.438 -28.578 -18.031 1 88.88 71 GLU B O 1
ATOM 2899 N N . PHE B 1 72 ? -7.363 -28.516 -15.852 1 95 72 PHE B N 1
ATOM 2900 C CA . PHE B 1 72 ? -7.07 -29.938 -15.719 1 95 72 PHE B CA 1
ATOM 2901 C C . PHE B 1 72 ? -8.352 -30.75 -15.531 1 95 72 PHE B C 1
ATOM 2903 O O . PHE B 1 72 ? -9.125 -30.5 -14.602 1 95 72 PHE B O 1
ATOM 2910 N N . PRO B 1 73 ? -8.617 -31.656 -16.469 1 96.31 73 PRO B N 1
ATOM 2911 C CA . PRO B 1 73 ? -9.805 -32.5 -16.297 1 96.31 73 PRO B CA 1
ATOM 2912 C C . PRO B 1 73 ? -9.648 -33.531 -15.172 1 96.31 73 PRO B C 1
ATOM 2914 O O . PRO B 1 73 ? -9.242 -34.656 -15.406 1 96.31 73 PRO B O 1
ATOM 2917 N N . VAL B 1 74 ? -10.07 -33.188 -14.023 1 96 74 VAL B N 1
ATOM 2918 C CA . VAL B 1 74 ? -9.82 -33.906 -12.773 1 96 74 VAL B CA 1
ATOM 2919 C C . VAL B 1 74 ? -10.367 -35.312 -12.867 1 96 74 VAL B C 1
ATOM 2921 O O . VAL B 1 74 ? -9.688 -36.281 -12.484 1 96 74 VAL B O 1
ATOM 2924 N N . GLY B 1 75 ? -11.555 -35.438 -13.391 1 96.38 75 GLY B N 1
ATOM 2925 C CA . GLY B 1 75 ? -12.148 -36.781 -13.531 1 96.38 75 GLY B CA 1
ATOM 2926 C C . GLY B 1 75 ? -11.32 -37.719 -14.383 1 96.38 75 GLY B C 1
ATOM 2927 O O . GLY B 1 75 ? -11.211 -38.906 -14.086 1 96.38 75 GLY B O 1
ATOM 2928 N N . VAL B 1 76 ? -10.727 -37.219 -15.406 1 97.88 76 VAL B N 1
ATOM 2929 C CA . VAL B 1 76 ? -9.914 -38 -16.328 1 97.88 76 VAL B CA 1
ATOM 2930 C C . VAL B 1 76 ? -8.641 -38.469 -15.625 1 97.88 76 VAL B C 1
ATOM 2932 O O . VAL B 1 76 ? -8.195 -39.594 -15.797 1 97.88 76 VAL B O 1
ATOM 2935 N N . TYR B 1 77 ? -8.039 -37.594 -14.844 1 97.81 77 TYR B N 1
ATOM 2936 C CA . TYR B 1 77 ? -6.859 -37.938 -14.062 1 97.81 77 TYR B CA 1
ATOM 2937 C C . TYR B 1 77 ? -7.168 -39.062 -13.078 1 97.81 77 TYR B C 1
ATOM 2939 O O . TYR B 1 77 ? -6.375 -40 -12.914 1 97.81 77 TYR B O 1
ATOM 2947 N N . GLU B 1 78 ? -8.273 -38.938 -12.445 1 97.25 78 GLU B N 1
ATOM 2948 C CA . GLU B 1 78 ? -8.703 -39.969 -11.5 1 97.25 78 GLU B CA 1
ATOM 2949 C C . GLU B 1 78 ? -8.844 -41.312 -12.18 1 97.25 78 GLU B C 1
ATOM 2951 O O . GLU B 1 78 ? -8.367 -42.312 -11.656 1 97.25 78 GLU B O 1
ATOM 2956 N N . GLU B 1 79 ? -9.492 -41.312 -13.305 1 97.56 79 GLU B N 1
ATOM 2957 C CA . GLU B 1 79 ? -9.703 -42.562 -14.055 1 97.56 79 GLU B CA 1
ATOM 2958 C C . GLU B 1 79 ? -8.375 -43.156 -14.516 1 97.56 79 GLU B C 1
ATOM 2960 O O . GLU B 1 79 ? -8.211 -44.375 -14.523 1 97.56 79 GLU B O 1
ATOM 2965 N N . ALA B 1 80 ? -7.445 -42.312 -14.883 1 97.06 80 ALA B N 1
ATOM 2966 C CA . ALA B 1 80 ? -6.145 -42.75 -15.391 1 97.06 80 ALA B CA 1
ATOM 2967 C C . ALA B 1 80 ? -5.238 -43.219 -14.258 1 97.06 80 ALA B C 1
ATOM 2969 O O . ALA B 1 80 ? -4.23 -43.875 -14.492 1 97.06 80 ALA B O 1
ATOM 2970 N N . GLY B 1 81 ? -5.574 -42.781 -13.039 1 96.62 81 GLY B N 1
ATOM 2971 C CA . GLY B 1 81 ? -4.746 -43.094 -11.891 1 96.62 81 GLY B CA 1
ATOM 2972 C C . GLY B 1 81 ? -3.521 -42.188 -11.773 1 96.62 81 GLY B C 1
ATOM 2973 O O . GLY B 1 81 ? -2.547 -42.562 -11.109 1 96.62 81 GLY B O 1
ATOM 2974 N N . THR B 1 82 ? -3.504 -41.125 -12.453 1 97.69 82 THR B N 1
ATOM 2975 C CA . THR B 1 82 ? -2.434 -40.125 -12.391 1 97.69 82 THR B CA 1
ATOM 2976 C C . THR B 1 82 ? -2.666 -39.156 -11.242 1 97.69 82 THR B C 1
ATOM 2978 O O . THR B 1 82 ? -3.705 -38.5 -11.18 1 97.69 82 THR B O 1
ATOM 2981 N N . TYR B 1 83 ? -1.729 -39.031 -10.336 1 97.94 83 TYR B N 1
ATOM 2982 C CA . TYR B 1 83 ? -1.843 -38.094 -9.234 1 97.94 83 TYR B CA 1
ATOM 2983 C C . TYR B 1 83 ? -1.757 -36.656 -9.742 1 97.94 83 TYR B C 1
ATOM 2985 O O . TYR B 1 83 ? -0.954 -36.344 -10.625 1 97.94 83 TYR B O 1
ATOM 2993 N N . LEU B 1 84 ? -2.633 -35.844 -9.234 1 98.38 84 LEU B N 1
ATOM 2994 C CA . LEU B 1 84 ? -2.625 -34.406 -9.547 1 98.38 84 LEU B CA 1
ATOM 2995 C C . LEU B 1 84 ? -2.533 -33.594 -8.273 1 98.38 84 LEU B C 1
ATOM 2997 O O . LEU B 1 84 ? -3.338 -33.75 -7.355 1 98.38 84 LEU B O 1
ATOM 3001 N N . THR B 1 85 ? -1.514 -32.75 -8.156 1 98.06 85 THR B N 1
ATOM 3002 C CA . THR B 1 85 ? -1.387 -31.766 -7.094 1 98.06 85 THR B CA 1
ATOM 3003 C C . THR B 1 85 ? -1.316 -30.359 -7.672 1 98.06 85 THR B C 1
ATOM 3005 O O . THR B 1 85 ? -1.123 -30.188 -8.875 1 98.06 85 THR B O 1
ATOM 3008 N N . ASN B 1 86 ? -1.628 -29.406 -6.816 1 96.19 86 ASN B N 1
ATOM 3009 C CA . ASN B 1 86 ? -1.515 -28.016 -7.273 1 96.19 86 ASN B CA 1
ATOM 3010 C C . ASN B 1 86 ? -0.66 -27.188 -6.324 1 96.19 86 ASN B C 1
ATOM 3012 O O . ASN B 1 86 ? -0.012 -27.734 -5.426 1 96.19 86 ASN B O 1
ATOM 3016 N N . SER B 1 87 ? -0.551 -25.922 -6.633 1 95.56 87 SER B N 1
ATOM 3017 C CA . SER B 1 87 ? 0.357 -25.047 -5.887 1 95.56 87 SER B CA 1
ATOM 3018 C C . SER B 1 87 ? -0.41 -24.094 -4.973 1 95.56 87 SER B C 1
ATOM 3020 O O . SER B 1 87 ? 0.016 -22.969 -4.754 1 95.56 87 SER B O 1
ATOM 3022 N N . THR B 1 88 ? -1.485 -24.516 -4.461 1 90.75 88 THR B N 1
ATOM 3023 C CA . THR B 1 88 ? -2.195 -23.734 -3.449 1 90.75 88 THR B CA 1
ATOM 3024 C C . THR B 1 88 ? -1.322 -23.531 -2.217 1 90.75 88 THR B C 1
ATOM 3026 O O . THR B 1 88 ? -0.536 -24.406 -1.849 1 90.75 88 THR B O 1
ATOM 3029 N N . GLY B 1 89 ? -1.369 -22.281 -1.652 1 92.31 89 GLY B N 1
ATOM 3030 C CA . GLY B 1 89 ? -0.693 -22.062 -0.385 1 92.31 89 GLY B CA 1
ATOM 3031 C C . GLY B 1 89 ? 0.517 -21.141 -0.505 1 92.31 89 GLY B C 1
ATOM 3032 O O . GLY B 1 89 ? 1.068 -20.703 0.503 1 92.31 89 GLY B O 1
ATOM 3033 N N . ILE B 1 90 ? 0.893 -20.812 -1.672 1 93.88 90 ILE B N 1
ATOM 3034 C CA . ILE B 1 90 ? 2.172 -20.109 -1.787 1 93.88 90 ILE B CA 1
ATOM 3035 C C . ILE B 1 90 ? 1.937 -18.656 -2.152 1 93.88 90 ILE B C 1
ATOM 3037 O O . ILE B 1 90 ? 2.889 -17.875 -2.301 1 93.88 90 ILE B O 1
ATOM 3041 N N . HIS B 1 91 ? 0.639 -18.234 -2.271 1 95.5 91 HIS B N 1
ATOM 3042 C CA . HIS B 1 91 ? 0.365 -16.906 -2.805 1 95.5 91 HIS B CA 1
ATOM 3043 C C . HIS B 1 91 ? -0.154 -15.969 -1.718 1 95.5 91 HIS B C 1
ATOM 3045 O O . HIS B 1 91 ? -0.579 -14.852 -2.008 1 95.5 91 HIS B O 1
ATOM 3051 N N . GLY B 1 92 ? -0.087 -16.328 -0.454 1 96 92 GLY B N 1
ATOM 3052 C CA . GLY B 1 92 ? -0.635 -15.531 0.629 1 96 92 GLY B CA 1
ATOM 3053 C C . GLY B 1 92 ? 0.031 -14.172 0.764 1 96 92 GLY B C 1
ATOM 3054 O O . GLY B 1 92 ? -0.647 -13.156 0.903 1 96 92 GLY B O 1
ATOM 3055 N N . THR B 1 93 ? 1.351 -14.188 0.7 1 97.19 93 THR B N 1
ATOM 3056 C CA . THR B 1 93 ? 2.094 -12.945 0.886 1 97.19 93 THR B CA 1
ATOM 3057 C C . THR B 1 93 ? 1.921 -12.023 -0.318 1 97.19 93 THR B C 1
ATOM 3059 O O . THR B 1 93 ? 1.607 -10.844 -0.162 1 97.19 93 THR B O 1
ATOM 3062 N N . THR B 1 94 ? 2.074 -12.586 -1.537 1 97.94 94 THR B N 1
ATOM 3063 C CA . THR B 1 94 ? 2.012 -11.773 -2.746 1 97.94 94 THR B CA 1
ATOM 3064 C C . THR B 1 94 ? 0.627 -11.156 -2.908 1 97.94 94 THR B C 1
ATOM 3066 O O . THR B 1 94 ? 0.501 -9.938 -3.07 1 97.94 94 THR B O 1
ATOM 3069 N N . VAL B 1 95 ? -0.373 -11.953 -2.748 1 98.25 95 VAL B N 1
ATOM 3070 C CA . VAL B 1 95 ? -1.734 -11.453 -2.922 1 98.25 95 VAL B CA 1
ATOM 3071 C C . VAL B 1 95 ? -2.094 -10.516 -1.774 1 98.25 95 VAL B C 1
ATOM 3073 O O . VAL B 1 95 ? -2.695 -9.461 -1.993 1 98.25 95 VAL B O 1
ATOM 3076 N N . GLY B 1 96 ? -1.736 -10.859 -0.555 1 98.69 96 GLY B N 1
ATOM 3077 C CA . GLY B 1 96 ? -1.978 -9.992 0.587 1 98.69 96 GLY B CA 1
ATOM 3078 C C . GLY B 1 96 ? -1.359 -8.617 0.433 1 98.69 96 GLY B C 1
ATOM 3079 O O . GLY B 1 96 ? -2.002 -7.605 0.726 1 98.69 96 GLY B O 1
ATOM 3080 N N . GLU B 1 97 ? -0.131 -8.562 -0.01 1 98.88 97 GLU B N 1
ATOM 3081 C CA . GLU B 1 97 ? 0.551 -7.285 -0.212 1 98.88 97 GLU B CA 1
ATOM 3082 C C . GLU B 1 97 ? -0.087 -6.492 -1.35 1 98.88 97 GLU B C 1
ATOM 3084 O O . GLU B 1 97 ? -0.192 -5.266 -1.275 1 98.88 97 GLU B O 1
ATOM 3089 N N . THR B 1 98 ? -0.486 -7.203 -2.395 1 98.88 98 THR B N 1
ATOM 3090 C CA . THR B 1 98 ? -1.153 -6.508 -3.488 1 98.88 98 THR B CA 1
ATOM 3091 C C . THR B 1 98 ? -2.453 -5.867 -3.01 1 98.88 98 THR B C 1
ATOM 3093 O O . THR B 1 98 ? -2.711 -4.691 -3.285 1 98.88 98 THR B O 1
ATOM 3096 N N . VAL B 1 99 ? -3.215 -6.559 -2.229 1 98.94 99 VAL B N 1
ATOM 3097 C CA . VAL B 1 99 ? -4.484 -6.051 -1.725 1 98.94 99 VAL B CA 1
ATOM 3098 C C . VAL B 1 99 ? -4.234 -4.887 -0.768 1 98.94 99 VAL B C 1
ATOM 3100 O O . VAL B 1 99 ? -4.918 -3.861 -0.833 1 98.94 99 VAL B O 1
ATOM 3103 N N . ALA B 1 100 ? -3.238 -5.039 0.139 1 98.94 100 ALA B N 1
ATOM 3104 C CA . ALA B 1 100 ? -2.857 -3.922 1 1 98.94 100 ALA B CA 1
ATOM 3105 C C . ALA B 1 100 ? -2.467 -2.701 0.173 1 98.94 100 ALA B C 1
ATOM 3107 O O . ALA B 1 100 ? -2.834 -1.573 0.509 1 98.94 100 ALA B O 1
ATOM 3108 N N . GLY B 1 101 ? -1.726 -2.961 -0.914 1 98.94 101 GLY B N 1
ATOM 3109 C CA . GLY B 1 101 ? -1.369 -1.891 -1.831 1 98.94 101 GLY B CA 1
ATOM 3110 C C . GLY B 1 101 ? -2.574 -1.202 -2.441 1 98.94 101 GLY B C 1
ATOM 3111 O O . GLY B 1 101 ? -2.617 0.027 -2.523 1 98.94 101 GLY B O 1
ATOM 3112 N N . TYR B 1 102 ? -3.594 -2.021 -2.859 1 98.94 102 TYR B N 1
ATOM 3113 C CA . TYR B 1 102 ? -4.836 -1.456 -3.377 1 98.94 102 TYR B CA 1
ATOM 3114 C C . TYR B 1 102 ? -5.492 -0.546 -2.346 1 98.94 102 TYR B C 1
ATOM 3116 O O . TYR B 1 102 ? -5.812 0.608 -2.641 1 98.94 102 TYR B O 1
ATOM 3124 N N . MET B 1 103 ? -5.633 -1.055 -1.148 1 98.94 103 MET B N 1
ATOM 3125 C CA . MET B 1 103 ? -6.367 -0.335 -0.111 1 98.94 103 MET B CA 1
ATOM 3126 C C . MET B 1 103 ? -5.66 0.968 0.25 1 98.94 103 MET B C 1
ATOM 3128 O O . MET B 1 103 ? -6.301 2.012 0.374 1 98.94 103 MET B O 1
ATOM 3132 N N . LEU B 1 104 ? -4.363 0.934 0.332 1 98.94 104 LEU B N 1
ATOM 3133 C CA . LEU B 1 104 ? -3.607 2.139 0.655 1 98.94 104 LEU B CA 1
ATOM 3134 C C . LEU B 1 104 ? -3.645 3.131 -0.502 1 98.94 104 LEU B C 1
ATOM 3136 O O . LEU B 1 104 ? -3.652 4.344 -0.285 1 98.94 104 LEU B O 1
ATOM 3140 N N . THR B 1 105 ? -3.598 2.59 -1.753 1 98.94 105 THR B N 1
ATOM 3141 C CA . THR B 1 105 ? -3.697 3.457 -2.922 1 98.94 105 THR B CA 1
ATOM 3142 C C . THR B 1 105 ? -5.012 4.234 -2.908 1 98.94 105 THR B C 1
ATOM 3144 O O . THR B 1 105 ? -5.023 5.441 -3.148 1 98.94 105 THR B O 1
ATOM 3147 N N . PHE B 1 106 ? -6.086 3.594 -2.568 1 98.81 106 PHE B N 1
ATOM 3148 C CA . PHE B 1 106 ? -7.375 4.266 -2.457 1 98.81 106 PHE B CA 1
ATOM 3149 C C . PHE B 1 106 ? -7.379 5.242 -1.29 1 98.81 106 PHE B C 1
ATOM 3151 O O . PHE B 1 106 ? -7.77 6.402 -1.446 1 98.81 106 PHE B O 1
ATOM 3158 N N . ALA B 1 107 ? -6.926 4.797 -0.129 1 98.81 107 ALA B N 1
ATOM 3159 C CA . ALA B 1 107 ? -6.984 5.586 1.099 1 98.81 107 ALA B CA 1
ATOM 3160 C C . ALA B 1 107 ? -6.176 6.871 0.964 1 98.81 107 ALA B C 1
ATOM 3162 O O . ALA B 1 107 ? -6.598 7.93 1.432 1 98.81 107 ALA B O 1
ATOM 3163 N N . ARG B 1 108 ? -5.051 6.75 0.276 1 98.75 108 ARG B N 1
ATOM 3164 C CA . ARG B 1 108 ? -4.113 7.867 0.204 1 98.75 108 ARG B CA 1
ATOM 3165 C C . ARG B 1 108 ? -4.137 8.516 -1.176 1 98.75 108 ARG B C 1
ATOM 3167 O O . ARG B 1 108 ? -3.361 9.43 -1.451 1 98.75 108 ARG B O 1
ATOM 3174 N N . ARG B 1 109 ? -4.973 8.016 -2.104 1 98.69 109 ARG B N 1
ATOM 3175 C CA . ARG B 1 109 ? -5.289 8.578 -3.414 1 98.69 109 ARG B CA 1
ATOM 3176 C C . ARG B 1 109 ? -4.078 8.531 -4.336 1 98.69 109 ARG B C 1
ATOM 3178 O O . ARG B 1 109 ? -3.871 9.445 -5.141 1 98.69 109 ARG B O 1
ATOM 3185 N N . LEU B 1 110 ? -3.256 7.539 -4.219 1 98.81 110 LEU B N 1
ATOM 3186 C CA . LEU B 1 110 ? -2.014 7.457 -4.98 1 98.81 110 LEU B CA 1
ATOM 3187 C C . LEU B 1 110 ? -2.301 7.324 -6.473 1 98.81 110 LEU B C 1
ATOM 3189 O O . LEU B 1 110 ? -1.55 7.844 -7.305 1 98.81 110 LEU B O 1
ATOM 3193 N N . HIS B 1 111 ? -3.4 6.648 -6.859 1 98.69 111 HIS B N 1
ATOM 3194 C CA . HIS B 1 111 ? -3.783 6.5 -8.258 1 98.69 111 HIS B CA 1
ATOM 3195 C C . HIS B 1 111 ? -4.113 7.852 -8.883 1 98.69 111 HIS B C 1
ATOM 3197 O O . HIS B 1 111 ? -3.709 8.133 -10.016 1 98.69 111 HIS B O 1
ATOM 3203 N N . ALA B 1 112 ? -4.836 8.695 -8.141 1 98.44 112 ALA B N 1
ATOM 3204 C CA . ALA B 1 112 ? -5.215 10.016 -8.633 1 98.44 112 ALA B CA 1
ATOM 3205 C C . ALA B 1 112 ? -3.988 10.898 -8.836 1 98.44 112 ALA B C 1
ATOM 3207 O O . ALA B 1 112 ? -3.898 11.625 -9.828 1 98.44 112 ALA B O 1
ATOM 3208 N N . TYR B 1 113 ? -3.049 10.82 -7.922 1 98.75 113 TYR B N 1
ATOM 3209 C CA . TYR B 1 113 ? -1.831 11.617 -8.055 1 98.75 113 TYR B CA 1
ATOM 3210 C C . TYR B 1 113 ? -0.978 11.117 -9.211 1 98.75 113 TYR B C 1
ATOM 3212 O O . TYR B 1 113 ? -0.298 11.898 -9.875 1 98.75 113 TYR B O 1
ATOM 3220 N N . ARG B 1 114 ? -0.98 9.781 -9.438 1 98.75 114 ARG B N 1
ATOM 3221 C CA . ARG B 1 114 ? -0.268 9.25 -10.594 1 98.75 114 ARG B CA 1
ATOM 3222 C C . ARG B 1 114 ? -0.843 9.797 -11.891 1 98.75 114 ARG B C 1
ATOM 3224 O O . ARG B 1 114 ? -0.096 10.164 -12.805 1 98.75 114 ARG B O 1
ATOM 3231 N N . ASP B 1 115 ? -2.158 9.844 -11.992 1 98.38 115 ASP B N 1
ATOM 3232 C CA . ASP B 1 115 ? -2.797 10.445 -13.156 1 98.38 115 ASP B CA 1
ATOM 3233 C C . ASP B 1 115 ? -2.385 11.906 -13.32 1 98.38 115 ASP B C 1
ATOM 3235 O O . ASP B 1 115 ? -2.018 12.336 -14.414 1 98.38 115 ASP B O 1
ATOM 3239 N N . ALA B 1 116 ? -2.457 12.672 -12.219 1 98.44 116 ALA B N 1
ATOM 3240 C CA . ALA B 1 116 ? -2.072 14.078 -12.234 1 98.44 116 ALA B CA 1
ATOM 3241 C C . ALA B 1 116 ? -0.616 14.25 -12.656 1 98.44 116 ALA B C 1
ATOM 3243 O O . ALA B 1 116 ? -0.266 15.219 -13.336 1 98.44 116 ALA B O 1
ATOM 3244 N N . GLN B 1 117 ? 0.276 13.312 -12.195 1 98.44 117 GLN B N 1
ATOM 3245 C CA . GLN B 1 117 ? 1.694 13.328 -12.539 1 98.44 117 GLN B CA 1
ATOM 3246 C C . GLN B 1 117 ? 1.896 13.305 -14.055 1 98.44 117 GLN B C 1
ATOM 3248 O O . GLN B 1 117 ? 2.74 14.031 -14.578 1 98.44 117 GLN B O 1
ATOM 3253 N N . HIS B 1 118 ? 1.139 12.531 -14.781 1 96.94 118 HIS B N 1
ATOM 3254 C CA . HIS B 1 118 ? 1.236 12.445 -16.234 1 96.94 118 HIS B CA 1
ATOM 3255 C C . HIS B 1 118 ? 0.872 13.766 -16.891 1 96.94 118 HIS B C 1
ATOM 3257 O O . HIS B 1 118 ? 1.378 14.086 -17.969 1 96.94 118 HIS B O 1
ATOM 3263 N N . ASP B 1 119 ? 0.07 14.508 -16.203 1 97.31 119 ASP B N 1
ATOM 3264 C CA . ASP B 1 119 ? -0.358 15.805 -16.719 1 97.31 119 ASP B CA 1
ATOM 3265 C C . ASP B 1 119 ? 0.53 16.922 -16.188 1 97.31 119 ASP B C 1
ATOM 3267 O O . ASP B 1 119 ? 0.268 18.109 -16.422 1 97.31 119 ASP B O 1
ATOM 3271 N N . HIS B 1 120 ? 1.586 16.594 -15.445 1 98.25 120 HIS B N 1
ATOM 3272 C CA . HIS B 1 120 ? 2.451 17.547 -14.781 1 98.25 120 HIS B CA 1
ATOM 3273 C C . HIS B 1 120 ? 1.64 18.531 -13.93 1 98.25 120 HIS B C 1
ATOM 3275 O O . HIS B 1 120 ? 1.877 19.734 -13.961 1 98.25 120 HIS B O 1
ATOM 3281 N N . ALA B 1 121 ? 0.65 17.953 -13.195 1 98 121 ALA B N 1
ATOM 3282 C CA . ALA B 1 121 ? -0.286 18.766 -12.43 1 98 121 ALA B CA 1
ATOM 3283 C C . ALA B 1 121 ? -0.096 18.578 -10.93 1 98 121 ALA B C 1
ATOM 3285 O O . ALA B 1 121 ? -0.019 17.438 -10.453 1 98 121 ALA B O 1
ATOM 3286 N N . TRP B 1 122 ? 0.042 19.703 -10.266 1 97.88 122 TRP B N 1
ATOM 3287 C CA . TRP B 1 122 ? 0.032 19.734 -8.805 1 97.88 122 TRP B CA 1
ATOM 3288 C C . TRP B 1 122 ? -1.395 19.812 -8.273 1 97.88 122 TRP B C 1
ATOM 3290 O O . TRP B 1 122 ? -1.901 20.906 -7.996 1 97.88 122 TRP B O 1
ATOM 3300 N N . ASP B 1 123 ? -2.062 18.672 -8.094 1 95.56 123 ASP B N 1
ATOM 3301 C CA . ASP B 1 123 ? -3.492 18.578 -7.816 1 95.56 123 ASP B CA 1
ATOM 3302 C C . ASP B 1 123 ? -3.746 18.188 -6.363 1 95.56 123 ASP B C 1
ATOM 3304 O O . ASP B 1 123 ? -3.49 17.047 -5.969 1 95.56 123 ASP B O 1
ATOM 3308 N N . LEU B 1 124 ? -4.242 19.031 -5.562 1 96 124 LEU B N 1
ATOM 3309 C CA . LEU B 1 124 ? -4.535 18.781 -4.156 1 96 124 LEU B CA 1
ATOM 3310 C C . LEU B 1 124 ? -5.902 18.109 -3.994 1 96 124 LEU B C 1
ATOM 3312 O O . LEU B 1 124 ? -6.836 18.422 -4.734 1 96 124 LEU B O 1
ATOM 3316 N N . PRO B 1 125 ? -5.996 17.219 -3.039 1 96.44 125 PRO B N 1
ATOM 3317 C CA . PRO B 1 125 ? -7.293 16.578 -2.811 1 96.44 125 PRO B CA 1
ATOM 3318 C C . PRO B 1 125 ? -8.289 17.484 -2.098 1 96.44 125 PRO B C 1
ATOM 3320 O O . PRO B 1 125 ? -7.887 18.438 -1.419 1 96.44 125 PRO B O 1
ATOM 3323 N N . ARG B 1 126 ? -9.609 17.297 -2.301 1 96.12 126 ARG B N 1
ATOM 3324 C CA . ARG B 1 126 ? -10.602 17.844 -1.38 1 96.12 126 ARG B CA 1
ATOM 3325 C C . ARG B 1 126 ? -10.414 17.297 0.027 1 96.12 126 ARG B C 1
ATOM 3327 O O . ARG B 1 126 ? -9.984 16.141 0.194 1 96.12 126 ARG B O 1
ATOM 3334 N N . TYR B 1 127 ? -10.758 17.969 1.014 1 96.94 127 TYR B N 1
ATOM 3335 C CA . TYR B 1 127 ? -10.477 17.688 2.416 1 96.94 127 TYR B CA 1
ATOM 3336 C C . TYR B 1 127 ? -11.016 16.328 2.82 1 96.94 127 TYR B C 1
ATOM 3338 O O . TYR B 1 127 ? -10.383 15.602 3.592 1 96.94 127 TYR B O 1
ATOM 3346 N N . GLU B 1 128 ? -12.164 15.875 2.238 1 96.06 128 GLU B N 1
ATOM 3347 C CA . GLU B 1 128 ? -12.883 14.688 2.697 1 96.06 128 GLU B CA 1
ATOM 3348 C C . GLU B 1 128 ? -12.328 13.422 2.053 1 96.06 128 GLU B C 1
ATOM 3350 O O . GLU B 1 128 ? -12.688 12.312 2.449 1 96.06 128 GLU B O 1
ATOM 3355 N N . GLU B 1 129 ? -11.453 13.586 1.13 1 97.19 129 GLU B N 1
ATOM 3356 C CA . GLU B 1 129 ? -11.109 12.477 0.25 1 97.19 129 GLU B CA 1
ATOM 3357 C C . GLU B 1 129 ? -10.094 11.539 0.906 1 97.19 129 GLU B C 1
ATOM 3359 O O . GLU B 1 129 ? -10.297 10.32 0.937 1 97.19 129 GLU B O 1
ATOM 3364 N N . PRO B 1 130 ? -8.969 12.07 1.419 1 98 130 PRO B N 1
ATOM 3365 C CA . PRO B 1 130 ? -7.996 11.148 2.004 1 98 130 PRO B CA 1
ATOM 3366 C C . PRO B 1 130 ? -8.438 10.602 3.361 1 98 130 PRO B C 1
ATOM 3368 O O . PRO B 1 130 ? -9.078 11.32 4.137 1 98 130 PRO B O 1
ATOM 3371 N N . PHE B 1 131 ? -8.156 9.398 3.678 1 98 131 PHE B N 1
ATOM 3372 C CA . PHE B 1 131 ? -8.406 8.781 4.973 1 98 131 PHE B CA 1
ATOM 3373 C C . PHE B 1 131 ? -7.324 7.758 5.305 1 98 131 PHE B C 1
ATOM 3375 O O . PHE B 1 131 ? -6.414 7.527 4.508 1 98 131 PHE B O 1
ATOM 3382 N N . THR B 1 132 ? -7.305 7.18 6.477 1 98.19 132 THR B N 1
ATOM 3383 C CA . THR B 1 132 ? -6.387 6.125 6.883 1 98.19 132 THR B CA 1
ATOM 3384 C C . THR B 1 132 ? -7.113 4.785 6.977 1 98.19 132 THR B C 1
ATOM 3386 O O . THR B 1 132 ? -8.32 4.742 7.203 1 98.19 132 THR B O 1
ATOM 3389 N N . LEU B 1 133 ? -6.387 3.707 6.789 1 98.69 133 LEU B N 1
ATOM 3390 C CA . LEU B 1 133 ? -6.938 2.363 6.934 1 98.69 133 LEU B CA 1
ATOM 3391 C C . LEU B 1 133 ? -7.184 2.033 8.398 1 98.69 133 LEU B C 1
ATOM 3393 O O . LEU B 1 133 ? -8.109 1.284 8.727 1 98.69 133 LEU B O 1
ATOM 3397 N N . ALA B 1 134 ? -6.289 2.59 9.234 1 97.62 134 ALA B N 1
ATOM 3398 C CA . ALA B 1 134 ? -6.434 2.33 10.664 1 97.62 134 ALA B CA 1
ATOM 3399 C C . ALA B 1 134 ? -7.848 2.65 11.141 1 97.62 134 ALA B C 1
ATOM 3401 O O . ALA B 1 134 ? -8.367 3.742 10.891 1 97.62 134 ALA B O 1
ATOM 3402 N N . GLY B 1 135 ? -8.484 1.615 11.703 1 97.19 135 GLY B N 1
ATOM 3403 C CA . GLY B 1 135 ? -9.82 1.798 12.25 1 97.19 135 GLY B CA 1
ATOM 3404 C C . GLY B 1 135 ? -10.922 1.49 11.25 1 97.19 135 GLY B C 1
ATOM 3405 O O . GLY B 1 135 ? -12.078 1.312 11.633 1 97.19 135 GLY B O 1
ATOM 3406 N N . GLU B 1 136 ? -10.656 1.55 9.977 1 98.5 136 GLU B N 1
ATOM 3407 C CA . GLU B 1 136 ? -11.648 1.188 8.961 1 98.5 136 GLU B CA 1
ATOM 3408 C C . GLU B 1 136 ? -11.891 -0.318 8.945 1 98.5 136 GLU B C 1
ATOM 3410 O O . GLU B 1 136 ? -11.008 -1.103 9.297 1 98.5 136 GLU B O 1
ATOM 3415 N N . ARG B 1 137 ? -13.031 -0.691 8.539 1 98.81 137 ARG B N 1
ATOM 3416 C CA . ARG B 1 137 ? -13.414 -2.1 8.508 1 98.81 137 ARG B CA 1
ATOM 3417 C C . ARG B 1 137 ? -13.188 -2.695 7.121 1 98.81 137 ARG B C 1
ATOM 3419 O O . ARG B 1 137 ? -13.484 -2.057 6.109 1 98.81 137 ARG B O 1
ATOM 3426 N N . VAL B 1 138 ? -12.633 -3.875 7.066 1 98.94 138 VAL B N 1
ATOM 3427 C CA . VAL B 1 138 ? -12.523 -4.664 5.848 1 98.94 138 VAL B CA 1
ATOM 3428 C C . VAL B 1 138 ? -13.203 -6.02 6.039 1 98.94 138 VAL B C 1
ATOM 3430 O O . VAL B 1 138 ? -13.07 -6.641 7.098 1 98.94 138 VAL B O 1
ATOM 3433 N N . CYS B 1 139 ? -14.008 -6.414 5.062 1 98.94 139 CYS B N 1
ATOM 3434 C CA . CYS B 1 139 ? -14.594 -7.75 5.031 1 98.94 139 CYS B CA 1
ATOM 3435 C C . CYS B 1 139 ? -13.875 -8.633 4.016 1 98.94 139 CYS B C 1
ATOM 3437 O O . CYS B 1 139 ? -13.836 -8.312 2.824 1 98.94 139 CYS B O 1
ATOM 3439 N N . VAL B 1 140 ? -13.305 -9.703 4.453 1 98.94 140 VAL B N 1
ATOM 3440 C CA . VAL B 1 140 ? -12.633 -10.656 3.58 1 98.94 140 VAL B CA 1
ATOM 3441 C C . VAL B 1 140 ? -13.523 -11.875 3.367 1 98.94 140 VAL B C 1
ATOM 3443 O O . VAL B 1 140 ? -13.797 -12.625 4.312 1 98.94 140 VAL B O 1
ATOM 3446 N N . VAL B 1 141 ? -13.969 -12.047 2.145 1 98.81 141 VAL B N 1
ATOM 3447 C CA . VAL B 1 141 ? -14.805 -13.188 1.787 1 98.81 141 VAL B CA 1
ATOM 3448 C C . VAL B 1 141 ? -13.938 -14.32 1.247 1 98.81 141 VAL B C 1
ATOM 3450 O O . VAL B 1 141 ? -13.406 -14.234 0.136 1 98.81 141 VAL B O 1
ATOM 3453 N N . GLY B 1 142 ? -13.891 -15.383 1.911 1 97.75 142 GLY B N 1
ATOM 3454 C CA . GLY B 1 142 ? -12.914 -16.438 1.69 1 97.75 142 GLY B CA 1
ATOM 3455 C C . GLY B 1 142 ? -11.688 -16.312 2.578 1 97.75 142 GLY B C 1
ATOM 3456 O O . GLY B 1 142 ? -10.891 -15.383 2.418 1 97.75 142 GLY B O 1
ATOM 3457 N N . LEU B 1 143 ? -11.562 -17.281 3.51 1 97.5 143 LEU B N 1
ATOM 3458 C CA . LEU B 1 143 ? -10.484 -17.188 4.496 1 97.5 143 LEU B CA 1
ATOM 3459 C C . LEU B 1 143 ? -9.516 -18.359 4.348 1 97.5 143 LEU B C 1
ATOM 3461 O O . LEU B 1 143 ? -9.055 -18.906 5.344 1 97.5 143 LEU B O 1
ATOM 3465 N N . GLY B 1 144 ? -9.297 -18.75 3.07 1 94 144 GLY B N 1
ATOM 3466 C CA . GLY B 1 144 ? -8.203 -19.656 2.764 1 94 144 GLY B CA 1
ATOM 3467 C C . GLY B 1 144 ? -6.848 -18.969 2.744 1 94 144 GLY B C 1
ATOM 3468 O O . GLY B 1 144 ? -6.633 -17.984 3.465 1 94 144 GLY B O 1
ATOM 3469 N N . THR B 1 145 ? -5.922 -19.469 2 1 92.88 145 THR B N 1
ATOM 3470 C CA . THR B 1 145 ? -4.555 -18.953 1.948 1 92.88 145 THR B CA 1
ATOM 3471 C C . THR B 1 145 ? -4.535 -17.484 1.523 1 92.88 145 THR B C 1
ATOM 3473 O O . THR B 1 145 ? -3.9 -16.656 2.174 1 92.88 145 THR B O 1
ATOM 3476 N N . LEU B 1 146 ? -5.238 -17.188 0.435 1 95.19 146 LEU B N 1
ATOM 3477 C CA . LEU B 1 146 ? -5.258 -15.812 -0.057 1 95.19 146 LEU B CA 1
ATOM 3478 C C . LEU B 1 146 ? -5.922 -14.883 0.954 1 95.19 146 LEU B C 1
ATOM 3480 O O . LEU B 1 146 ? -5.371 -13.828 1.291 1 95.19 146 LEU B O 1
ATOM 3484 N N . GLY B 1 147 ? -7.109 -15.312 1.421 1 97.81 147 GLY B N 1
ATOM 3485 C CA . GLY B 1 147 ? -7.832 -14.508 2.393 1 97.81 147 GLY B CA 1
ATOM 3486 C C . GLY B 1 147 ? -7.039 -14.242 3.654 1 97.81 147 GLY B C 1
ATOM 3487 O O . GLY B 1 147 ? -7.031 -13.117 4.16 1 97.81 147 GLY B O 1
ATOM 3488 N N . ARG B 1 148 ? -6.367 -15.227 4.137 1 97.56 148 ARG B N 1
ATOM 3489 C CA . ARG B 1 148 ? -5.562 -15.07 5.344 1 97.56 148 ARG B CA 1
ATOM 3490 C C . ARG B 1 148 ? -4.398 -14.109 5.102 1 97.56 148 ARG B C 1
ATOM 3492 O O . ARG B 1 148 ? -4.02 -13.352 5.996 1 97.56 148 ARG B O 1
ATOM 3499 N N . GLY B 1 149 ? -3.793 -14.227 3.893 1 98 149 GLY B N 1
ATOM 3500 C CA . GLY B 1 149 ? -2.781 -13.258 3.518 1 98 149 GLY B CA 1
ATOM 3501 C C . GLY B 1 149 ? -3.271 -11.82 3.602 1 98 149 GLY B C 1
ATOM 3502 O O . GLY B 1 149 ? -2.553 -10.938 4.074 1 98 149 GLY B O 1
ATOM 3503 N N . VAL B 1 150 ? -4.52 -11.586 3.213 1 98.81 150 VAL B N 1
ATOM 3504 C CA . VAL B 1 150 ? -5.141 -10.273 3.264 1 98.81 150 VAL B CA 1
ATOM 3505 C C . VAL B 1 150 ? -5.414 -9.883 4.715 1 98.81 150 VAL B C 1
ATOM 3507 O O . VAL B 1 150 ? -5.109 -8.766 5.137 1 98.81 150 VAL B O 1
ATOM 3510 N N . VAL B 1 151 ? -5.926 -10.836 5.48 1 98.88 151 VAL B N 1
ATOM 3511 C CA . VAL B 1 151 ? -6.289 -10.625 6.879 1 98.88 151 VAL B CA 1
ATOM 3512 C C . VAL B 1 151 ? -5.066 -10.156 7.668 1 98.88 151 VAL B C 1
ATOM 3514 O O . VAL B 1 151 ? -5.129 -9.156 8.383 1 98.88 151 VAL B O 1
ATOM 3517 N N . ASP B 1 152 ? -3.98 -10.844 7.508 1 98.5 152 ASP B N 1
ATOM 3518 C CA . ASP B 1 152 ? -2.771 -10.555 8.266 1 98.5 152 ASP B CA 1
ATOM 3519 C C . ASP B 1 152 ? -2.277 -9.133 8 1 98.5 152 ASP B C 1
ATOM 3521 O O . ASP B 1 152 ? -1.933 -8.406 8.93 1 98.5 152 ASP B O 1
ATOM 3525 N N . ARG B 1 153 ? -2.281 -8.695 6.793 1 98.75 153 ARG B N 1
ATOM 3526 C CA . ARG B 1 153 ? -1.781 -7.375 6.43 1 98.75 153 ARG B CA 1
ATOM 3527 C C . ARG B 1 153 ? -2.768 -6.285 6.84 1 98.75 153 ARG B C 1
ATOM 3529 O O . ARG B 1 153 ? -2.363 -5.234 7.344 1 98.75 153 ARG B O 1
ATOM 3536 N N . ALA B 1 154 ? -4.059 -6.531 6.605 1 98.88 154 ALA B N 1
ATOM 3537 C CA . ALA B 1 154 ? -5.074 -5.566 7.008 1 98.88 154 ALA B CA 1
ATOM 3538 C C . ALA B 1 154 ? -5.031 -5.32 8.516 1 98.88 154 ALA B C 1
ATOM 3540 O O . ALA B 1 154 ? -5.07 -4.172 8.961 1 98.88 154 ALA B O 1
ATOM 3541 N N . ALA B 1 155 ? -4.938 -6.41 9.25 1 98.69 155 ALA B N 1
ATOM 3542 C CA . ALA B 1 155 ? -4.844 -6.297 10.711 1 98.69 155 ALA B CA 1
ATOM 3543 C C . ALA B 1 155 ? -3.586 -5.543 11.117 1 98.69 155 ALA B C 1
ATOM 3545 O O . ALA B 1 155 ? -3.629 -4.691 12.016 1 98.69 155 ALA B O 1
ATOM 3546 N N . ALA B 1 156 ? -2.496 -5.844 10.477 1 97.75 156 ALA B N 1
ATOM 3547 C CA . ALA B 1 156 ? -1.219 -5.199 10.773 1 97.75 156 ALA B CA 1
ATOM 3548 C C . ALA B 1 156 ? -1.286 -3.699 10.492 1 97.75 156 ALA B C 1
ATOM 3550 O O . ALA B 1 156 ? -0.597 -2.91 11.148 1 97.75 156 ALA B O 1
ATOM 3551 N N . LEU B 1 157 ? -2.111 -3.293 9.602 1 98.25 157 LEU B N 1
ATOM 3552 C CA . LEU B 1 157 ? -2.262 -1.886 9.242 1 98.25 157 LEU B CA 1
ATOM 3553 C C . LEU B 1 157 ? -3.334 -1.222 10.102 1 98.25 157 LEU B C 1
ATOM 3555 O O . LEU B 1 157 ? -3.695 -0.067 9.867 1 98.25 157 LEU B O 1
ATOM 3559 N N . GLY B 1 158 ? -3.883 -1.958 11.062 1 98.12 158 GLY B N 1
ATOM 3560 C CA . GLY B 1 158 ? -4.758 -1.376 12.07 1 98.12 158 GLY B CA 1
ATOM 3561 C C . GLY B 1 158 ? -6.223 -1.409 11.672 1 98.12 158 GLY B C 1
ATOM 3562 O O . GLY B 1 158 ? -7.047 -0.718 12.273 1 98.12 158 GLY B O 1
ATOM 3563 N N . MET B 1 159 ? -6.59 -2.193 10.703 1 98.75 159 MET B N 1
ATOM 3564 C CA . MET B 1 159 ? -7.984 -2.277 10.273 1 98.75 159 MET B CA 1
ATOM 3565 C C . MET B 1 159 ? -8.773 -3.229 11.172 1 98.75 159 MET B C 1
ATOM 3567 O O . MET B 1 159 ? -8.188 -4.113 11.805 1 98.75 159 MET B O 1
ATOM 3571 N N . GLU B 1 160 ? -10.031 -2.982 11.25 1 98.75 160 GLU B N 1
ATOM 3572 C CA . GLU B 1 160 ? -10.961 -3.977 11.781 1 98.75 160 GLU B CA 1
ATOM 3573 C C . GLU B 1 160 ? -11.328 -5.016 10.727 1 98.75 160 GLU B C 1
ATOM 3575 O O . GLU B 1 160 ? -11.945 -4.684 9.711 1 98.75 160 GLU B O 1
ATOM 3580 N N . VAL B 1 161 ? -11.008 -6.285 10.977 1 98.94 161 VAL B N 1
ATOM 3581 C CA . VAL B 1 161 ? -11.203 -7.312 9.961 1 98.94 161 VAL B CA 1
ATOM 3582 C C . VAL B 1 161 ? -12.367 -8.219 10.359 1 98.94 161 VAL B C 1
ATOM 3584 O O . VAL B 1 161 ? -12.414 -8.734 11.477 1 98.94 161 VAL B O 1
ATOM 3587 N N . VAL B 1 162 ? -13.273 -8.383 9.453 1 98.88 162 VAL B N 1
ATOM 3588 C CA . VAL B 1 162 ? -14.273 -9.445 9.539 1 98.88 162 VAL B CA 1
ATOM 3589 C C . VAL B 1 162 ? -14.141 -10.383 8.344 1 98.88 162 VAL B C 1
ATOM 3591 O O . VAL B 1 162 ? -13.461 -10.062 7.363 1 98.88 162 VAL B O 1
ATOM 3594 N N . GLY B 1 163 ? -14.711 -11.547 8.43 1 98.75 163 GLY B N 1
ATOM 3595 C CA . GLY B 1 163 ? -14.539 -12.516 7.359 1 98.75 163 GLY B CA 1
ATOM 3596 C C . GLY B 1 163 ? -15.773 -13.359 7.117 1 98.75 163 GLY B C 1
ATOM 3597 O O . GLY B 1 163 ? -16.719 -13.336 7.91 1 98.75 163 GLY B O 1
ATOM 3598 N N . VAL B 1 164 ? -15.82 -13.961 5.973 1 98.62 164 VAL B N 1
ATOM 3599 C CA . VAL B 1 164 ? -16.875 -14.906 5.605 1 98.62 164 VAL B CA 1
ATOM 3600 C C . VAL B 1 164 ? -16.25 -16.234 5.188 1 98.62 164 VAL B C 1
ATOM 3602 O O . VAL B 1 164 ? -15.344 -16.266 4.352 1 98.62 164 VAL B O 1
ATOM 3605 N N . ARG B 1 165 ? -16.672 -17.25 5.711 1 97 165 ARG B N 1
ATOM 3606 C CA . ARG B 1 165 ? -16.312 -18.594 5.273 1 97 165 ARG B CA 1
ATOM 3607 C C . ARG B 1 165 ? -17.406 -19.594 5.641 1 97 165 ARG B C 1
ATOM 3609 O O . ARG B 1 165 ? -18.25 -19.312 6.504 1 97 165 ARG B O 1
ATOM 3616 N N . ARG B 1 166 ? -17.375 -20.766 5.07 1 93.88 166 ARG B N 1
ATOM 3617 C CA . ARG B 1 166 ? -18.438 -21.75 5.199 1 93.88 166 ARG B CA 1
ATOM 3618 C C . ARG B 1 166 ? -18.531 -22.25 6.633 1 93.88 166 ARG B C 1
ATOM 3620 O O . ARG B 1 166 ? -19.641 -22.359 7.184 1 93.88 166 ARG B O 1
ATOM 3627 N N . SER B 1 167 ? -17.438 -22.594 7.27 1 90.5 167 SER B N 1
ATOM 3628 C CA . SER B 1 167 ? -17.438 -23.219 8.586 1 90.5 167 SER B CA 1
ATOM 3629 C C . SER B 1 167 ? -17.875 -22.234 9.672 1 90.5 167 SER B C 1
ATOM 3631 O O . SER B 1 167 ? -18.422 -22.641 10.695 1 90.5 167 SER B O 1
ATOM 3633 N N . GLY B 1 168 ? -17.516 -20.969 9.5 1 90.69 168 GLY B N 1
ATOM 3634 C CA . GLY B 1 168 ? -17.766 -19.969 10.523 1 90.69 168 GLY B CA 1
ATOM 3635 C C . GLY B 1 168 ? -16.781 -20.031 11.672 1 90.69 168 GLY B C 1
ATOM 3636 O O . GLY B 1 168 ? -16.891 -19.266 12.641 1 90.69 168 GLY B O 1
ATOM 3637 N N . ASP B 1 169 ? -15.805 -20.906 11.539 1 94.25 169 ASP B N 1
ATOM 3638 C CA . ASP B 1 169 ? -14.812 -21.078 12.594 1 94.25 169 ASP B CA 1
ATOM 3639 C C . ASP B 1 169 ? -13.945 -19.828 12.734 1 94.25 169 ASP B C 1
ATOM 3641 O O . ASP B 1 169 ? -13.664 -19.141 11.742 1 94.25 169 ASP B O 1
ATOM 3645 N N . PRO B 1 170 ? -13.5 -19.578 13.945 1 96 170 PRO B N 1
ATOM 3646 C CA . PRO B 1 170 ? -12.664 -18.406 14.172 1 96 170 PRO B CA 1
ATOM 3647 C C . PRO B 1 170 ? -11.352 -18.453 13.398 1 96 170 PRO B C 1
ATOM 3649 O O . PRO B 1 170 ? -10.828 -19.547 13.133 1 96 170 PRO B O 1
ATOM 3652 N N . VAL B 1 171 ? -10.914 -17.422 13.016 1 96.5 171 VAL B N 1
ATOM 3653 C CA . VAL B 1 171 ? -9.633 -17.219 12.344 1 96.5 171 VAL B CA 1
ATOM 3654 C C . VAL B 1 171 ? -8.852 -16.109 13.031 1 96.5 171 VAL B C 1
ATOM 3656 O O . VAL B 1 171 ? -9.422 -15.086 13.422 1 96.5 171 VAL B O 1
ATOM 3659 N N . ASP B 1 172 ? -7.562 -16.297 13.203 1 97.19 172 ASP B N 1
ATOM 3660 C CA . ASP B 1 172 ? -6.719 -15.289 13.836 1 97.19 172 ASP B CA 1
ATOM 3661 C C . ASP B 1 172 ? -6.82 -13.945 13.109 1 97.19 172 ASP B C 1
ATOM 3663 O O . ASP B 1 172 ? -6.824 -13.898 11.875 1 97.19 172 ASP B O 1
ATOM 3667 N N . ASN B 1 173 ? -6.961 -12.781 13.875 1 98.06 173 ASN B N 1
ATOM 3668 C CA . ASN B 1 173 ? -6.98 -11.406 13.383 1 98.06 173 ASN B CA 1
ATOM 3669 C C . ASN B 1 173 ? -8.312 -11.062 12.727 1 98.06 173 ASN B C 1
ATOM 3671 O O . ASN B 1 173 ? -8.438 -10.031 12.07 1 98.06 173 ASN B O 1
ATOM 3675 N N . VAL B 1 174 ? -9.25 -11.984 12.867 1 98.69 174 VAL B N 1
ATOM 3676 C CA . VAL B 1 174 ? -10.594 -11.727 12.375 1 98.69 174 VAL B CA 1
ATOM 3677 C C . VAL B 1 174 ? -11.555 -11.578 13.555 1 98.69 174 VAL B C 1
ATOM 3679 O O . VAL B 1 174 ? -11.773 -12.539 14.305 1 98.69 174 VAL B O 1
ATOM 3682 N N . SER B 1 175 ? -12.133 -10.43 13.703 1 98.5 175 SER B N 1
ATOM 3683 C CA . SER B 1 175 ? -12.93 -10.133 14.883 1 98.5 175 SER B CA 1
ATOM 3684 C C . SER B 1 175 ? -14.25 -10.898 14.859 1 98.5 175 SER B C 1
ATOM 3686 O O . SER B 1 175 ? -14.742 -11.328 15.906 1 98.5 175 SER B O 1
ATOM 3688 N N . THR B 1 176 ? -14.859 -11.023 13.656 1 98.31 176 THR B N 1
ATOM 3689 C CA . THR B 1 176 ? -16.109 -11.766 13.469 1 98.31 176 THR B CA 1
ATOM 3690 C C . THR B 1 176 ? -16.062 -12.562 12.172 1 98.31 176 THR B C 1
ATOM 3692 O O . THR B 1 176 ? -15.703 -12.031 11.117 1 98.31 176 THR B O 1
ATOM 3695 N N . VAL B 1 177 ? -16.359 -13.828 12.227 1 98.62 177 VAL B N 1
ATOM 3696 C CA . VAL B 1 177 ? -16.453 -14.672 11.039 1 98.62 177 VAL B CA 1
ATOM 3697 C C . VAL B 1 177 ? -17.922 -14.992 10.758 1 98.62 177 VAL B C 1
ATOM 3699 O O . VAL B 1 177 ? -18.609 -15.586 11.594 1 98.62 177 VAL B O 1
ATOM 3702 N N . TYR B 1 178 ? -18.406 -14.602 9.648 1 98.44 178 TYR B N 1
ATOM 3703 C CA . TYR B 1 178 ? -19.75 -14.867 9.195 1 98.44 178 TYR B CA 1
ATOM 3704 C C . TYR B 1 178 ? -19.797 -16.094 8.289 1 98.44 178 TYR B C 1
ATOM 3706 O O . TYR B 1 178 ? -18.766 -16.5 7.75 1 98.44 178 TYR B O 1
ATOM 3714 N N . THR B 1 179 ? -20.969 -16.641 8.164 1 97.94 179 THR B N 1
ATOM 3715 C CA . THR B 1 179 ? -21.203 -17.672 7.152 1 97.94 179 THR B CA 1
ATOM 3716 C C . THR B 1 179 ? -21.797 -17.062 5.891 1 97.94 179 THR B C 1
ATOM 3718 O O . THR B 1 179 ? -22.312 -15.938 5.922 1 97.94 179 THR B O 1
ATOM 3721 N N . PRO B 1 180 ? -21.734 -17.75 4.781 1 97.06 180 PRO B N 1
ATOM 3722 C CA . PRO B 1 180 ? -22.156 -17.172 3.498 1 97.06 180 PRO B CA 1
ATOM 3723 C C . PRO B 1 180 ? -23.609 -16.688 3.518 1 97.06 180 PRO B C 1
ATOM 3725 O O . PRO B 1 180 ? -23.953 -15.727 2.83 1 97.06 180 PRO B O 1
ATOM 3728 N N . ASP B 1 181 ? -24.438 -17.312 4.277 1 96.88 181 ASP B N 1
ATOM 3729 C CA . ASP B 1 181 ? -25.844 -16.922 4.355 1 96.88 181 ASP B CA 1
ATOM 3730 C C . ASP B 1 181 ? -25.984 -15.555 5.031 1 96.88 181 ASP B C 1
ATOM 3732 O O . ASP B 1 181 ? -27.047 -14.922 4.941 1 96.88 181 ASP B O 1
ATOM 3736 N N . ARG B 1 182 ? -24.922 -15.086 5.621 1 98.25 182 ARG B N 1
ATOM 3737 C CA . ARG B 1 182 ? -24.922 -13.789 6.293 1 98.25 182 ARG B CA 1
ATOM 3738 C C . ARG B 1 182 ? -24 -12.805 5.586 1 98.25 182 ARG B C 1
ATOM 3740 O O . ARG B 1 182 ? -23.469 -11.883 6.215 1 98.25 182 ARG B O 1
ATOM 3747 N N . LEU B 1 183 ? -23.812 -12.984 4.363 1 98.62 183 LEU B N 1
ATOM 3748 C CA . LEU B 1 183 ? -22.922 -12.164 3.564 1 98.62 183 LEU B CA 1
ATOM 3749 C C . LEU B 1 183 ? -23.328 -10.688 3.643 1 98.62 183 LEU B C 1
ATOM 3751 O O . LEU B 1 183 ? -22.469 -9.82 3.822 1 98.62 183 LEU B O 1
ATOM 3755 N N . HIS B 1 184 ? -24.594 -10.375 3.555 1 98.81 184 HIS B N 1
ATOM 3756 C CA . HIS B 1 184 ? -25.047 -8.992 3.568 1 98.81 184 HIS B CA 1
ATOM 3757 C C . HIS B 1 184 ? -24.688 -8.297 4.879 1 98.81 184 HIS B C 1
ATOM 3759 O O . HIS B 1 184 ? -24.281 -7.137 4.879 1 98.81 184 HIS B O 1
ATOM 3765 N N . GLU B 1 185 ? -24.812 -9.008 5.977 1 98.69 185 GLU B N 1
ATOM 3766 C CA . GLU B 1 185 ? -24.406 -8.461 7.27 1 98.69 185 GLU B CA 1
ATOM 3767 C C . GLU B 1 185 ? -22.906 -8.172 7.301 1 98.69 185 GLU B C 1
ATOM 3769 O O . GLU B 1 185 ? -22.484 -7.141 7.824 1 98.69 185 GLU B O 1
ATOM 3774 N N . ALA B 1 186 ? -22.156 -9.039 6.734 1 98.75 186 ALA B N 1
ATOM 3775 C CA . ALA B 1 186 ? -20.703 -8.953 6.762 1 98.75 186 ALA B CA 1
ATOM 3776 C C . ALA B 1 186 ? -20.203 -7.754 5.961 1 98.75 186 ALA B C 1
ATOM 3778 O O . ALA B 1 186 ? -19.266 -7.074 6.367 1 98.75 186 ALA B O 1
ATOM 3779 N N . ILE B 1 187 ? -20.891 -7.418 4.863 1 98.88 187 ILE B N 1
ATOM 3780 C CA . ILE B 1 187 ? -20.328 -6.449 3.928 1 98.88 187 ILE B CA 1
ATOM 3781 C C . ILE B 1 187 ? -20.953 -5.078 4.168 1 98.88 187 ILE B C 1
ATOM 3783 O O . ILE B 1 187 ? -20.453 -4.066 3.66 1 98.88 187 ILE B O 1
ATOM 3787 N N . ALA B 1 188 ? -21.984 -4.883 4.914 1 98.62 188 ALA B N 1
ATOM 3788 C CA . ALA B 1 188 ? -22.828 -3.689 5.012 1 98.62 188 ALA B CA 1
ATOM 3789 C C . ALA B 1 188 ? -22.031 -2.508 5.559 1 98.62 188 ALA B C 1
ATOM 3791 O O . ALA B 1 188 ? -22.25 -1.364 5.148 1 98.62 188 ALA B O 1
ATOM 3792 N N . ASP B 1 189 ? -21.062 -2.73 6.406 1 98.12 189 ASP B N 1
ATOM 3793 C CA . ASP B 1 189 ? -20.359 -1.623 7.047 1 98.12 189 ASP B CA 1
ATOM 3794 C C . ASP B 1 189 ? -18.875 -1.652 6.715 1 98.12 189 ASP B C 1
ATOM 3796 O O . ASP B 1 189 ? -18.047 -1.102 7.457 1 98.12 189 ASP B O 1
ATOM 3800 N N . ALA B 1 190 ? -18.562 -2.311 5.691 1 98.88 190 ALA B N 1
ATOM 3801 C CA . ALA B 1 190 ? -17.141 -2.463 5.348 1 98.88 190 ALA B CA 1
ATOM 3802 C C . ALA B 1 190 ? -16.703 -1.375 4.379 1 98.88 190 ALA B C 1
ATOM 3804 O O . ALA B 1 190 ? -17.391 -1.088 3.396 1 98.88 190 ALA B O 1
ATOM 3805 N N . ARG B 1 191 ? -15.578 -0.708 4.699 1 98.88 191 ARG B N 1
ATOM 3806 C CA . ARG B 1 191 ? -14.945 0.225 3.773 1 98.88 191 ARG B CA 1
ATOM 3807 C C . ARG B 1 191 ? -14.398 -0.504 2.553 1 98.88 191 ARG B C 1
ATOM 3809 O O . ARG B 1 191 ? -14.391 0.042 1.448 1 98.88 191 ARG B O 1
ATOM 3816 N N . PHE B 1 192 ? -13.93 -1.752 2.777 1 98.94 192 PHE B N 1
ATOM 3817 C CA . PHE B 1 192 ? -13.445 -2.623 1.714 1 98.94 192 PHE B CA 1
ATOM 3818 C C . PHE B 1 192 ? -14.078 -4.008 1.818 1 98.94 192 PHE B C 1
ATOM 3820 O O . PHE B 1 192 ? -14.211 -4.551 2.916 1 98.94 192 PHE B O 1
ATOM 3827 N N . VAL B 1 193 ? -14.477 -4.539 0.705 1 99 193 VAL B N 1
ATOM 3828 C CA . VAL B 1 193 ? -14.898 -5.93 0.567 1 99 193 VAL B CA 1
ATOM 3829 C C . VAL B 1 193 ? -13.938 -6.672 -0.361 1 99 193 VAL B C 1
ATOM 3831 O O . VAL B 1 193 ? -13.844 -6.355 -1.55 1 99 193 VAL B O 1
ATOM 3834 N N . VAL B 1 194 ? -13.242 -7.633 0.205 1 99 194 VAL B N 1
ATOM 3835 C CA . VAL B 1 194 ? -12.219 -8.359 -0.539 1 99 194 VAL B CA 1
ATOM 3836 C C . VAL B 1 194 ? -12.695 -9.781 -0.817 1 99 194 VAL B C 1
ATOM 3838 O O . VAL B 1 194 ? -13.023 -10.523 0.11 1 99 194 VAL B O 1
ATOM 3841 N N . LEU B 1 195 ? -12.719 -10.141 -2.082 1 98.88 195 LEU B N 1
ATOM 3842 C CA . LEU B 1 195 ? -13.117 -11.477 -2.494 1 98.88 195 LEU B CA 1
ATOM 3843 C C . LEU B 1 195 ? -11.891 -12.352 -2.752 1 98.88 195 LEU B C 1
ATOM 3845 O O . LEU B 1 195 ? -11.031 -12.008 -3.566 1 98.88 195 LEU B O 1
ATOM 3849 N N . ALA B 1 196 ? -11.781 -13.43 -2.088 1 97.5 196 ALA B N 1
ATOM 3850 C CA . ALA B 1 196 ? -10.695 -14.391 -2.205 1 97.5 196 ALA B CA 1
ATOM 3851 C C . ALA B 1 196 ? -11.211 -15.82 -2.127 1 97.5 196 ALA B C 1
ATOM 3853 O O . ALA B 1 196 ? -10.594 -16.688 -1.494 1 97.5 196 ALA B O 1
ATOM 3854 N N . THR B 1 197 ? -12.32 -16.062 -2.729 1 95 197 THR B N 1
ATOM 3855 C CA . THR B 1 197 ? -12.977 -17.359 -2.701 1 95 197 THR B CA 1
ATOM 3856 C C . THR B 1 197 ? -12.695 -18.141 -3.986 1 95 197 THR B C 1
ATOM 3858 O O . THR B 1 197 ? -12.414 -17.531 -5.027 1 95 197 THR B O 1
ATOM 3861 N N . PRO B 1 198 ? -12.781 -19.469 -3.941 1 89.44 198 PRO B N 1
ATOM 3862 C CA . PRO B 1 198 ? -12.758 -20.219 -5.203 1 89.44 198 PRO B CA 1
ATOM 3863 C C . PRO B 1 198 ? -14.016 -20 -6.039 1 89.44 198 PRO B C 1
ATOM 3865 O O . PRO B 1 198 ? -15.016 -19.5 -5.531 1 89.44 198 PRO B O 1
ATOM 3868 N N . LEU B 1 199 ? -13.875 -20.281 -7.289 1 90.62 199 LEU B N 1
ATOM 3869 C CA . LEU B 1 199 ? -15.047 -20.266 -8.156 1 90.62 199 LEU B CA 1
ATOM 3870 C C . LEU B 1 199 ? -15.742 -21.609 -8.148 1 90.62 199 LEU B C 1
ATOM 3872 O O . LEU B 1 199 ? -15.164 -22.625 -8.562 1 90.62 199 LEU B O 1
ATOM 3876 N N . THR B 1 200 ? -16.844 -21.688 -7.617 1 89.31 200 THR B N 1
ATOM 3877 C CA . THR B 1 200 ? -17.734 -22.844 -7.57 1 89.31 200 THR B CA 1
ATOM 3878 C C . THR B 1 200 ? -19.141 -22.438 -7.992 1 89.31 200 THR B C 1
ATOM 3880 O O . THR B 1 200 ? -19.422 -21.266 -8.25 1 89.31 200 THR B O 1
ATOM 3883 N N . ASP B 1 201 ? -19.969 -23.438 -8.047 1 92.56 201 ASP B N 1
ATOM 3884 C CA . ASP B 1 201 ? -21.359 -23.125 -8.352 1 92.56 201 ASP B CA 1
ATOM 3885 C C . ASP B 1 201 ? -21.953 -22.188 -7.312 1 92.56 201 ASP B C 1
ATOM 3887 O O . ASP B 1 201 ? -22.797 -21.344 -7.641 1 92.56 201 ASP B O 1
ATOM 3891 N N . GLU B 1 202 ? -21.484 -22.281 -6.141 1 93.94 202 GLU B N 1
ATOM 3892 C CA . GLU B 1 202 ? -22.016 -21.484 -5.031 1 93.94 202 GLU B CA 1
ATOM 3893 C C . GLU B 1 202 ? -21.469 -20.062 -5.055 1 93.94 202 GLU B C 1
ATOM 3895 O O . GLU B 1 202 ? -22.125 -19.141 -4.57 1 93.94 202 GLU B O 1
ATOM 3900 N N . THR B 1 203 ? -20.328 -19.844 -5.652 1 96 203 THR B N 1
ATOM 3901 C CA . THR B 1 203 ? -19.703 -18.531 -5.559 1 96 203 THR B CA 1
ATOM 3902 C C . THR B 1 203 ? -19.812 -17.781 -6.883 1 96 203 THR B C 1
ATOM 3904 O O . THR B 1 203 ? -19.562 -16.578 -6.945 1 96 203 THR B O 1
ATOM 3907 N N . GLU B 1 204 ? -20.188 -18.5 -7.93 1 96.88 204 GLU B N 1
ATOM 3908 C CA . GLU B 1 204 ? -20.391 -17.828 -9.211 1 96.88 204 GLU B CA 1
ATOM 3909 C C . GLU B 1 204 ? -21.516 -16.797 -9.117 1 96.88 204 GLU B C 1
ATOM 3911 O O . GLU B 1 204 ? -22.625 -17.109 -8.719 1 96.88 204 GLU B O 1
ATOM 3916 N N . GLY B 1 205 ? -21.203 -15.57 -9.383 1 98.25 205 GLY B N 1
ATOM 3917 C CA . GLY B 1 205 ? -22.188 -14.492 -9.367 1 98.25 205 GLY B CA 1
ATOM 3918 C C . GLY B 1 205 ? -22.656 -14.125 -7.969 1 98.25 205 GLY B C 1
ATOM 3919 O O . GLY B 1 205 ? -23.703 -13.516 -7.805 1 98.25 205 GLY B O 1
ATOM 3920 N N . MET B 1 206 ? -21.922 -14.477 -6.969 1 97.75 206 MET B N 1
ATOM 3921 C CA . MET B 1 206 ? -22.344 -14.25 -5.594 1 97.75 206 MET B CA 1
ATOM 3922 C C . MET B 1 206 ? -22.391 -12.758 -5.273 1 97.75 206 MET B C 1
ATOM 3924 O O . MET B 1 206 ? -23.094 -12.336 -4.352 1 97.75 206 MET B O 1
ATOM 3928 N N . VAL B 1 207 ? -21.641 -11.945 -5.93 1 98.81 207 VAL B N 1
ATOM 3929 C CA . VAL B 1 207 ? -21.703 -10.492 -5.781 1 98.81 207 VAL B CA 1
ATOM 3930 C C . VAL B 1 207 ? -22.375 -9.875 -7 1 98.81 207 VAL B C 1
ATOM 3932 O O . VAL B 1 207 ? -21.797 -9.82 -8.086 1 98.81 207 VAL B O 1
ATOM 3935 N N . ALA B 1 208 ? -23.516 -9.539 -6.836 1 98.75 208 ALA B N 1
ATOM 3936 C CA . ALA B 1 208 ? -24.375 -8.953 -7.863 1 98.75 208 ALA B CA 1
ATOM 3937 C C . ALA B 1 208 ? -25.094 -7.711 -7.336 1 98.75 208 ALA B C 1
ATOM 3939 O O . ALA B 1 208 ? -24.609 -7.043 -6.422 1 98.75 208 ALA B O 1
ATOM 3940 N N . ALA B 1 209 ? -26.141 -7.281 -7.941 1 98.69 209 ALA B N 1
ATOM 3941 C CA . ALA B 1 209 ? -26.812 -6.02 -7.652 1 98.69 209 ALA B CA 1
ATOM 3942 C C . ALA B 1 209 ? -27.203 -5.93 -6.176 1 98.69 209 ALA B C 1
ATOM 3944 O O . ALA B 1 209 ? -26.938 -4.918 -5.52 1 98.69 209 ALA B O 1
ATOM 3945 N N . PRO B 1 210 ? -27.75 -6.996 -5.531 1 98.69 210 PRO B N 1
ATOM 3946 C CA . PRO B 1 210 ? -28.141 -6.875 -4.129 1 98.69 210 PRO B CA 1
ATOM 3947 C C . PRO B 1 210 ? -26.969 -6.617 -3.195 1 98.69 210 PRO B C 1
ATOM 3949 O O . PRO B 1 210 ? -27.094 -5.875 -2.221 1 98.69 210 PRO B O 1
ATOM 3952 N N . GLU B 1 211 ? -25.875 -7.277 -3.426 1 98.88 211 GLU B N 1
ATOM 3953 C CA . GLU B 1 211 ? -24.688 -7.074 -2.607 1 98.88 211 GLU B CA 1
ATOM 3954 C C . GLU B 1 211 ? -24.141 -5.656 -2.754 1 98.88 211 GLU B C 1
ATOM 3956 O O . GLU B 1 211 ? -23.781 -5.016 -1.765 1 98.88 211 GLU B O 1
ATOM 3961 N N . PHE B 1 212 ? -24.125 -5.098 -3.947 1 98.88 212 PHE B N 1
ATOM 3962 C CA . PHE B 1 212 ? -23.672 -3.732 -4.168 1 98.88 212 PHE B CA 1
ATOM 3963 C C . PHE B 1 212 ? -24.578 -2.732 -3.471 1 98.88 212 PHE B C 1
ATOM 3965 O O . PHE B 1 212 ? -24.125 -1.721 -2.943 1 98.88 212 PHE B O 1
ATOM 3972 N N . GLU B 1 213 ? -25.859 -3.02 -3.48 1 98.44 213 GLU B N 1
ATOM 3973 C CA . GLU B 1 213 ? -26.828 -2.158 -2.803 1 98.44 213 GLU B CA 1
ATOM 3974 C C . GLU B 1 213 ? -26.625 -2.189 -1.291 1 98.44 213 GLU B C 1
ATOM 3976 O O . GLU B 1 213 ? -26.953 -1.226 -0.596 1 98.44 213 GLU B O 1
ATOM 3981 N N . THR B 1 214 ? -26.109 -3.295 -0.843 1 98.75 214 THR B N 1
ATOM 3982 C CA . THR B 1 214 ? -25.906 -3.502 0.586 1 98.75 214 THR B CA 1
ATOM 3983 C C . THR B 1 214 ? -24.625 -2.811 1.054 1 98.75 214 THR B C 1
ATOM 3985 O O . THR B 1 214 ? -24.547 -2.35 2.195 1 98.75 214 THR B O 1
ATOM 3988 N N . MET B 1 215 ? -23.594 -2.668 0.246 1 98.81 215 MET B N 1
ATOM 3989 C CA . MET B 1 215 ? -22.328 -2.053 0.592 1 98.81 215 MET B CA 1
ATOM 3990 C C . MET B 1 215 ? -22.484 -0.561 0.857 1 98.81 215 MET B C 1
ATOM 3992 O O . MET B 1 215 ? -23.453 0.054 0.382 1 98.81 215 MET B O 1
ATOM 3996 N N . ARG B 1 216 ? -21.516 0.03 1.606 1 98.12 216 ARG B N 1
ATOM 3997 C CA . ARG B 1 216 ? -21.453 1.478 1.787 1 98.12 216 ARG B CA 1
ATOM 3998 C C . ARG B 1 216 ? -21.25 2.188 0.454 1 98.12 216 ARG B C 1
ATOM 4000 O O . ARG B 1 216 ? -20.547 1.684 -0.422 1 98.12 216 ARG B O 1
ATOM 4007 N N . GLU B 1 217 ? -21.781 3.338 0.432 1 98.12 217 GLU B N 1
ATOM 4008 C CA . GLU B 1 217 ? -21.562 4.156 -0.756 1 98.12 217 GLU B CA 1
ATOM 4009 C C . GLU B 1 217 ? -20.094 4.48 -0.937 1 98.12 217 GLU B C 1
ATOM 4011 O O . GLU B 1 217 ? -19.609 4.648 -2.062 1 98.12 217 GLU B O 1
ATOM 4016 N N . ASP B 1 218 ? -19.312 4.535 0.186 1 98.31 218 ASP B N 1
ATOM 4017 C CA . ASP B 1 218 ? -17.906 4.898 0.095 1 98.31 218 ASP B CA 1
ATOM 4018 C C . ASP B 1 218 ? -17.016 3.656 0.121 1 98.31 218 ASP B C 1
ATOM 4020 O O . ASP B 1 218 ? -15.812 3.758 0.338 1 98.31 218 ASP B O 1
ATOM 4024 N N . ALA B 1 219 ? -17.625 2.463 -0.049 1 98.81 219 ALA B N 1
ATOM 4025 C CA . ALA B 1 219 ? -16.875 1.213 -0.035 1 98.81 219 ALA B CA 1
ATOM 4026 C C . ALA B 1 219 ? -16.266 0.925 -1.403 1 98.81 219 ALA B C 1
ATOM 4028 O O . ALA B 1 219 ? -16.719 1.449 -2.42 1 98.81 219 ALA B O 1
ATOM 4029 N N . SER B 1 220 ? -15.25 0.159 -1.402 1 98.94 220 SER B N 1
ATOM 4030 C CA . SER B 1 220 ? -14.633 -0.359 -2.621 1 98.94 220 SER B CA 1
ATOM 4031 C C . SER B 1 220 ? -14.617 -1.884 -2.625 1 98.94 220 SER B C 1
ATOM 4033 O O . SER B 1 220 ? -14.383 -2.51 -1.59 1 98.94 220 SER B O 1
ATOM 4035 N N . LEU B 1 221 ? -14.844 -2.475 -3.789 1 98.94 221 LEU B N 1
ATOM 4036 C CA . LEU B 1 221 ? -14.727 -3.916 -3.992 1 98.94 221 LEU B CA 1
ATOM 4037 C C . LEU B 1 221 ? -13.328 -4.285 -4.477 1 98.94 221 LEU B C 1
ATOM 4039 O O . LEU B 1 221 ? -12.773 -3.617 -5.348 1 98.94 221 LEU B O 1
ATOM 4043 N N . VAL B 1 222 ? -12.75 -5.27 -3.844 1 99 222 VAL B N 1
ATOM 4044 C CA . VAL B 1 222 ? -11.484 -5.84 -4.301 1 99 222 VAL B CA 1
ATOM 4045 C C . VAL B 1 222 ? -11.695 -7.297 -4.711 1 99 222 VAL B C 1
ATOM 4047 O O . VAL B 1 222 ? -12.172 -8.109 -3.918 1 99 222 VAL B O 1
ATOM 4050 N N . ASN B 1 223 ? -11.359 -7.641 -5.945 1 98.88 223 ASN B N 1
ATOM 4051 C CA . ASN B 1 223 ? -11.523 -9.016 -6.402 1 98.88 223 ASN B CA 1
ATOM 4052 C C . ASN B 1 223 ? -10.188 -9.641 -6.801 1 98.88 223 ASN B C 1
ATOM 4054 O O . ASN B 1 223 ? -9.633 -9.305 -7.852 1 98.88 223 ASN B O 1
ATOM 4058 N N . VAL B 1 224 ? -9.688 -10.5 -5.973 1 98.19 224 VAL B N 1
ATOM 4059 C CA . VAL B 1 224 ? -8.484 -11.273 -6.27 1 98.19 224 VAL B CA 1
ATOM 4060 C C . VAL B 1 224 ? -8.812 -12.766 -6.301 1 98.19 224 VAL B C 1
ATOM 4062 O O . VAL B 1 224 ? -7.934 -13.609 -6.137 1 98.19 224 VAL B O 1
ATOM 4065 N N . ALA B 1 225 ? -10.062 -13.062 -6.398 1 95.69 225 ALA B N 1
ATOM 4066 C CA . ALA B 1 225 ? -10.539 -14.445 -6.52 1 95.69 225 ALA B CA 1
ATOM 4067 C C . ALA B 1 225 ? -10.555 -14.891 -7.98 1 95.69 225 ALA B C 1
ATOM 4069 O O . ALA B 1 225 ? -9.508 -15.141 -8.57 1 95.69 225 ALA B O 1
ATOM 4070 N N . ARG B 1 226 ? -11.805 -14.898 -8.57 1 94.19 226 ARG B N 1
ATOM 4071 C CA . ARG B 1 226 ? -12.078 -15.156 -9.984 1 94.19 226 ARG B CA 1
ATOM 4072 C C . ARG B 1 226 ? -13.102 -14.164 -10.531 1 94.19 226 ARG B C 1
ATOM 4074 O O . ARG B 1 226 ? -13.984 -13.703 -9.797 1 94.19 226 ARG B O 1
ATOM 4081 N N . GLY B 1 227 ? -12.945 -13.836 -11.797 1 97.12 227 GLY B N 1
ATOM 4082 C CA . GLY B 1 227 ? -13.82 -12.852 -12.422 1 97.12 227 GLY B CA 1
ATOM 4083 C C . GLY B 1 227 ? -15.297 -13.164 -12.219 1 97.12 227 GLY B C 1
ATOM 4084 O O . GLY B 1 227 ? -16.047 -12.328 -11.695 1 97.12 227 GLY B O 1
ATOM 4085 N N . PRO B 1 228 ? -15.688 -14.414 -12.461 1 97.12 228 PRO B N 1
ATOM 4086 C CA . PRO B 1 228 ? -17.109 -14.75 -12.477 1 97.12 228 PRO B CA 1
ATOM 4087 C C . PRO B 1 228 ? -17.719 -14.797 -11.078 1 97.12 228 PRO B C 1
ATOM 4089 O O . PRO B 1 228 ? -18.922 -15 -10.93 1 97.12 228 PRO B O 1
ATOM 4092 N N . VAL B 1 229 ? -16.984 -14.578 -10.062 1 98 229 VAL B N 1
ATOM 4093 C CA . VAL B 1 229 ? -17.531 -14.43 -8.719 1 98 229 VAL B CA 1
ATOM 4094 C C . VAL B 1 229 ? -18.375 -13.156 -8.641 1 98 229 VAL B C 1
ATOM 4096 O O . VAL B 1 229 ? -19.312 -13.078 -7.84 1 98 229 VAL B O 1
ATOM 4099 N N . VAL B 1 230 ? -18.109 -12.219 -9.477 1 98.88 230 VAL B N 1
ATOM 4100 C CA . VAL B 1 230 ? -18.812 -10.938 -9.555 1 98.88 230 VAL B CA 1
ATOM 4101 C C . VAL B 1 230 ? -19.578 -10.859 -10.867 1 98.88 230 VAL B C 1
ATOM 4103 O O . VAL B 1 230 ? -19.062 -11.211 -11.93 1 98.88 230 VAL B O 1
ATOM 4106 N N . VAL B 1 231 ? -20.812 -10.508 -10.82 1 98.81 231 VAL B N 1
ATOM 4107 C CA . VAL B 1 231 ? -21.516 -10.133 -12.039 1 98.81 231 VAL B CA 1
ATOM 4108 C C . VAL B 1 231 ? -21 -8.781 -12.539 1 98.81 231 VAL B C 1
ATOM 4110 O O . VAL B 1 231 ? -21.391 -7.734 -12.023 1 98.81 231 VAL B O 1
ATOM 4113 N N . GLU B 1 232 ? -20.203 -8.875 -13.523 1 98.62 232 GLU B N 1
ATOM 4114 C CA . GLU B 1 232 ? -19.422 -7.719 -13.953 1 98.62 232 GLU B CA 1
ATOM 4115 C C . GLU B 1 232 ? -20.328 -6.586 -14.43 1 98.62 232 GLU B C 1
ATOM 4117 O O . GLU B 1 232 ? -20.031 -5.414 -14.18 1 98.62 232 GLU B O 1
ATOM 4122 N N . SER B 1 233 ? -21.391 -6.918 -15.148 1 98.62 233 SER B N 1
ATOM 4123 C CA . SER B 1 233 ? -22.328 -5.891 -15.594 1 98.62 233 SER B CA 1
ATOM 4124 C C . SER B 1 233 ? -22.938 -5.145 -14.406 1 98.62 233 SER B C 1
ATOM 4126 O O . SER B 1 233 ? -23.156 -3.934 -14.469 1 98.62 233 SER B O 1
ATOM 4128 N N . ASP B 1 234 ? -23.234 -5.832 -13.336 1 98.88 234 ASP B N 1
ATOM 4129 C CA . ASP B 1 234 ? -23.766 -5.207 -12.133 1 98.88 234 ASP B CA 1
ATOM 4130 C C . ASP B 1 234 ? -22.719 -4.34 -11.453 1 98.88 234 ASP B C 1
ATOM 4132 O O . ASP B 1 234 ? -23.047 -3.301 -10.875 1 98.88 234 ASP B O 1
ATOM 4136 N N . LEU B 1 235 ? -21.5 -4.777 -11.445 1 98.88 235 LEU B N 1
ATOM 4137 C CA . LEU B 1 235 ? -20.406 -3.963 -10.922 1 98.88 235 LEU B CA 1
ATOM 4138 C C . LEU B 1 235 ? -20.312 -2.635 -11.664 1 98.88 235 LEU B C 1
ATOM 4140 O O . LEU B 1 235 ? -20.234 -1.573 -11.047 1 98.88 235 LEU B O 1
ATOM 4144 N N . VAL B 1 236 ? -20.328 -2.717 -12.977 1 98.81 236 VAL B N 1
ATOM 4145 C CA . VAL B 1 236 ? -20.25 -1.516 -13.805 1 98.81 236 VAL B CA 1
ATOM 4146 C C . VAL B 1 236 ? -21.406 -0.585 -13.461 1 98.81 236 VAL B C 1
ATOM 4148 O O . VAL B 1 236 ? -21.219 0.621 -13.289 1 98.81 236 VAL B O 1
ATOM 4151 N N . ALA B 1 237 ? -22.562 -1.15 -13.359 1 98.81 237 ALA B N 1
ATOM 4152 C CA . ALA B 1 237 ? -23.75 -0.361 -13.023 1 98.81 237 ALA B CA 1
ATOM 4153 C C . ALA B 1 237 ? -23.609 0.295 -11.656 1 98.81 237 ALA B C 1
ATOM 4155 O O . ALA B 1 237 ? -23.938 1.468 -11.484 1 98.81 237 ALA B O 1
ATOM 4156 N N . ALA B 1 238 ? -23.125 -0.404 -10.656 1 98.81 238 ALA B N 1
ATOM 4157 C CA . ALA B 1 238 ? -22.953 0.1 -9.297 1 98.81 238 ALA B CA 1
ATOM 4158 C C . ALA B 1 238 ? -21.938 1.24 -9.266 1 98.81 238 ALA B C 1
ATOM 4160 O O . ALA B 1 238 ? -22.125 2.223 -8.547 1 98.81 238 ALA B O 1
ATOM 4161 N N . LEU B 1 239 ? -20.859 1.116 -10 1 98.75 239 LEU B N 1
ATOM 4162 C CA . LEU B 1 239 ? -19.844 2.16 -10.102 1 98.75 239 LEU B CA 1
ATOM 4163 C C . LEU B 1 239 ? -20.406 3.404 -10.773 1 98.75 239 LEU B C 1
ATOM 4165 O O . LEU B 1 239 ? -20.172 4.527 -10.328 1 98.75 239 LEU B O 1
ATOM 4169 N N . ASP B 1 240 ? -21.188 3.17 -11.797 1 98.06 240 ASP B N 1
ATOM 4170 C CA . ASP B 1 240 ? -21.781 4.273 -12.547 1 98.06 240 ASP B CA 1
ATOM 4171 C C . ASP B 1 240 ? -22.766 5.051 -11.688 1 98.06 240 ASP B C 1
ATOM 4173 O O . ASP B 1 240 ? -22.812 6.285 -11.727 1 98.06 240 ASP B O 1
ATOM 4177 N N . SER B 1 241 ? -23.562 4.363 -10.93 1 98 241 SER B N 1
ATOM 4178 C CA . SER B 1 241 ? -24.609 4.988 -10.133 1 98 241 SER B CA 1
ATOM 4179 C C . SER B 1 241 ? -24.047 5.535 -8.82 1 98 241 SER B C 1
ATOM 4181 O O . SER B 1 241 ? -24.734 6.293 -8.117 1 98 241 SER B O 1
ATOM 4183 N N . GLY B 1 242 ? -22.875 5.094 -8.492 1 97.62 242 GLY B N 1
ATOM 4184 C CA . GLY B 1 242 ? -22.281 5.551 -7.242 1 97.62 242 GLY B CA 1
ATOM 4185 C C . GLY B 1 242 ? -22.734 4.758 -6.035 1 97.62 242 GLY B C 1
ATOM 4186 O O . GLY B 1 242 ? -22.734 5.262 -4.91 1 97.62 242 GLY B O 1
ATOM 4187 N N . ASP B 1 243 ? -23.234 3.572 -6.305 1 97.75 243 ASP B N 1
ATOM 4188 C CA . ASP B 1 243 ? -23.609 2.691 -5.203 1 97.75 243 ASP B CA 1
ATOM 4189 C C . ASP B 1 243 ? -22.391 2.289 -4.383 1 97.75 243 ASP B C 1
ATOM 4191 O O . ASP B 1 243 ? -22.5 2.021 -3.186 1 97.75 243 ASP B O 1
ATOM 4195 N N . ILE B 1 244 ? -21.25 2.193 -5.008 1 98.62 244 ILE B N 1
ATOM 4196 C CA . ILE B 1 244 ? -19.953 2.016 -4.348 1 98.62 244 ILE B CA 1
ATOM 4197 C C . ILE B 1 244 ? -18.953 3.014 -4.91 1 98.62 244 ILE B C 1
ATOM 4199 O O . ILE B 1 244 ? -19.172 3.59 -5.98 1 98.62 244 ILE B O 1
ATOM 4203 N N . ALA B 1 245 ? -17.891 3.219 -4.176 1 98.5 245 ALA B N 1
ATOM 4204 C CA . ALA B 1 245 ? -16.969 4.301 -4.484 1 98.5 245 ALA B CA 1
ATOM 4205 C C . ALA B 1 245 ? -15.93 3.855 -5.516 1 98.5 245 ALA B C 1
ATOM 4207 O O . ALA B 1 245 ? -15.406 4.676 -6.277 1 98.5 245 ALA B O 1
ATOM 4208 N N . GLY B 1 246 ? -15.602 2.566 -5.52 1 98.75 246 GLY B N 1
ATOM 4209 C CA . GLY B 1 246 ? -14.539 2.111 -6.406 1 98.75 246 GLY B CA 1
ATOM 4210 C C . GLY B 1 246 ? -14.344 0.607 -6.379 1 98.75 246 GLY B C 1
ATOM 4211 O O . GLY B 1 246 ? -15.125 -0.115 -5.758 1 98.75 246 GLY B O 1
ATOM 4212 N N . ALA B 1 247 ? -13.312 0.129 -7.098 1 98.94 247 ALA B N 1
ATOM 4213 C CA . ALA B 1 247 ? -12.961 -1.29 -7.129 1 98.94 247 ALA B CA 1
ATOM 4214 C C . ALA B 1 247 ? -11.5 -1.49 -7.516 1 98.94 247 ALA B C 1
ATOM 4216 O O . ALA B 1 247 ? -10.922 -0.665 -8.227 1 98.94 247 ALA B O 1
ATOM 4217 N N . ALA B 1 248 ? -10.922 -2.463 -7.004 1 98.94 248 ALA B N 1
ATOM 4218 C CA . ALA B 1 248 ? -9.648 -2.992 -7.469 1 98.94 248 ALA B CA 1
ATOM 4219 C C . ALA B 1 248 ? -9.797 -4.426 -7.973 1 98.94 248 ALA B C 1
ATOM 4221 O O . ALA B 1 248 ? -10.242 -5.305 -7.234 1 98.94 248 ALA B O 1
ATOM 4222 N N . LEU B 1 249 ? -9.445 -4.613 -9.211 1 98.94 249 LEU B N 1
ATOM 4223 C CA . LEU B 1 249 ? -9.75 -5.875 -9.883 1 98.94 249 LEU B CA 1
ATOM 4224 C C . LEU B 1 249 ? -8.484 -6.496 -10.469 1 98.94 249 LEU B C 1
ATOM 4226 O O . LEU B 1 249 ? -7.812 -5.883 -11.297 1 98.94 249 LEU B O 1
ATOM 4230 N N . ASP B 1 250 ? -8.219 -7.707 -10.047 1 98.75 250 ASP B N 1
ATOM 4231 C CA . ASP B 1 250 ? -7.105 -8.469 -10.609 1 98.75 250 ASP B CA 1
ATOM 4232 C C . ASP B 1 250 ? -7.605 -9.539 -11.578 1 98.75 250 ASP B C 1
ATOM 4234 O O . ASP B 1 250 ? -6.824 -10.125 -12.328 1 98.75 250 ASP B O 1
ATOM 4238 N N . VAL B 1 251 ? -8.875 -9.812 -11.531 1 97.75 251 VAL B N 1
ATOM 4239 C CA . VAL B 1 251 ? -9.469 -10.875 -12.328 1 97.75 251 VAL B CA 1
ATOM 4240 C C . VAL B 1 251 ? -10.75 -10.375 -12.984 1 97.75 251 VAL B C 1
ATOM 4242 O O . VAL B 1 251 ? -11.391 -9.438 -12.484 1 97.75 251 VAL B O 1
ATOM 4245 N N . PHE B 1 252 ? -11.125 -10.992 -14.07 1 98.25 252 PHE B N 1
ATOM 4246 C CA . PHE B 1 252 ? -12.227 -10.523 -14.898 1 98.25 252 PHE B CA 1
ATOM 4247 C C . PHE B 1 252 ? -12.961 -11.695 -15.547 1 98.25 252 PHE B C 1
ATOM 4249 O O . PHE B 1 252 ? -12.422 -12.805 -15.617 1 98.25 252 PHE B O 1
ATOM 4256 N N . SER B 1 253 ? -14.133 -11.438 -16.016 1 96.44 253 SER B N 1
ATOM 4257 C CA . SER B 1 253 ? -14.906 -12.477 -16.703 1 96.44 253 SER B CA 1
ATOM 4258 C C . SER B 1 253 ? -14.203 -12.938 -17.969 1 96.44 253 SER B C 1
ATOM 4260 O O . SER B 1 253 ? -14.242 -14.125 -18.312 1 96.44 253 SER B O 1
ATOM 4262 N N . GLU B 1 254 ? -13.633 -12 -18.594 1 96.81 254 GLU B N 1
ATOM 4263 C CA . GLU B 1 254 ? -12.828 -12.266 -19.781 1 96.81 254 GLU B CA 1
ATOM 4264 C C . GLU B 1 254 ? -11.414 -11.703 -19.625 1 96.81 254 GLU B C 1
ATOM 4266 O O . GLU B 1 254 ? -11.25 -10.539 -19.25 1 96.81 254 GLU B O 1
ATOM 4271 N N . GLU B 1 255 ? -10.453 -12.531 -19.875 1 95.44 255 GLU B N 1
ATOM 4272 C CA . GLU B 1 255 ? -9.055 -12.117 -19.781 1 95.44 255 GLU B CA 1
ATOM 4273 C C . GLU B 1 255 ? -8.289 -12.508 -21.047 1 95.44 255 GLU B C 1
ATOM 4275 O O . GLU B 1 255 ? -8.422 -13.633 -21.547 1 95.44 255 GLU B O 1
ATOM 4280 N N . PRO B 1 256 ? -7.555 -11.672 -21.609 1 97.19 256 PRO B N 1
ATOM 4281 C CA . PRO B 1 256 ? -7.316 -10.289 -21.203 1 97.19 256 PRO B CA 1
ATOM 4282 C C . PRO B 1 256 ? -8.578 -9.438 -21.234 1 97.19 256 PRO B C 1
ATOM 4284 O O . PRO B 1 256 ? -9.492 -9.711 -22.031 1 97.19 256 PRO B O 1
ATOM 4287 N N . LEU B 1 257 ? -8.609 -8.383 -20.391 1 98.5 257 LEU B N 1
ATOM 4288 C CA . LEU B 1 257 ? -9.742 -7.465 -20.391 1 98.5 257 LEU B CA 1
ATOM 4289 C C . LEU B 1 257 ? -9.898 -6.781 -21.75 1 98.5 257 LEU B C 1
ATOM 4291 O O . LEU B 1 257 ? -8.953 -6.18 -22.25 1 98.5 257 LEU B O 1
ATOM 4295 N N . PRO B 1 258 ? -11.055 -6.934 -22.312 1 98.19 258 PRO B N 1
ATOM 4296 C CA . PRO B 1 258 ? -11.242 -6.332 -23.625 1 98.19 258 PRO B CA 1
ATOM 4297 C C . PRO B 1 258 ? -10.961 -4.832 -23.641 1 98.19 258 PRO B C 1
ATOM 4299 O O . PRO B 1 258 ? -11.305 -4.133 -22.688 1 98.19 258 PRO B O 1
ATOM 4302 N N . GLU B 1 259 ? -10.461 -4.352 -24.703 1 97.44 259 GLU B N 1
ATOM 4303 C CA . GLU B 1 259 ? -10.055 -2.957 -24.828 1 97.44 259 GLU B CA 1
ATOM 4304 C C . GLU B 1 259 ? -11.25 -2.02 -24.688 1 97.44 259 GLU B C 1
ATOM 4306 O O . GLU B 1 259 ? -11.102 -0.875 -24.25 1 97.44 259 GLU B O 1
ATOM 4311 N N . ASP B 1 260 ? -12.375 -2.525 -25.047 1 97.69 260 ASP B N 1
ATOM 4312 C CA . ASP B 1 260 ? -13.555 -1.663 -25.047 1 97.69 260 ASP B CA 1
ATOM 4313 C C . ASP B 1 260 ? -14.305 -1.769 -23.719 1 97.69 260 ASP B C 1
ATOM 4315 O O . ASP B 1 260 ? -15.367 -1.167 -23.547 1 97.69 260 ASP B O 1
ATOM 4319 N N . SER B 1 261 ? -13.797 -2.521 -22.812 1 98.38 261 SER B N 1
ATOM 4320 C CA . SER B 1 261 ? -14.438 -2.615 -21.516 1 98.38 261 SER B CA 1
ATOM 4321 C C . SER B 1 261 ? -14.531 -1.248 -20.844 1 98.38 261 SER B C 1
ATOM 4323 O O . SER B 1 261 ? -13.539 -0.516 -20.781 1 98.38 261 SER B O 1
ATOM 4325 N N . PRO B 1 262 ? -15.68 -0.907 -20.266 1 98.19 262 PRO B N 1
ATOM 4326 C CA . PRO B 1 262 ? -15.797 0.373 -19.562 1 98.19 262 PRO B CA 1
ATOM 4327 C C . PRO B 1 262 ? -14.992 0.413 -18.266 1 98.19 262 PRO B C 1
ATOM 4329 O O . PRO B 1 262 ? -14.742 1.492 -17.719 1 98.19 262 PRO B O 1
ATOM 4332 N N . LEU B 1 263 ? -14.562 -0.712 -17.75 1 98.62 263 LEU B N 1
ATOM 4333 C CA . LEU B 1 263 ? -13.828 -0.779 -16.484 1 98.62 263 LEU B CA 1
ATOM 4334 C C . LEU B 1 263 ? -12.523 -0.005 -16.578 1 98.62 263 LEU B C 1
ATOM 4336 O O . LEU B 1 263 ? -12.023 0.501 -15.578 1 98.62 263 LEU B O 1
ATOM 4340 N N . TRP B 1 264 ? -12.016 0.166 -17.781 1 98.56 264 TRP B N 1
ATOM 4341 C CA . TRP B 1 264 ? -10.742 0.85 -17.984 1 98.56 264 TRP B CA 1
ATOM 4342 C C . TRP B 1 264 ? -10.844 2.318 -17.594 1 98.56 264 TRP B C 1
ATOM 4344 O O . TRP B 1 264 ? -9.836 2.951 -17.25 1 98.56 264 TRP B O 1
ATOM 4354 N N . ASP B 1 265 ? -12.039 2.854 -17.594 1 98 265 ASP B N 1
ATOM 4355 C CA . ASP B 1 265 ? -12.141 4.305 -17.688 1 98 265 ASP B CA 1
ATOM 4356 C C . ASP B 1 265 ? -12.656 4.906 -16.391 1 98 265 ASP B C 1
ATOM 4358 O O . ASP B 1 265 ? -12.719 6.129 -16.234 1 98 265 ASP B O 1
ATOM 4362 N N . PHE B 1 266 ? -13.07 4.047 -15.438 1 98.12 266 PHE B N 1
ATOM 4363 C CA . PHE B 1 266 ? -13.484 4.578 -14.148 1 98.12 266 PHE B CA 1
ATOM 4364 C C . PHE B 1 266 ? -12.297 5.137 -13.383 1 98.12 266 PHE B C 1
ATOM 4366 O O . PHE B 1 266 ? -11.266 4.469 -13.258 1 98.12 266 PHE B O 1
ATOM 4373 N N . GLU B 1 267 ? -12.367 6.305 -12.836 1 96.94 267 GLU B N 1
ATOM 4374 C CA . GLU B 1 267 ? -11.281 6.957 -12.109 1 96.94 267 GLU B CA 1
ATOM 4375 C C . GLU B 1 267 ? -10.883 6.148 -10.875 1 96.94 267 GLU B C 1
ATOM 4377 O O . GLU B 1 267 ? -9.695 5.996 -10.586 1 96.94 267 GLU B O 1
ATOM 4382 N N . ASP B 1 268 ? -11.906 5.625 -10.172 1 98.19 268 ASP B N 1
ATOM 4383 C CA . ASP B 1 268 ? -11.625 4.938 -8.914 1 98.19 268 ASP B CA 1
ATOM 4384 C C . ASP B 1 268 ? -11.75 3.424 -9.078 1 98.19 268 ASP B C 1
ATOM 4386 O O . ASP B 1 268 ? -12.32 2.744 -8.227 1 98.19 268 ASP B O 1
ATOM 4390 N N . VAL B 1 269 ? -11.328 2.916 -10.219 1 98.88 269 VAL B N 1
ATOM 4391 C CA . VAL B 1 269 ? -11.125 1.491 -10.461 1 98.88 269 VAL B CA 1
ATOM 4392 C C . VAL B 1 269 ? -9.656 1.224 -10.773 1 98.88 269 VAL B C 1
ATOM 4394 O O . VAL B 1 269 ? -9.055 1.9 -11.617 1 98.88 269 VAL B O 1
ATOM 4397 N N . LEU B 1 270 ? -9.047 0.369 -10.039 1 98.88 270 LEU B N 1
ATOM 4398 C CA . LEU B 1 270 ? -7.688 -0.1 -10.297 1 98.88 270 LEU B CA 1
ATOM 4399 C C . LEU B 1 270 ? -7.703 -1.458 -10.992 1 98.88 270 LEU B C 1
ATOM 4401 O O . LEU B 1 270 ? -8.43 -2.363 -10.578 1 98.88 270 LEU B O 1
ATOM 4405 N N . ILE B 1 271 ? -6.938 -1.591 -12.031 1 98.88 271 ILE B N 1
ATOM 4406 C CA . ILE B 1 271 ? -6.902 -2.818 -12.82 1 98.88 271 ILE B CA 1
ATOM 4407 C C . ILE B 1 271 ? -5.484 -3.381 -12.828 1 98.88 271 ILE B C 1
ATOM 4409 O O . ILE B 1 271 ? -4.527 -2.666 -13.141 1 98.88 271 ILE B O 1
ATOM 4413 N N . THR B 1 272 ? -5.32 -4.562 -12.422 1 98.81 272 THR B N 1
ATOM 4414 C CA . THR B 1 272 ? -4.094 -5.324 -12.633 1 98.81 272 THR B CA 1
ATOM 4415 C C . THR B 1 272 ? -4.363 -6.559 -13.492 1 98.81 272 THR B C 1
ATOM 4417 O O . THR B 1 272 ? -5.465 -7.113 -13.461 1 98.81 272 THR B O 1
ATOM 4420 N N . PRO B 1 273 ? -3.447 -6.988 -14.289 1 98.25 273 PRO B N 1
ATOM 4421 C CA . PRO B 1 273 ? -3.684 -8.039 -15.281 1 98.25 273 PRO B CA 1
ATOM 4422 C C . PRO B 1 273 ? -3.463 -9.438 -14.719 1 98.25 273 PRO B C 1
ATOM 4424 O O . PRO B 1 273 ? -2.674 -10.211 -15.266 1 98.25 273 PRO B O 1
ATOM 4427 N N . HIS B 1 274 ? -4.211 -9.75 -13.688 1 96.06 274 HIS B N 1
ATOM 4428 C CA . HIS B 1 274 ? -4.18 -11.062 -13.055 1 96.06 274 HIS B CA 1
ATOM 4429 C C . HIS B 1 274 ? -2.773 -11.414 -12.578 1 96.06 274 HIS B C 1
ATOM 4431 O O . HIS B 1 274 ? -2.268 -12.5 -12.875 1 96.06 274 HIS B O 1
ATOM 4437 N N . VAL B 1 275 ? -2.16 -10.492 -11.812 1 97.12 275 VAL B N 1
ATOM 4438 C CA . VAL B 1 275 ? -0.753 -10.625 -11.453 1 97.12 275 VAL B CA 1
ATOM 4439 C C . VAL B 1 275 ? -0.59 -10.445 -9.945 1 97.12 275 VAL B C 1
ATOM 4441 O O . VAL B 1 275 ? 0.52 -10.219 -9.453 1 97.12 275 VAL B O 1
ATOM 4444 N N . SER B 1 276 ? -1.657 -10.438 -9.188 1 97.31 276 SER B N 1
ATOM 4445 C CA . SER B 1 276 ? -1.559 -10.195 -7.75 1 97.31 276 SER B CA 1
ATOM 4446 C C . SER B 1 276 ? -0.63 -11.203 -7.082 1 97.31 276 SER B C 1
ATOM 4448 O O . SER B 1 276 ? -0.029 -10.914 -6.047 1 97.31 276 SER B O 1
ATOM 4450 N N . ALA B 1 277 ? -0.457 -12.352 -7.699 1 95.62 277 ALA B N 1
ATOM 4451 C CA . ALA B 1 277 ? 0.374 -13.414 -7.141 1 95.62 277 ALA B CA 1
ATOM 4452 C C . ALA B 1 277 ? 1.789 -13.359 -7.707 1 95.62 277 ALA B C 1
ATOM 4454 O O . ALA B 1 277 ? 2.656 -14.141 -7.309 1 95.62 277 ALA B O 1
ATOM 4455 N N . ALA B 1 278 ? 2.07 -12.484 -8.609 1 95.75 278 ALA B N 1
ATOM 4456 C CA . ALA B 1 278 ? 3.338 -12.461 -9.336 1 95.75 278 ALA B CA 1
ATOM 4457 C C . ALA B 1 278 ? 4.496 -12.109 -8.406 1 95.75 278 ALA B C 1
ATOM 4459 O O . ALA B 1 278 ? 4.383 -11.203 -7.582 1 95.75 278 ALA B O 1
ATOM 4460 N N . THR B 1 279 ? 5.535 -12.797 -8.523 1 96.75 279 THR B N 1
ATOM 4461 C CA . THR B 1 279 ? 6.785 -12.531 -7.816 1 96.75 279 THR B CA 1
ATOM 4462 C C . THR B 1 279 ? 7.965 -13.156 -8.555 1 96.75 279 THR B C 1
ATOM 4464 O O . THR B 1 279 ? 7.801 -14.148 -9.266 1 96.75 279 THR B O 1
ATOM 4467 N N . SER B 1 280 ? 9.102 -12.641 -8.328 1 96.81 280 SER B N 1
ATOM 4468 C CA . SER B 1 280 ? 10.312 -13.172 -8.961 1 96.81 280 SER B CA 1
ATOM 4469 C C . SER B 1 280 ? 10.805 -14.422 -8.234 1 96.81 280 SER B C 1
ATOM 4471 O O . SER B 1 280 ? 11.781 -15.047 -8.656 1 96.81 280 SER B O 1
ATOM 4473 N N . LYS B 1 281 ? 10.102 -14.852 -7.254 1 96.31 281 LYS B N 1
ATOM 4474 C CA . LYS B 1 281 ? 10.508 -16.016 -6.477 1 96.31 281 LYS B CA 1
ATOM 4475 C C . LYS B 1 281 ? 9.539 -17.188 -6.691 1 96.31 281 LYS B C 1
ATOM 4477 O O . LYS B 1 281 ? 9.609 -18.188 -5.984 1 96.31 281 LYS B O 1
ATOM 4482 N N . TYR B 1 282 ? 8.695 -17.078 -7.652 1 97.12 282 TYR B N 1
ATOM 4483 C CA . TYR B 1 282 ? 7.656 -18.062 -7.91 1 97.12 282 TYR B CA 1
ATOM 4484 C C . TYR B 1 282 ? 8.258 -19.453 -8.117 1 97.12 282 TYR B C 1
ATOM 4486 O O . TYR B 1 282 ? 7.773 -20.438 -7.562 1 97.12 282 TYR B O 1
ATOM 4494 N N . HIS B 1 283 ? 9.367 -19.516 -8.828 1 97.81 283 HIS B N 1
ATOM 4495 C CA . HIS B 1 283 ? 10.016 -20.781 -9.141 1 97.81 283 HIS B CA 1
ATOM 4496 C C . HIS B 1 283 ? 10.531 -21.469 -7.879 1 97.81 283 HIS B C 1
ATOM 4498 O O . HIS B 1 283 ? 10.453 -22.688 -7.754 1 97.81 283 HIS B O 1
ATOM 4504 N N . GLU B 1 284 ? 10.977 -20.656 -6.945 1 97.44 284 GLU B N 1
ATOM 4505 C CA . GLU B 1 284 ? 11.461 -21.219 -5.688 1 97.44 284 GLU B CA 1
ATOM 4506 C C . GLU B 1 284 ? 10.312 -21.781 -4.855 1 97.44 284 GLU B C 1
ATOM 4508 O O . GLU B 1 284 ? 10.445 -22.859 -4.258 1 97.44 284 GLU B O 1
ATOM 4513 N N . ASP B 1 285 ? 9.242 -21.078 -4.832 1 96.81 285 ASP B N 1
ATOM 4514 C CA . ASP B 1 285 ? 8.078 -21.484 -4.055 1 96.81 285 ASP B CA 1
ATOM 4515 C C . ASP B 1 285 ? 7.496 -22.797 -4.586 1 96.81 285 ASP B C 1
ATOM 4517 O O . ASP B 1 285 ? 7.191 -23.703 -3.814 1 96.81 285 ASP B O 1
ATOM 4521 N N . VAL B 1 286 ? 7.348 -22.875 -5.855 1 97.81 286 VAL B N 1
ATOM 4522 C CA . VAL B 1 286 ? 6.809 -24.078 -6.473 1 97.81 286 VAL B CA 1
ATOM 4523 C C . VAL B 1 286 ? 7.777 -25.234 -6.277 1 97.81 286 VAL B C 1
ATOM 4525 O O . VAL B 1 286 ? 7.359 -26.359 -5.969 1 97.81 286 VAL B O 1
ATOM 4528 N N . ALA B 1 287 ? 9.078 -24.969 -6.453 1 98.19 287 ALA B N 1
ATOM 4529 C CA . ALA B 1 287 ? 10.086 -26.016 -6.258 1 98.19 287 ALA B CA 1
ATOM 4530 C C . ALA B 1 287 ? 10.016 -26.594 -4.852 1 98.19 287 ALA B C 1
ATOM 4532 O O . ALA B 1 287 ? 10.164 -27.797 -4.664 1 98.19 287 ALA B O 1
ATOM 4533 N N . ALA B 1 288 ? 9.805 -25.75 -3.922 1 97.56 288 ALA B N 1
ATOM 4534 C CA . ALA B 1 288 ? 9.703 -26.203 -2.539 1 97.56 288 ALA B CA 1
ATOM 4535 C C . ALA B 1 288 ? 8.539 -27.188 -2.369 1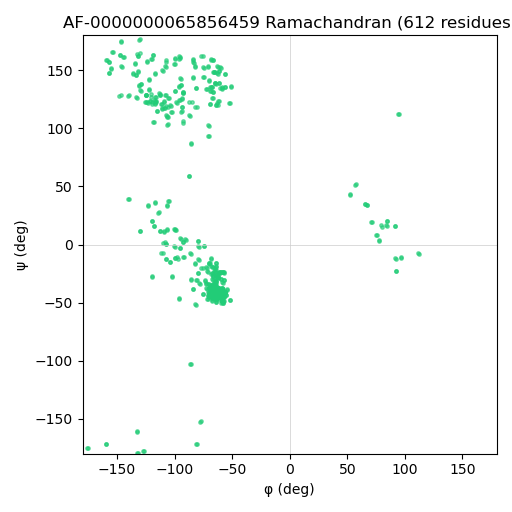 97.56 288 ALA B C 1
ATOM 4537 O O . ALA B 1 288 ? 8.664 -28.203 -1.68 1 97.56 288 ALA B O 1
ATOM 4538 N N . LEU B 1 289 ? 7.406 -26.922 -2.963 1 97.25 289 LEU B N 1
ATOM 4539 C CA . LEU B 1 289 ? 6.238 -27.797 -2.902 1 97.25 289 LEU B CA 1
ATOM 4540 C C . LEU B 1 289 ? 6.523 -29.125 -3.57 1 97.25 289 LEU B C 1
ATOM 4542 O O . LEU B 1 289 ? 6.141 -30.188 -3.053 1 97.25 289 LEU B O 1
ATOM 4546 N N . ILE B 1 290 ? 7.211 -29.062 -4.684 1 98 290 ILE B N 1
ATOM 4547 C CA . ILE B 1 290 ? 7.543 -30.281 -5.414 1 98 290 ILE B CA 1
ATOM 4548 C C . ILE B 1 290 ? 8.508 -31.125 -4.59 1 98 290 ILE B C 1
ATOM 4550 O O . ILE B 1 290 ? 8.312 -32.344 -4.465 1 98 290 ILE B O 1
ATOM 4554 N N . ARG B 1 291 ? 9.484 -30.484 -3.988 1 97.5 291 ARG B N 1
ATOM 4555 C CA . ARG B 1 291 ? 10.422 -31.203 -3.129 1 97.5 291 ARG B CA 1
ATOM 4556 C C . ARG B 1 291 ? 9.695 -31.875 -1.977 1 97.5 291 ARG B C 1
ATOM 4558 O O . ARG B 1 291 ? 9.969 -33.031 -1.66 1 97.5 291 ARG B O 1
ATOM 4565 N N . GLU B 1 292 ? 8.852 -31.156 -1.407 1 97.31 292 GLU B N 1
ATOM 4566 C CA . GLU B 1 292 ? 8.07 -31.703 -0.307 1 97.31 292 GLU B CA 1
ATOM 4567 C C . GLU B 1 292 ? 7.301 -32.938 -0.748 1 97.31 292 GLU B C 1
ATOM 4569 O O . GLU B 1 292 ? 7.289 -33.969 -0.043 1 97.31 292 GLU B O 1
ATOM 4574 N N . ASN B 1 293 ? 6.688 -32.906 -1.9 1 97.69 293 ASN B N 1
ATOM 4575 C CA . ASN B 1 293 ? 5.867 -34 -2.369 1 97.69 293 ASN B CA 1
ATOM 4576 C C . ASN B 1 293 ? 6.727 -35.188 -2.803 1 97.69 293 ASN B C 1
ATOM 4578 O O . ASN B 1 293 ? 6.328 -36.344 -2.641 1 97.69 293 ASN B O 1
ATOM 4582 N N . ILE B 1 294 ? 7.926 -34.906 -3.314 1 96.75 294 ILE B N 1
ATOM 4583 C CA . ILE B 1 294 ? 8.852 -36 -3.641 1 96.75 294 ILE B CA 1
ATOM 4584 C C . ILE B 1 294 ? 9.25 -36.75 -2.363 1 96.75 294 ILE B C 1
ATOM 4586 O O . ILE B 1 294 ? 9.297 -37.969 -2.342 1 96.75 294 ILE B O 1
ATOM 4590 N N . GLU B 1 295 ? 9.492 -36 -1.341 1 95.94 295 GLU B N 1
ATOM 4591 C CA . GLU B 1 295 ? 9.812 -36.625 -0.05 1 95.94 295 GLU B CA 1
ATOM 4592 C C . GLU B 1 295 ? 8.641 -37.438 0.478 1 95.94 295 GLU B C 1
ATOM 4594 O O . GLU B 1 295 ? 8.844 -38.531 0.997 1 95.94 295 GLU B O 1
ATOM 4599 N N . LYS B 1 296 ? 7.508 -36.938 0.311 1 97.19 296 LYS B N 1
ATOM 4600 C CA . LYS B 1 296 ? 6.316 -37.656 0.776 1 97.19 296 LYS B CA 1
ATOM 4601 C C . LYS B 1 296 ? 6.078 -38.906 -0.035 1 97.19 296 LYS B C 1
ATOM 4603 O O . LYS B 1 296 ? 5.621 -39.938 0.504 1 97.19 296 LYS B O 1
ATOM 4608 N N . ILE B 1 297 ? 6.352 -38.844 -1.286 1 95.19 297 ILE B N 1
ATOM 4609 C CA . ILE B 1 297 ? 6.25 -40.031 -2.125 1 95.19 297 ILE B CA 1
ATOM 4610 C C . ILE B 1 297 ? 7.199 -41.125 -1.606 1 95.19 297 ILE B C 1
ATOM 4612 O O . ILE B 1 297 ? 6.812 -42.281 -1.486 1 95.19 297 ILE B O 1
ATOM 4616 N N . ALA B 1 298 ? 8.359 -40.688 -1.236 1 92.06 298 ALA B N 1
ATOM 4617 C CA . ALA B 1 298 ? 9.375 -41.625 -0.76 1 92.06 298 ALA B CA 1
ATOM 4618 C C . ALA B 1 298 ? 8.961 -42.25 0.564 1 92.06 298 ALA B C 1
ATOM 4620 O O . ALA B 1 298 ? 9.273 -43.438 0.83 1 92.06 298 ALA B O 1
ATOM 4621 N N . THR B 1 299 ? 8.219 -41.562 1.333 1 95 299 THR B N 1
ATOM 4622 C CA . THR B 1 299 ? 7.848 -42.031 2.66 1 95 299 THR B CA 1
ATOM 4623 C C . THR B 1 299 ? 6.461 -42.688 2.639 1 95 299 THR B C 1
ATOM 4625 O O . THR B 1 299 ? 6.031 -43.281 3.627 1 95 299 THR B O 1
ATOM 4628 N N . GLY B 1 300 ? 5.82 -42.5 1.615 1 94.25 300 GLY B N 1
ATOM 4629 C CA . GLY B 1 300 ? 4.484 -43.062 1.509 1 94.25 300 GLY B CA 1
ATOM 4630 C C . GLY B 1 300 ? 3.418 -42.188 2.152 1 94.25 300 GLY B C 1
ATOM 4631 O O . GLY B 1 300 ? 2.318 -42.656 2.449 1 94.25 300 GLY B O 1
ATOM 4632 N N . ASP B 1 301 ? 3.768 -40.938 2.391 1 96.25 301 ASP B N 1
ATOM 4633 C CA . ASP B 1 301 ? 2.834 -40 2.979 1 96.25 301 ASP B CA 1
ATOM 4634 C C . ASP B 1 301 ? 1.921 -39.375 1.914 1 96.25 301 ASP B C 1
ATOM 4636 O O . ASP B 1 301 ? 2.217 -39.469 0.719 1 96.25 301 ASP B O 1
ATOM 4640 N N . GLU B 1 302 ? 0.829 -38.875 2.334 1 96.81 302 GLU B N 1
ATOM 4641 C CA . GLU B 1 302 ? -0.097 -38.219 1.427 1 96.81 302 GLU B CA 1
ATOM 4642 C C . GLU B 1 302 ? 0.531 -36.938 0.831 1 96.81 302 GLU B C 1
ATOM 4644 O O . GLU B 1 302 ? 1.18 -36.188 1.54 1 96.81 302 GLU B O 1
ATOM 4649 N N . LEU B 1 303 ? 0.268 -36.781 -0.433 1 97.88 303 LEU B N 1
ATOM 4650 C CA . LEU B 1 303 ? 0.852 -35.656 -1.12 1 97.88 303 LEU B CA 1
ATOM 4651 C C . LEU B 1 303 ? 0.212 -34.344 -0.647 1 97.88 303 LEU B C 1
ATOM 4653 O O . LEU B 1 303 ? -1 -34.281 -0.422 1 97.88 303 LEU B O 1
ATOM 4657 N N . THR B 1 304 ? 1.011 -33.312 -0.506 1 97.25 304 THR B N 1
ATOM 4658 C CA . THR B 1 304 ? 0.521 -31.969 -0.24 1 97.25 304 THR B CA 1
ATOM 4659 C C . THR B 1 304 ? -0.269 -31.438 -1.432 1 97.25 304 THR B C 1
ATOM 4661 O O . THR B 1 304 ? 0.157 -31.578 -2.58 1 97.25 304 THR B O 1
ATOM 4664 N N . ASN B 1 305 ? -1.476 -30.891 -1.161 1 96.31 305 ASN B N 1
ATOM 4665 C CA . ASN B 1 305 ? -2.334 -30.25 -2.158 1 96.31 305 ASN B CA 1
ATOM 4666 C C . ASN B 1 305 ? -2.816 -31.266 -3.199 1 96.31 305 ASN B C 1
ATOM 4668 O O . ASN B 1 305 ? -2.906 -30.938 -4.387 1 96.31 305 ASN B O 1
ATOM 4672 N N . ARG B 1 306 ? -3.035 -32.438 -2.781 1 97.31 306 ARG B N 1
ATOM 4673 C CA . ARG B 1 306 ? -3.523 -33.469 -3.695 1 97.31 306 ARG B CA 1
ATOM 4674 C C . ARG B 1 306 ? -4.941 -33.156 -4.164 1 97.31 306 ARG B C 1
ATOM 4676 O O . ARG B 1 306 ? -5.832 -32.906 -3.346 1 97.31 306 ARG B O 1
ATOM 4683 N N . VAL B 1 307 ? -5.129 -33.125 -5.383 1 95.44 307 VAL B N 1
ATOM 4684 C CA . VAL B 1 307 ? -6.426 -32.906 -6.02 1 95.44 307 VAL B CA 1
ATOM 4685 C C . VAL B 1 307 ? -7.051 -34.281 -6.379 1 95.44 307 VAL B C 1
ATOM 4687 O O . VAL B 1 307 ? -8.25 -34.469 -6.188 1 95.44 307 VAL B O 1
ATOM 4690 N N . VAL B 1 308 ? -6.164 -35.125 -6.996 1 92.75 308 VAL B N 1
ATOM 4691 C CA . VAL B 1 308 ? -6.555 -36.5 -7.363 1 92.75 308 VAL B CA 1
ATOM 4692 C C . VAL B 1 308 ? -5.59 -37.5 -6.734 1 92.75 308 VAL B C 1
ATOM 4694 O O . VAL B 1 308 ? -4.398 -37.219 -6.598 1 92.75 308 VAL B O 1
#

Foldseek 3Di:
DAAAEEEEEPQVVVAADVVVLLVLQVPLVHHYYYDYPPDAEAERYEYEHCADDPSQLRYQEYEHLAPDHPRDPLVSSVVSNHWYFYQPQLQLQLLLVVVVVLVQCQQQVVLVVVVCVVVVHPDDDDPPRHHALAAAEEEEEDCGSNSVSNLVVSLVSRHAYAYEDQVQDDDPSHPGYHYLVCLLVRAQRHQEYEYADEDDPVQFQSAAQVSLLRHQLAHEYEYLYEARSHPVVRVVVSCVVSSYPEYEYQYHPDPPPDPPDPLVPRSRYHYHRNCSRHDNCSSNSSSVLVSQQSVCVVVVHDRPRIPD/DAAAEEEEEPQVVVAADVVVLLVLQVPLVHHYYYDYPPDAEAERYEYEHCADDPSQLRYQEYEHLAPDHPRDPLVSSVVSNHWYFYQPQLQLQLLLVVVVVLVQCQQQVVLVVVVCVVVVHPDDDDPPRHHALAAAEEEEEDCGSNSVSNLVVSLVSRHAYAYEDQVQDDDPSHPGYHYLVCLLVRAQRHQEYEYADEDDPVQFQSAAQVSLLRHQLAHEYEYLYEARSHPVVRVVVSCVVSSYPEYEYQYHPDPPPDPPDPLVPRSRYHYHRNCSRHDNCSSNSSSVLVSQQSVCVVVVHDRPRIPD

pLDDT: mean 97.09, std 2.35, range [83.56, 99.0]

Solvent-accessible surface area (backbone atoms only — not comparable to full-atom values): 31385 Å² total; per-residue (Å²): 123,65,75,59,31,37,32,39,31,58,53,32,54,82,79,37,64,54,65,59,33,47,58,58,36,66,80,64,84,44,56,66,40,83,30,60,93,82,57,78,54,32,82,30,26,27,35,39,24,58,62,66,57,78,52,57,46,44,14,46,32,36,34,33,68,33,60,71,60,83,70,43,63,59,70,58,29,52,75,58,65,17,33,30,26,40,39,65,73,73,40,16,63,34,32,9,46,38,50,50,23,51,52,33,26,60,27,60,40,48,64,60,32,51,56,29,31,76,67,48,43,82,72,76,78,62,61,76,65,29,45,64,56,55,70,36,31,34,20,33,35,20,68,50,51,46,21,42,24,35,39,54,43,42,38,50,54,43,26,42,32,30,32,26,35,82,84,38,63,86,50,91,69,40,81,45,49,30,33,66,94,40,46,64,73,55,38,36,73,15,46,31,39,36,38,32,38,74,79,43,86,81,32,46,44,63,41,31,60,70,50,44,70,44,30,29,48,78,10,28,44,32,35,70,44,48,20,50,31,38,34,60,73,39,51,53,50,30,52,73,73,46,36,25,53,33,34,38,35,28,47,48,81,49,80,73,66,59,67,81,45,69,69,54,71,43,88,52,39,46,59,45,74,63,48,48,58,52,37,56,54,52,43,54,56,51,36,52,54,51,48,52,34,53,52,21,44,74,70,70,46,81,55,68,56,56,76,75,124,65,76,60,31,37,30,38,31,57,52,32,52,79,78,38,65,53,68,59,34,48,58,60,35,66,79,65,82,42,56,66,40,84,27,60,91,82,58,76,55,32,83,29,26,27,36,39,22,58,62,66,57,77,51,57,47,44,16,46,33,38,36,33,66,34,59,74,60,84,71,44,64,58,69,59,29,51,74,57,64,15,33,30,26,39,38,66,73,74,40,16,64,37,31,9,46,38,50,51,23,51,54,33,26,59,28,59,40,48,62,60,32,52,55,30,30,76,68,47,43,82,72,78,78,62,61,76,65,29,45,65,56,53,70,37,31,34,20,31,36,20,68,50,52,47,21,44,23,36,39,54,44,43,37,49,53,43,27,41,32,31,32,26,34,82,85,40,61,86,49,90,67,39,82,45,50,30,33,67,94,42,44,62,71,55,36,35,74,15,46,31,39,33,36,31,38,75,80,43,87,81,34,47,44,62,41,32,59,71,50,44,68,44,31,30,49,77,10,28,43,32,36,68,42,46,21,51,31,37,33,60,72,40,51,53,50,30,52,72,72,45,35,27,54,33,35,37,34,28,45,48,78,50,79,73,66,58,66,81,45,70,69,53,71,42,86,52,40,46,58,46,76,63,48,48,60,52,38,54,53,52,45,54,55,50,35,50,54,51,47,52,33,55,52,21,44,76,69,68,46,79,54,67,57,55,76,75

Organism: Haloferax mediterranei (strain ATCC 33500 / DSM 1411 / JCM 8866 / NBRC 14739 / NCIMB 2177 / R-4) (NCBI:txid523841)

GO terms:
  GO:0070402 NADPH binding (F, IDA)
  GO:0070404 NADH binding (F, IDA)
  GO:0031406 carboxylic acid binding (F, IDA)
  GO:0016616 oxidoreductase activity, acting on the CH-OH group of donors, NAD or NADP as acceptor (F, IDA)
  GO:0019752 carboxylic acid metabolic process (P, IDA)

Radius of gyration: 27.57 Å; Cα contacts (8 Å, |Δi|>4): 1340; chains: 2; bounding box: 56×87×64 Å

Sequence (616 aa):
MHIERLAVDESVGRAMPPQRFIEALSDLGVPVEFAGEDEQFGPGDAVASFGHRDAFLDADWVHCIRAGYDEFPVGVYEEAGTYLTNSTGIHGTTVGETVAGYMLTFARRLHAYRDAQHDHAWDLPRYEEPFTLAGERVCVVGLGTLGRGVVDRAAALGMEVVGVRRSGDPVDNVSTVYTPDRLHEAIADARFVVLATPLTDETEGMVAAPEFETMREDASLVNVARGPVVVESDLVAALDSGDIAGAALDVFSEEPLPEDSPLWDFEDVLITPHVSAATSKYHEDVAALIRENIEKIATGDELTNRVVMHIERLAVDESVGRAMPPQRFIEALSDLGVPVEFAGEDEQFGPGDAVASFGHRDAFLDADWVHCIRAGYDEFPVGVYEEAGTYLTNSTGIHGTTVGETVAGYMLTFARRLHAYRDAQHDHAWDLPRYEEPFTLAGERVCVVGLGTLGRGVVDRAAALGMEVVGVRRSGDPVDNVSTVYTPDRLHEAIADARFVVLATPLTDETEGMVAAPEFETMREDASLVNVARGPVVVESDLVAALDSGDIAGAALDVFSEEPLPEDSPLWDFEDVLITPHVSAATSKYHEDVAALIRENIEKIATGDELTNRVV

Nearest PDB structures (foldseek):
  5mh6-assembly1_A  TM=9.873E-01  e=1.122E-58  Haloferax mediterranei ATCC 33500
  5vg6-assembly2_B  TM=8.291E-01  e=2.512E-24  Xanthobacter autotrophicus Py2
  3evt-assembly1_A-2  TM=6.148E-01  e=4.002E-25  Lactiplantibacillus plantarum
  8hpg-assembly2_B  TM=8.273E-01  e=1.692E-21  Lactobacillus sp. CGMCC 9967
  4zqb-assembly1_B  TM=8.119E-01  e=3.488E-21  Cereibacter sphaeroides 2.4.1

InterPro domains:
  IPR006140 D-isomer specific 2-hydroxyacid dehydrogenase, NAD-binding domain [PF02826] (101-276)
  IPR036291 NAD(P)-binding domain superfamily [SSF51735] (93-276)
  IPR054891 D-2-hydroxyacid dehydrogenase [NF041369] (4-308)